Protein AF-A0A961UU86-F1 (afdb_monomer_lite)

pLDDT: mean 83.37, std 18.29, range [29.44, 98.81]

Foldseek 3Di:
DDDDDDDDDDDDDDDDDDDDDDPPPPVPPPPPPPPPVPPPQPQKDKDKFFQQQEQQQLDSVLLVLLLVLQVPDDPVCVVVSLVSSQVVQCVVVVPFGSLLVTLVRGQADLVARAGGHPNDQQLLHDQWTKMKIAIPSDPPQQVFKKWKWKDFQVDDPDTDPTDIDRNHDIDIDTFGPQRWMWIWIDTPNHTRDIDTAGAAEAEEEEAAACLQQVPPDFSGAFDFDPPDWDAFFQDPPPVVRTGHTHTPDDPVCVPDPRVVVRDGHASHPQFSHHCPGPSNSVQSCVSSVDRRHHYNYHYQYGHLAACLDAQQADDQGPDDDPHGDPAHSQQSLQCSQQRVDDWDWDWDAPDPCVNVLNVSNHGGSIGTHHDPVRGDDHPYYHYDHDCVLLVVQQLVCQVPDDPRGPCQVVCVVVVNHDDPVRNVVSNVCSVSSD

Structure (mmCIF, N/CA/C/O backbone):
data_AF-A0A961UU86-F1
#
_entry.id   AF-A0A961UU86-F1
#
loop_
_atom_site.group_PDB
_atom_site.id
_atom_site.type_symbol
_atom_site.label_atom_id
_atom_site.label_alt_id
_atom_site.label_comp_id
_atom_site.label_asym_id
_atom_site.label_entity_id
_atom_site.label_seq_id
_atom_site.pdbx_PDB_ins_code
_atom_site.Cartn_x
_atom_site.Cartn_y
_atom_site.Cartn_z
_atom_site.occupancy
_atom_site.B_iso_or_equiv
_atom_site.auth_seq_id
_atom_site.auth_comp_id
_atom_site.auth_asym_id
_atom_site.auth_atom_id
_atom_site.pdbx_PDB_model_num
ATOM 1 N N . MET A 1 1 ? -97.060 -3.366 -12.037 1.00 36.50 1 MET A N 1
ATOM 2 C CA . MET A 1 1 ? -96.329 -4.563 -12.494 1.00 36.50 1 MET A CA 1
ATOM 3 C C . MET A 1 1 ? -94.959 -4.057 -12.923 1.00 36.50 1 MET A C 1
ATOM 5 O O . MET A 1 1 ? -94.889 -3.395 -13.943 1.00 36.50 1 MET A O 1
ATOM 9 N N . ASP A 1 2 ? -94.071 -3.831 -11.954 1.00 35.91 2 ASP A N 1
ATOM 10 C CA . ASP A 1 2 ? -93.019 -4.757 -11.465 1.00 35.91 2 ASP A CA 1
ATOM 11 C C . ASP A 1 2 ? -91.712 -4.471 -12.241 1.00 35.91 2 ASP A C 1
ATOM 13 O O . ASP A 1 2 ? -91.751 -4.457 -13.461 1.00 35.91 2 ASP A O 1
ATOM 17 N N . GLY A 1 3 ? -90.546 -4.132 -11.685 1.00 35.31 3 GLY A N 1
ATOM 18 C CA . GLY A 1 3 ? -90.088 -3.861 -10.323 1.00 35.31 3 GLY A CA 1
ATOM 19 C C . GLY A 1 3 ? -88.621 -3.359 -10.361 1.00 35.31 3 GLY A C 1
ATOM 20 O O . GLY A 1 3 ? -87.957 -3.512 -11.378 1.00 35.31 3 GLY A O 1
ATOM 21 N N . SER A 1 4 ? -88.144 -2.799 -9.230 1.00 40.03 4 SER A N 1
ATOM 22 C CA . SER A 1 4 ? -86.735 -2.735 -8.741 1.00 40.03 4 SER A CA 1
ATOM 23 C C . SER A 1 4 ? -85.636 -2.011 -9.568 1.00 40.03 4 SER A C 1
ATOM 25 O O . SER A 1 4 ? -85.513 -2.226 -10.759 1.00 40.03 4 SER A O 1
ATOM 27 N N . ALA A 1 5 ? -84.667 -1.240 -9.045 1.00 43.78 5 ALA A N 1
ATOM 28 C CA . ALA A 1 5 ? -84.396 -0.551 -7.775 1.00 43.78 5 ALA A CA 1
ATOM 29 C C . ALA A 1 5 ? -83.078 0.271 -7.921 1.00 43.78 5 ALA A C 1
ATOM 31 O O . ALA A 1 5 ? -82.101 -0.276 -8.411 1.00 43.78 5 ALA A O 1
ATOM 32 N N . ARG A 1 6 ? -83.067 1.519 -7.39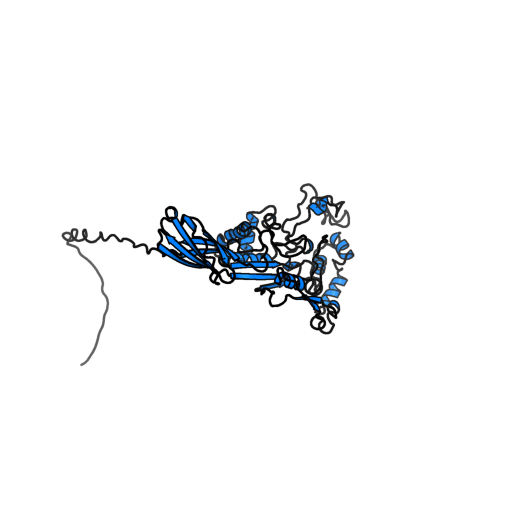0 1.00 44.09 6 ARG A N 1
ATOM 33 C CA . ARG A 1 6 ? -82.028 2.218 -6.555 1.00 44.09 6 ARG A CA 1
ATOM 34 C C . ARG A 1 6 ? -80.575 2.338 -7.082 1.00 44.09 6 ARG A C 1
ATOM 36 O O . ARG A 1 6 ? -80.038 1.393 -7.615 1.00 44.09 6 ARG A O 1
ATOM 43 N N . ARG A 1 7 ? -79.764 3.388 -6.854 1.00 42.00 7 ARG A N 1
ATOM 44 C CA . ARG A 1 7 ? -79.601 4.545 -5.917 1.00 42.00 7 ARG A CA 1
ATOM 45 C C . ARG A 1 7 ? -78.322 5.281 -6.436 1.00 42.00 7 ARG A C 1
ATOM 47 O O . ARG A 1 7 ? -77.550 4.642 -7.131 1.00 42.00 7 ARG A O 1
ATOM 54 N N . ARG A 1 8 ? -77.904 6.513 -6.119 1.00 37.75 8 ARG A N 1
ATOM 55 C CA . ARG A 1 8 ? -78.340 7.682 -5.327 1.00 37.75 8 ARG A CA 1
ATOM 56 C C . ARG A 1 8 ? -77.373 8.822 -5.707 1.00 37.75 8 ARG A C 1
ATOM 58 O O . ARG A 1 8 ? -76.194 8.553 -5.912 1.00 37.75 8 ARG A O 1
ATOM 65 N N . GLY A 1 9 ? -77.868 10.055 -5.754 1.00 29.44 9 GLY A N 1
ATOM 66 C CA . GLY A 1 9 ? -77.079 11.261 -5.996 1.00 29.44 9 GLY A CA 1
ATOM 67 C C . GLY A 1 9 ? -76.868 12.125 -4.749 1.00 29.44 9 GLY A C 1
ATOM 68 O O . GLY A 1 9 ? -77.430 11.859 -3.686 1.00 29.44 9 GLY A O 1
ATOM 69 N N . ALA A 1 10 ? -76.030 13.133 -4.987 1.00 39.94 10 ALA A N 1
ATOM 70 C CA . ALA A 1 10 ? -75.609 14.301 -4.216 1.00 39.94 10 ALA A CA 1
ATOM 71 C C . ALA A 1 10 ? -76.677 15.032 -3.378 1.00 39.94 10 ALA A C 1
ATOM 73 O O . ALA A 1 10 ? -77.873 14.879 -3.610 1.00 39.94 10 ALA A O 1
ATOM 74 N N . ILE A 1 11 ? -76.220 15.917 -2.483 1.00 36.56 11 ILE A N 1
ATOM 75 C CA . ILE A 1 11 ? -76.373 17.390 -2.571 1.00 36.56 11 ILE A CA 1
ATOM 76 C C . ILE A 1 11 ? -75.764 18.023 -1.309 1.00 36.56 11 ILE A C 1
ATOM 78 O O . ILE A 1 11 ? -75.900 17.487 -0.210 1.00 36.56 11 ILE A O 1
ATOM 82 N N . GLY A 1 12 ? -75.071 19.145 -1.506 1.00 31.84 12 GLY A N 1
ATOM 83 C CA . GLY A 1 12 ? -74.489 19.974 -0.461 1.00 31.84 12 GLY A CA 1
ATOM 84 C C . GLY A 1 12 ? -75.333 21.197 -0.085 1.00 31.84 12 GLY A C 1
ATOM 85 O O . GLY A 1 12 ? -76.175 21.660 -0.850 1.00 31.84 12 GLY A O 1
ATOM 86 N N . ASP A 1 13 ? -74.984 21.691 1.100 1.00 38.22 13 ASP A N 1
ATOM 87 C CA . ASP A 1 13 ? -74.715 23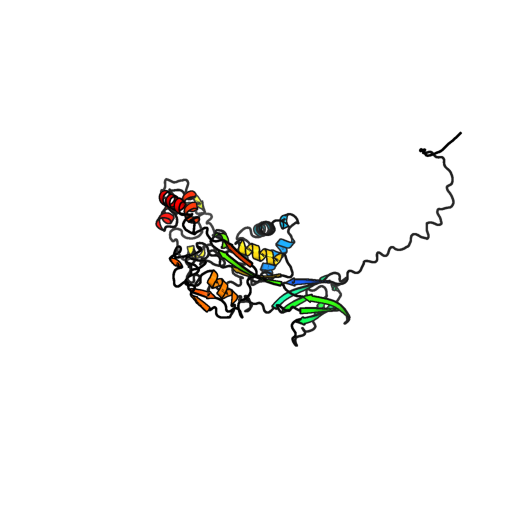.083 1.461 1.00 38.22 13 ASP A CA 1
ATOM 88 C C . ASP A 1 13 ? -75.805 24.113 1.841 1.00 38.22 13 ASP A C 1
ATOM 90 O O . ASP A 1 13 ? -76.701 24.476 1.085 1.00 38.22 13 ASP A O 1
ATOM 94 N N . LEU A 1 14 ? -75.513 24.682 3.026 1.00 37.09 14 LEU A N 1
ATOM 95 C CA . LEU A 1 14 ? -75.528 26.091 3.463 1.00 37.09 14 LEU A CA 1
ATOM 96 C C . LEU A 1 14 ? -76.508 26.550 4.577 1.00 37.09 14 LEU A C 1
ATOM 98 O O . LEU A 1 14 ? -77.609 27.022 4.331 1.00 37.09 14 LEU A O 1
ATOM 102 N N . VAL A 1 15 ? -75.985 26.472 5.816 1.00 38.22 15 VAL A N 1
ATOM 103 C CA . VAL A 1 15 ? -75.771 27.547 6.827 1.00 38.22 15 VAL A CA 1
ATOM 104 C C . VAL A 1 15 ? -76.947 28.435 7.291 1.00 38.22 15 VAL A C 1
ATOM 106 O O . VAL A 1 15 ? -77.432 29.265 6.534 1.00 38.22 15 VAL A O 1
ATOM 109 N N . CYS A 1 16 ? -77.219 28.443 8.612 1.00 30.83 16 CYS A N 1
ATOM 110 C CA . CYS A 1 16 ? -77.227 29.680 9.424 1.00 30.83 16 CYS A CA 1
ATOM 111 C C . CYS A 1 16 ? -77.113 29.420 10.945 1.00 30.83 16 CYS A C 1
ATOM 113 O O . CYS A 1 16 ? -77.474 28.361 11.446 1.00 30.83 16 CYS A O 1
ATOM 115 N N . ALA A 1 17 ? -76.555 30.399 11.656 1.00 35.62 17 ALA A N 1
ATOM 116 C CA . ALA A 1 17 ? -75.986 30.333 13.000 1.00 35.62 17 ALA A CA 1
ATOM 117 C C . ALA A 1 17 ? -76.995 30.301 14.163 1.00 35.62 17 ALA A C 1
ATOM 119 O O . ALA A 1 17 ? -78.022 30.969 14.124 1.00 35.62 17 ALA A O 1
ATOM 120 N N . SER A 1 18 ? -76.617 29.653 15.271 1.00 36.38 18 SER A N 1
ATOM 121 C CA . SER A 1 18 ? -76.577 30.244 16.627 1.00 36.38 18 SER A CA 1
ATOM 122 C C . SER A 1 18 ? -76.297 29.166 17.684 1.00 36.38 18 SER A C 1
ATOM 124 O O . SER A 1 18 ? -76.829 28.072 17.594 1.00 36.38 18 SER A O 1
ATOM 126 N N . LEU A 1 19 ? -75.425 29.497 18.645 1.00 36.94 19 LEU A N 1
ATOM 127 C CA . LEU A 1 19 ? -75.294 29.001 20.033 1.00 36.94 19 LEU A CA 1
ATOM 128 C C . LEU A 1 19 ? -73.813 29.005 20.458 1.00 36.94 19 LEU A C 1
ATOM 130 O O . LEU A 1 19 ? -73.098 28.006 20.414 1.00 36.94 19 LEU A O 1
ATOM 134 N N . ARG A 1 20 ? -73.352 30.183 20.894 1.00 42.59 20 ARG A N 1
ATOM 135 C CA . ARG A 1 20 ? -72.176 30.347 21.756 1.00 42.59 20 ARG A CA 1
ATOM 136 C C . ARG A 1 20 ? -72.662 30.336 23.203 1.00 42.59 20 ARG A C 1
ATOM 138 O O . ARG A 1 20 ? -73.434 31.211 23.574 1.00 42.59 20 ARG A O 1
ATOM 145 N N . GLY A 1 21 ? -72.168 29.399 24.006 1.00 39.41 21 GLY A N 1
ATOM 146 C CA . GLY A 1 21 ? -72.303 29.445 25.464 1.00 39.41 21 GLY A CA 1
ATOM 147 C C . GLY A 1 21 ? -72.607 28.086 26.076 1.00 39.41 21 GLY A C 1
ATOM 148 O O . GLY A 1 21 ? -73.768 27.807 26.320 1.00 39.41 21 GLY A O 1
ATOM 149 N N . ALA A 1 22 ? -71.573 27.255 26.285 1.00 38.34 22 ALA A N 1
ATOM 150 C CA . ALA A 1 22 ? -71.522 26.232 27.354 1.00 38.34 22 ALA A CA 1
ATOM 151 C C . ALA A 1 22 ? -70.307 25.280 27.281 1.00 38.34 22 ALA A C 1
ATOM 153 O O . ALA A 1 22 ? -70.062 24.569 28.245 1.00 38.34 22 ALA A O 1
ATOM 154 N N . VAL A 1 23 ? -69.521 25.231 26.195 1.00 42.28 23 VAL A N 1
ATOM 155 C CA . VAL A 1 23 ? -68.528 24.135 26.018 1.00 42.28 23 VAL A CA 1
ATOM 156 C C . VAL A 1 23 ? -67.070 24.543 26.302 1.00 42.28 23 VAL A C 1
ATOM 158 O O . VAL A 1 23 ? -66.171 23.709 26.305 1.00 42.28 23 VAL A O 1
ATOM 161 N N . ALA A 1 24 ? -66.802 25.809 26.633 1.00 41.31 24 ALA A N 1
ATOM 162 C CA . ALA A 1 24 ? -65.429 26.290 26.827 1.00 41.31 24 ALA A CA 1
ATOM 163 C C . ALA A 1 24 ? -64.777 25.903 28.176 1.00 41.31 24 ALA A C 1
ATOM 165 O O . ALA A 1 24 ? -63.593 26.164 28.351 1.00 41.31 24 ALA A O 1
ATOM 166 N N . MET A 1 25 ? -65.499 25.272 29.117 1.00 38.53 25 MET A N 1
ATOM 167 C CA . MET A 1 25 ? -64.953 24.928 30.447 1.00 38.53 25 MET A CA 1
ATOM 168 C C . MET A 1 25 ? -64.692 23.435 30.708 1.00 38.53 25 MET A C 1
ATOM 170 O O . MET A 1 25 ? -64.198 23.100 31.777 1.00 38.53 25 MET A O 1
ATOM 174 N N . ILE A 1 26 ? -64.940 22.537 29.746 1.00 40.31 26 ILE A N 1
ATOM 175 C CA . ILE A 1 26 ? -64.637 21.094 29.905 1.00 40.31 26 ILE A CA 1
ATOM 176 C C . ILE A 1 26 ? -63.439 20.644 29.040 1.00 40.31 26 ILE A C 1
ATOM 178 O O . ILE A 1 26 ? -62.876 19.578 29.261 1.00 40.31 26 ILE A O 1
ATOM 182 N N . ILE A 1 27 ? -62.945 21.491 28.129 1.00 42.19 27 ILE A N 1
ATOM 183 C CA . ILE A 1 27 ? -61.772 21.186 27.279 1.00 42.19 27 ILE A CA 1
ATOM 184 C C . ILE A 1 27 ? -60.453 21.712 27.894 1.00 42.19 27 ILE A C 1
ATOM 186 O O . ILE A 1 27 ? -59.384 21.556 27.320 1.00 42.19 27 ILE A O 1
ATOM 190 N N . ALA A 1 28 ? -60.484 22.286 29.101 1.00 40.34 28 ALA A N 1
ATOM 191 C CA . ALA A 1 28 ? -59.274 22.764 29.782 1.00 40.34 28 ALA A CA 1
ATOM 192 C C . ALA A 1 28 ? -58.642 21.743 30.754 1.00 40.34 28 ALA A C 1
ATOM 194 O O . ALA A 1 28 ? -57.564 22.006 31.273 1.00 40.34 28 ALA A O 1
ATOM 195 N N . PHE A 1 29 ? -59.268 20.580 30.991 1.00 39.91 29 PHE A N 1
ATOM 196 C CA . PHE A 1 29 ? -58.803 19.611 32.002 1.00 39.91 29 PHE A CA 1
ATOM 197 C C . PHE A 1 29 ? -58.303 18.258 31.462 1.00 39.91 29 PHE A C 1
ATOM 199 O O . PHE A 1 29 ? -57.973 17.383 32.255 1.00 39.91 29 PHE A O 1
ATOM 206 N N . VAL A 1 30 ? -58.195 18.070 30.138 1.00 44.16 30 VAL A N 1
ATOM 207 C CA . VAL A 1 30 ? -57.723 16.791 29.547 1.00 44.16 30 VAL A CA 1
ATOM 208 C C . VAL A 1 30 ? -56.494 16.944 28.631 1.00 44.16 30 VAL A C 1
ATOM 210 O O . VAL A 1 30 ? -55.917 15.953 28.203 1.00 44.16 30 VAL A O 1
ATOM 213 N N . ALA A 1 31 ? -55.994 18.159 28.388 1.00 43.78 31 ALA A N 1
ATOM 214 C CA . ALA A 1 31 ? -54.846 18.387 27.495 1.00 43.78 31 ALA A CA 1
ATOM 215 C C . ALA A 1 31 ? -53.530 18.730 28.226 1.00 43.78 31 ALA A C 1
ATOM 217 O O . ALA A 1 31 ? -52.695 19.457 27.700 1.00 43.78 31 ALA A O 1
ATOM 218 N N . LEU A 1 32 ? -53.337 18.198 29.436 1.00 43.94 32 LEU A N 1
ATOM 219 C CA . LEU A 1 32 ? -52.033 18.122 30.113 1.00 43.94 32 LEU A CA 1
ATOM 220 C C . LEU A 1 32 ? -51.660 16.653 30.365 1.00 43.94 32 LEU A C 1
ATOM 222 O O . LEU A 1 32 ? -51.117 16.288 31.401 1.00 43.94 32 LEU A O 1
ATOM 226 N N . ALA A 1 33 ? -51.942 15.784 29.395 1.00 46.56 33 ALA A N 1
ATOM 227 C CA . ALA A 1 33 ? -51.117 14.599 29.237 1.00 46.56 33 ALA A CA 1
ATOM 228 C C . ALA A 1 33 ? -49.774 15.106 28.710 1.00 46.56 33 ALA A C 1
ATOM 230 O O . ALA A 1 33 ? -49.637 15.418 27.527 1.00 46.56 33 ALA A O 1
ATOM 231 N N . ALA A 1 34 ? -48.815 15.280 29.619 1.00 48.31 34 ALA A N 1
ATOM 232 C CA . ALA A 1 34 ? -47.421 15.398 29.255 1.00 48.31 34 ALA A CA 1
ATOM 233 C C . ALA A 1 34 ? -47.110 14.224 28.321 1.00 48.31 34 ALA A C 1
ATOM 235 O O . ALA A 1 34 ? -47.048 13.074 28.757 1.00 48.31 34 ALA A O 1
ATOM 236 N N . PHE A 1 35 ? -46.960 14.509 27.029 1.00 46.81 35 PHE A N 1
ATOM 237 C CA . PHE A 1 35 ? -46.210 13.647 26.137 1.00 46.81 35 PHE A CA 1
ATOM 238 C C . PHE A 1 35 ? -44.770 13.713 26.643 1.00 46.81 35 PHE A C 1
ATOM 240 O O . PHE A 1 35 ? -43.953 14.488 26.160 1.00 46.81 35 PHE A O 1
ATOM 247 N N . ALA A 1 36 ? -44.482 12.952 27.699 1.00 45.09 36 ALA A N 1
ATOM 248 C CA . ALA A 1 36 ? -43.141 12.478 27.927 1.00 45.09 36 ALA A CA 1
ATOM 249 C C . ALA A 1 36 ? -42.852 11.606 26.708 1.00 45.09 36 ALA A C 1
ATOM 251 O O . ALA A 1 36 ? -43.286 10.455 26.640 1.00 45.09 36 ALA A O 1
ATOM 252 N N . GLU A 1 37 ? -42.217 12.201 25.698 1.00 44.03 37 GLU A N 1
ATOM 253 C CA . GLU A 1 37 ? -41.475 11.443 24.707 1.00 44.03 37 GLU A CA 1
ATOM 254 C C . GLU A 1 37 ? -40.538 10.554 25.514 1.00 44.03 37 GLU A C 1
ATOM 256 O O . GLU A 1 37 ? -39.527 10.993 26.061 1.00 44.03 37 GLU A O 1
ATOM 261 N N . THR A 1 38 ? -40.938 9.300 25.677 1.00 42.72 38 THR A N 1
ATOM 262 C CA . THR A 1 38 ? -40.045 8.252 26.126 1.00 42.72 38 THR A CA 1
ATOM 263 C C . THR A 1 38 ? -39.044 8.151 24.992 1.00 42.72 38 THR A C 1
ATOM 265 O O . THR A 1 38 ? -39.308 7.503 23.980 1.00 42.72 38 THR A O 1
ATOM 268 N N . ARG A 1 39 ? -37.927 8.884 25.106 1.00 47.59 39 ARG A N 1
ATOM 269 C CA . ARG A 1 39 ? -36.735 8.583 24.322 1.00 47.59 39 ARG A CA 1
ATOM 270 C C . ARG A 1 39 ? -36.527 7.094 24.518 1.00 47.59 39 ARG A C 1
ATOM 272 O O . ARG A 1 39 ? -36.329 6.645 25.645 1.00 47.59 39 ARG A O 1
ATOM 279 N N . ALA A 1 40 ? -36.671 6.326 23.445 1.00 48.84 40 ALA A N 1
ATOM 280 C CA . ALA A 1 40 ? -36.161 4.976 23.442 1.00 48.84 40 ALA A CA 1
ATOM 281 C C . ALA A 1 40 ? -34.665 5.126 23.730 1.00 48.84 40 ALA A C 1
ATOM 283 O O . ALA A 1 40 ? -33.936 5.635 22.880 1.00 48.84 40 ALA A O 1
ATOM 284 N N . GLU A 1 41 ? -34.247 4.801 24.955 1.00 56.84 41 GLU A N 1
ATOM 285 C CA . GLU A 1 41 ? -32.838 4.673 25.306 1.00 56.84 41 GLU A CA 1
ATOM 286 C C . GLU A 1 41 ? -32.259 3.677 24.305 1.00 56.84 41 GLU A C 1
ATOM 288 O O . GLU A 1 41 ? -32.573 2.483 24.323 1.00 56.84 41 GLU A O 1
ATOM 293 N N . THR A 1 42 ? -31.498 4.188 23.341 1.00 66.56 42 THR A N 1
ATOM 294 C CA . THR A 1 42 ? -30.726 3.345 22.442 1.00 66.56 42 THR A CA 1
ATOM 295 C C . THR A 1 42 ? -29.782 2.550 23.319 1.00 66.56 42 THR A C 1
ATOM 297 O O . THR A 1 42 ? -28.942 3.140 23.992 1.00 66.56 42 THR A O 1
ATOM 300 N N . ALA A 1 43 ? -29.951 1.227 23.349 1.00 83.06 43 ALA A N 1
ATOM 301 C CA . ALA A 1 43 ? -29.051 0.363 24.096 1.00 83.06 43 ALA A CA 1
ATOM 302 C C . ALA A 1 43 ? -27.601 0.684 23.691 1.00 83.06 43 ALA A C 1
ATOM 304 O O . ALA A 1 43 ? -27.352 0.870 22.494 1.00 83.06 43 ALA A O 1
ATOM 305 N N . PRO A 1 44 ? -26.663 0.767 24.649 1.00 90.75 44 PRO A N 1
ATOM 306 C CA . PRO A 1 44 ? -25.284 1.101 24.338 1.00 90.75 44 PRO A CA 1
ATOM 307 C C . PRO A 1 44 ? -24.716 0.076 23.354 1.00 90.75 44 PRO A C 1
ATOM 309 O O . PRO A 1 44 ? -24.903 -1.131 23.518 1.00 90.75 44 PRO A O 1
ATOM 312 N N . LEU A 1 45 ? -24.030 0.560 22.322 1.00 94.31 45 LEU A N 1
ATOM 313 C CA . LEU A 1 45 ? -23.431 -0.257 21.270 1.00 94.31 45 LEU A CA 1
ATOM 314 C C . LEU A 1 45 ? -21.918 -0.069 21.262 1.00 94.31 45 LEU A C 1
ATOM 316 O O . LEU A 1 45 ? -21.413 1.038 21.449 1.00 94.31 45 LEU A O 1
ATOM 320 N N . LEU A 1 46 ? -21.189 -1.157 21.007 1.00 95.94 46 LEU A N 1
ATOM 321 C CA . LEU A 1 46 ? -19.747 -1.088 20.810 1.00 95.94 46 LEU A CA 1
ATOM 322 C C . LEU A 1 46 ? -19.445 -0.674 19.371 1.00 95.94 46 LEU A C 1
ATOM 324 O O . LEU A 1 46 ? -19.595 -1.478 18.449 1.00 95.94 46 LEU A O 1
ATOM 328 N N . LYS A 1 47 ? -18.959 0.548 19.183 1.00 97.38 47 LYS A N 1
ATOM 329 C CA . LYS A 1 47 ? -18.382 0.988 17.917 1.00 97.38 47 LYS A CA 1
ATOM 330 C C . LYS A 1 47 ? -16.884 0.749 17.963 1.00 97.38 47 LYS A C 1
ATOM 332 O O . LYS A 1 47 ? -16.223 1.140 18.919 1.00 97.38 47 LYS A O 1
ATOM 337 N N . TRP A 1 48 ? -16.320 0.114 16.947 1.00 98.19 48 TRP A N 1
ATOM 338 C CA . TRP A 1 48 ? -14.887 -0.142 16.928 1.00 98.19 48 TRP A CA 1
ATOM 339 C C . TRP A 1 48 ? -14.312 -0.057 15.523 1.00 98.19 48 TRP A C 1
ATOM 341 O O . TRP A 1 48 ? -15.025 -0.158 14.527 1.00 98.19 48 TRP A O 1
ATOM 351 N N . ARG A 1 49 ? -13.003 0.169 15.447 1.00 98.31 49 ARG A N 1
ATOM 352 C CA . ARG A 1 49 ? -12.249 0.148 14.195 1.00 98.31 49 ARG A CA 1
ATOM 353 C C . ARG A 1 49 ? -10.810 -0.285 14.420 1.00 98.31 49 ARG A C 1
ATOM 355 O O . ARG A 1 49 ? -10.243 -0.021 15.480 1.00 98.31 49 ARG A O 1
ATOM 362 N N . VAL A 1 50 ? -10.202 -0.906 13.418 1.00 98.62 50 VAL A N 1
ATOM 363 C CA . VAL A 1 50 ? -8.757 -1.177 13.410 1.00 98.62 50 VAL A CA 1
ATOM 364 C C . VAL A 1 50 ? -8.009 0.157 13.428 1.00 98.62 50 VAL A C 1
ATOM 366 O O . VAL A 1 50 ? -8.318 1.036 12.625 1.00 98.62 50 VAL A O 1
ATOM 369 N N . GLU A 1 51 ? -7.046 0.318 14.340 1.00 97.88 51 GLU A N 1
ATOM 370 C CA . GLU A 1 51 ? -6.274 1.559 14.489 1.00 97.88 51 GLU A CA 1
ATOM 371 C C . GLU A 1 51 ? -5.448 1.843 13.229 1.00 97.88 51 GLU A C 1
ATOM 373 O O . GLU A 1 51 ? -5.566 2.917 12.647 1.00 97.88 51 GLU A O 1
ATOM 378 N N . ASN A 1 52 ? -4.684 0.850 12.765 1.00 97.56 52 ASN A N 1
ATOM 379 C CA . ASN A 1 52 ? -3.923 0.920 11.521 1.00 97.56 52 ASN A CA 1
ATOM 380 C C . ASN A 1 52 ? -4.472 -0.082 10.486 1.00 97.56 52 ASN A C 1
ATOM 382 O O . ASN A 1 52 ? -4.016 -1.228 10.442 1.00 97.56 52 ASN A O 1
ATOM 386 N N . PRO A 1 53 ? -5.475 0.304 9.679 1.00 98.19 53 PRO A N 1
ATOM 387 C CA . PRO A 1 53 ? -6.109 -0.597 8.724 1.00 98.19 53 PRO A CA 1
ATOM 388 C C . PRO A 1 53 ? -5.197 -0.907 7.532 1.00 98.19 53 PRO A C 1
ATOM 390 O O . PRO A 1 53 ? -5.340 -1.961 6.927 1.00 98.19 53 PRO A O 1
ATOM 393 N N . PHE A 1 54 ? -4.249 -0.034 7.176 1.00 98.50 54 PHE A N 1
ATOM 394 C CA . PHE A 1 54 ? -3.317 -0.270 6.077 1.00 98.50 54 PHE A CA 1
ATOM 395 C C . PHE A 1 54 ? -1.902 -0.442 6.620 1.00 98.50 54 PHE A C 1
ATOM 397 O O . PHE A 1 54 ? -1.134 0.508 6.749 1.00 98.50 54 PHE A O 1
ATOM 404 N N . ARG A 1 55 ? -1.549 -1.691 6.935 1.00 96.88 55 ARG A N 1
ATOM 405 C CA . ARG A 1 55 ? -0.346 -2.023 7.711 1.00 96.88 55 ARG A CA 1
ATOM 406 C C . ARG A 1 55 ? 0.954 -1.641 7.018 1.00 96.88 55 ARG A C 1
ATOM 408 O O . ARG A 1 55 ? 1.975 -1.568 7.682 1.00 96.88 55 ARG A O 1
ATOM 415 N N . LEU A 1 56 ? 0.958 -1.416 5.699 1.00 97.38 56 LEU A N 1
ATOM 416 C CA . LEU A 1 56 ? 2.171 -0.948 5.028 1.00 97.38 56 LEU A CA 1
ATOM 417 C C . LEU A 1 56 ? 2.635 0.407 5.575 1.00 97.38 56 LEU A C 1
ATOM 419 O O . LEU A 1 56 ? 3.840 0.618 5.616 1.00 97.38 56 LEU A O 1
ATOM 423 N N . PHE A 1 57 ? 1.736 1.289 6.018 1.00 97.44 57 PHE A N 1
ATOM 424 C CA . PHE A 1 57 ? 2.149 2.466 6.777 1.00 97.44 57 PHE A CA 1
ATOM 425 C C . PHE A 1 57 ? 2.573 2.052 8.187 1.00 97.44 57 PHE A C 1
ATOM 427 O O . PHE A 1 57 ? 1.816 1.408 8.914 1.00 97.44 57 PHE A O 1
ATOM 434 N N . ALA A 1 58 ? 3.787 2.436 8.569 1.00 94.62 58 ALA A N 1
ATOM 435 C CA . ALA A 1 58 ? 4.339 2.183 9.893 1.00 94.62 58 ALA A CA 1
ATOM 436 C C . ALA A 1 58 ? 3.622 3.006 10.977 1.00 94.62 58 ALA A C 1
ATOM 438 O O . ALA A 1 58 ? 3.411 2.524 12.090 1.00 94.62 58 ALA A O 1
ATOM 439 N N . ASP A 1 59 ? 3.211 4.231 10.635 1.00 95.19 59 ASP A N 1
ATOM 440 C CA . ASP A 1 59 ? 2.480 5.139 11.516 1.00 95.19 59 ASP A CA 1
ATOM 441 C C . ASP A 1 59 ? 0.962 5.038 11.255 1.00 95.19 59 ASP A C 1
ATOM 443 O O . ASP A 1 59 ? 0.510 5.346 10.147 1.00 95.19 59 ASP A O 1
ATOM 447 N N . PRO A 1 60 ? 0.138 4.648 12.249 1.00 96.12 60 PRO A N 1
ATOM 448 C CA . PRO A 1 60 ? -1.317 4.634 12.108 1.00 96.12 60 PRO A CA 1
ATOM 449 C C . PRO A 1 60 ? -1.919 5.991 11.706 1.00 96.12 60 PRO A C 1
ATOM 451 O O . PRO A 1 60 ? -2.988 6.023 11.094 1.00 96.12 60 PRO A O 1
ATOM 454 N N . ALA A 1 61 ? -1.248 7.106 12.019 1.00 97.00 61 ALA A N 1
ATOM 455 C CA . ALA A 1 61 ? -1.698 8.437 11.624 1.00 97.00 61 ALA A CA 1
ATOM 456 C C . ALA A 1 61 ? -1.742 8.607 10.098 1.00 97.00 61 ALA A C 1
ATOM 458 O O . ALA A 1 61 ? -2.647 9.269 9.588 1.00 97.00 61 ALA A O 1
ATOM 459 N N . ASP A 1 62 ? -0.826 7.969 9.363 1.00 97.31 62 ASP A N 1
ATOM 460 C CA . ASP A 1 62 ? -0.795 8.031 7.901 1.00 97.31 62 ASP A CA 1
ATOM 461 C C . ASP A 1 62 ? -2.032 7.325 7.310 1.00 97.31 62 ASP A C 1
ATOM 463 O O . ASP A 1 62 ? -2.723 7.886 6.458 1.00 97.31 62 ASP A O 1
ATOM 467 N N . SER A 1 63 ? -2.419 6.161 7.846 1.00 97.56 63 SER A N 1
ATOM 468 C CA . SER A 1 63 ? -3.689 5.501 7.495 1.00 97.56 63 SER A CA 1
ATOM 469 C C . SER A 1 63 ? -4.918 6.352 7.848 1.00 97.56 63 SER A C 1
ATOM 471 O O . SER A 1 63 ? -5.888 6.395 7.085 1.00 97.56 63 SER A O 1
ATOM 473 N N . GLU A 1 64 ? -4.895 7.049 8.988 1.00 97.94 64 GLU A N 1
ATOM 474 C CA . GLU A 1 64 ? -6.008 7.894 9.430 1.00 97.94 64 GLU A CA 1
ATOM 475 C C . GLU A 1 64 ? -6.207 9.120 8.527 1.00 97.94 64 GLU A C 1
ATOM 477 O O . GLU A 1 64 ? -7.350 9.492 8.263 1.00 97.94 64 GLU A O 1
ATOM 482 N N . VAL A 1 65 ? -5.139 9.704 7.965 1.00 98.12 65 VAL A N 1
ATOM 483 C CA . VAL A 1 65 ? -5.252 10.774 6.953 1.00 98.12 65 VAL A CA 1
ATOM 484 C C . VAL A 1 65 ? -6.117 10.311 5.778 1.00 98.12 65 VAL A C 1
ATOM 486 O O . VAL A 1 65 ? -7.016 11.036 5.336 1.00 98.12 65 VAL A O 1
ATOM 489 N N . HIS A 1 66 ? -5.901 9.091 5.286 1.00 98.44 66 HIS A N 1
ATOM 490 C CA . HIS A 1 66 ? -6.684 8.534 4.183 1.00 98.44 66 HIS A CA 1
ATOM 491 C C . HIS A 1 66 ? -8.112 8.164 4.602 1.00 98.44 66 HIS A C 1
ATOM 493 O O . HIS A 1 66 ? -9.049 8.454 3.853 1.00 98.44 66 HIS A O 1
ATOM 499 N N . ARG A 1 67 ? -8.306 7.610 5.806 1.00 98.38 67 ARG A N 1
ATOM 500 C CA . ARG A 1 67 ? -9.644 7.314 6.340 1.00 98.38 67 ARG A CA 1
ATOM 501 C C . ARG A 1 67 ? -10.483 8.576 6.507 1.00 98.38 67 ARG A C 1
ATOM 503 O O . ARG A 1 67 ? -11.573 8.647 5.949 1.00 98.38 67 ARG A O 1
ATOM 510 N N . ALA A 1 68 ? -9.963 9.592 7.193 1.00 98.25 68 ALA A N 1
ATOM 511 C CA . ALA A 1 68 ? -10.660 10.860 7.400 1.00 98.25 68 ALA A CA 1
ATOM 512 C C . ALA A 1 68 ? -11.006 11.535 6.065 1.00 98.25 68 ALA A C 1
ATOM 514 O O . ALA A 1 68 ? -12.096 12.082 5.894 1.00 98.25 68 ALA A O 1
ATOM 515 N N . THR A 1 69 ? -10.101 11.446 5.082 1.00 98.44 69 THR A N 1
ATOM 516 C CA . THR A 1 69 ? -10.377 11.900 3.713 1.00 98.44 69 THR A CA 1
ATOM 517 C C . THR A 1 69 ? -11.578 11.178 3.119 1.00 98.44 69 THR A C 1
ATOM 519 O O . THR A 1 69 ? -12.512 11.844 2.682 1.00 98.44 69 THR A O 1
ATOM 522 N N . TYR A 1 70 ? -11.573 9.844 3.128 1.00 98.31 70 TYR A N 1
ATOM 523 C CA . TYR A 1 70 ? -12.669 9.028 2.611 1.00 98.31 70 TYR A CA 1
ATOM 524 C C . TYR A 1 70 ? -13.999 9.312 3.329 1.00 98.31 70 TYR A C 1
ATOM 526 O O . TYR A 1 70 ? -15.031 9.495 2.681 1.00 98.31 70 TYR A O 1
ATOM 534 N N . GLU A 1 71 ? -13.976 9.418 4.659 1.00 97.75 71 GLU A N 1
ATOM 535 C CA . GLU A 1 71 ? -15.160 9.705 5.471 1.00 97.75 71 GLU A CA 1
ATOM 536 C C . GLU A 1 71 ? -15.746 11.090 5.160 1.00 97.75 71 GLU A C 1
ATOM 538 O O . GLU A 1 71 ? -16.970 11.223 5.102 1.00 97.75 71 GLU A O 1
ATOM 543 N N . SER A 1 72 ? -14.903 12.087 4.859 1.00 98.06 72 SER A N 1
ATOM 544 C CA . SER A 1 72 ? -15.349 13.431 4.461 1.00 98.06 72 SER A CA 1
ATOM 545 C C . SER A 1 72 ? -15.952 13.532 3.053 1.00 98.06 72 SER A C 1
ATOM 547 O O . SER A 1 72 ? -16.558 14.555 2.735 1.00 98.06 72 SER A O 1
ATOM 549 N N . LEU A 1 73 ? -15.804 12.506 2.204 1.00 98.19 73 LEU A N 1
ATOM 550 C CA . LEU A 1 73 ? -16.335 12.535 0.840 1.00 98.19 73 LEU A CA 1
ATOM 551 C C . LEU A 1 73 ? -17.867 12.502 0.837 1.00 98.19 73 LEU A C 1
ATOM 553 O O . LEU A 1 73 ? -18.490 11.702 1.545 1.00 98.19 73 LEU A O 1
ATOM 557 N N . SER A 1 74 ? -18.467 13.303 -0.044 1.00 98.31 74 SER A N 1
ATOM 558 C CA . SER A 1 74 ? -19.902 13.264 -0.326 1.00 98.31 74 SER A CA 1
ATOM 559 C C . SER A 1 74 ? -20.333 11.928 -0.943 1.00 98.31 74 SER A C 1
ATOM 561 O O . SER A 1 74 ? -19.530 11.169 -1.490 1.00 98.31 74 SER A O 1
ATOM 563 N N . ALA A 1 75 ? -21.638 11.644 -0.918 1.00 97.56 75 ALA A N 1
ATOM 564 C CA . ALA A 1 75 ? -22.190 10.428 -1.521 1.00 97.56 75 ALA A CA 1
ATOM 565 C C . ALA A 1 75 ? -21.878 10.298 -3.027 1.00 97.56 75 ALA A C 1
ATOM 567 O O . ALA A 1 75 ? -21.713 9.189 -3.532 1.00 97.56 75 ALA A O 1
ATOM 568 N N . GLU A 1 76 ? -21.774 11.418 -3.747 1.00 97.88 76 GLU A N 1
ATOM 569 C CA . GLU A 1 76 ? -21.376 11.439 -5.156 1.00 97.88 76 GLU A CA 1
ATOM 570 C C . GLU A 1 76 ? -19.887 11.131 -5.333 1.00 97.88 76 GLU A C 1
ATOM 572 O O . GLU A 1 76 ? -19.533 10.267 -6.136 1.00 97.88 76 GLU A O 1
ATOM 577 N N . GLU A 1 77 ? -19.020 11.773 -4.553 1.00 98.06 77 GLU A N 1
ATOM 578 C CA . GLU A 1 77 ? -17.574 11.533 -4.587 1.00 98.06 77 GLU A CA 1
ATOM 579 C C . GLU A 1 77 ? -17.216 10.087 -4.227 1.00 98.06 77 GLU A C 1
ATOM 581 O O . GLU A 1 77 ? -16.288 9.519 -4.813 1.00 98.06 77 GLU A O 1
ATOM 586 N N . ARG A 1 78 ? -17.987 9.461 -3.328 1.00 97.06 78 ARG A N 1
ATOM 587 C CA . ARG A 1 78 ? -17.847 8.046 -2.951 1.00 97.06 78 ARG A CA 1
ATOM 588 C C . ARG A 1 78 ? -18.164 7.061 -4.081 1.00 97.06 78 ARG A C 1
ATOM 590 O O . ARG A 1 78 ? -17.835 5.889 -3.937 1.00 97.06 78 ARG A O 1
ATOM 597 N N . ARG A 1 79 ? -18.730 7.497 -5.217 1.00 96.62 79 ARG A N 1
ATOM 598 C CA . ARG A 1 79 ? -18.855 6.651 -6.425 1.00 96.62 79 ARG A CA 1
ATOM 599 C C . ARG A 1 79 ? -17.517 6.429 -7.137 1.00 96.62 79 ARG A C 1
ATOM 601 O O . ARG A 1 79 ? -17.380 5.464 -7.879 1.00 96.62 79 ARG A O 1
ATOM 608 N N . ALA A 1 80 ? -16.540 7.309 -6.915 1.00 97.31 80 ALA A N 1
ATOM 609 C CA . ALA A 1 80 ? -15.176 7.194 -7.429 1.00 97.31 80 ALA A CA 1
ATOM 610 C C . ALA A 1 80 ? -14.169 7.533 -6.311 1.00 97.31 80 ALA A C 1
ATOM 612 O O . ALA A 1 80 ? -13.417 8.505 -6.426 1.00 97.31 80 ALA A O 1
ATOM 613 N N . PRO A 1 81 ? -14.163 6.763 -5.206 1.00 97.69 81 PRO A N 1
ATOM 614 C CA . PRO A 1 81 ? -13.590 7.204 -3.937 1.00 97.69 81 PRO A CA 1
ATOM 615 C C . PRO A 1 81 ? -12.082 7.448 -4.027 1.00 97.69 81 PRO A C 1
ATOM 617 O O . PRO A 1 81 ? -11.606 8.449 -3.505 1.00 97.69 81 PRO A O 1
ATOM 620 N N . ILE A 1 82 ? -11.353 6.618 -4.782 1.00 97.69 82 ILE A N 1
ATOM 621 C CA . ILE A 1 82 ? -9.902 6.759 -4.981 1.00 97.69 82 ILE A CA 1
ATOM 622 C C . ILE A 1 82 ? -9.562 8.099 -5.647 1.00 97.69 82 ILE A C 1
ATOM 624 O O . ILE A 1 82 ? -8.735 8.854 -5.142 1.00 97.69 82 ILE A O 1
ATOM 628 N N . LEU A 1 83 ? -10.210 8.418 -6.774 1.00 97.56 83 LEU A N 1
ATOM 629 C CA . LEU A 1 83 ? -9.947 9.659 -7.510 1.00 97.56 83 LEU A CA 1
ATOM 630 C C . LEU A 1 83 ? -10.393 10.894 -6.715 1.00 97.56 83 LEU A C 1
ATOM 632 O O . LEU A 1 83 ? -9.716 11.922 -6.735 1.00 97.56 83 LEU A O 1
ATOM 636 N N . SER A 1 84 ? -11.523 10.803 -6.014 1.00 98.25 84 SER A N 1
ATOM 637 C CA . SER A 1 84 ? -12.024 11.886 -5.166 1.00 98.25 84 SER A CA 1
ATOM 638 C C . SER A 1 84 ? -11.092 12.155 -3.981 1.00 98.25 84 SER A C 1
ATOM 640 O O . SER A 1 84 ? -10.751 13.309 -3.718 1.00 98.25 84 SER A O 1
ATOM 642 N N . ALA A 1 85 ? -10.618 11.099 -3.311 1.00 98.06 85 ALA A N 1
ATOM 643 C CA . ALA A 1 85 ? -9.657 11.203 -2.219 1.00 98.06 85 ALA A CA 1
ATOM 644 C C . ALA A 1 85 ? -8.316 11.777 -2.694 1.00 98.06 85 ALA A C 1
ATOM 646 O O . ALA A 1 85 ? -7.782 12.669 -2.038 1.00 98.06 85 ALA A O 1
ATOM 647 N N . GLU A 1 86 ? -7.815 11.350 -3.860 1.00 97.12 86 GLU A N 1
ATOM 648 C CA . GLU A 1 86 ? -6.606 11.915 -4.474 1.00 97.12 86 GLU A CA 1
ATOM 649 C C . GLU A 1 86 ? -6.741 13.428 -4.674 1.00 97.12 86 GLU A C 1
ATOM 651 O O . GLU A 1 86 ? -5.904 14.194 -4.210 1.00 97.12 86 GLU A O 1
ATOM 656 N N . ARG A 1 87 ? -7.840 13.891 -5.282 1.00 97.19 87 ARG A N 1
ATOM 657 C CA . ARG A 1 87 ? -8.091 15.329 -5.492 1.00 97.19 87 ARG A CA 1
ATOM 658 C C . ARG A 1 87 ? -8.206 16.106 -4.180 1.00 97.19 87 ARG A C 1
ATOM 660 O O . ARG A 1 87 ? -7.834 17.278 -4.115 1.00 97.19 87 ARG A O 1
ATOM 667 N N . ALA A 1 88 ? -8.766 15.498 -3.136 1.00 97.62 88 ALA A N 1
ATOM 668 C CA . ALA A 1 88 ? -8.850 16.114 -1.814 1.00 97.62 88 ALA A CA 1
ATOM 669 C C . ALA A 1 88 ? -7.468 16.222 -1.146 1.00 97.62 88 ALA A C 1
ATOM 671 O O . ALA A 1 88 ? -7.137 17.274 -0.603 1.00 97.62 88 ALA A O 1
ATOM 672 N N . LEU A 1 89 ? -6.649 15.171 -1.229 1.00 97.19 89 LEU A N 1
ATOM 673 C CA . LEU A 1 89 ? -5.286 15.157 -0.702 1.00 97.19 89 LEU A CA 1
ATOM 674 C C . LEU A 1 89 ? -4.368 16.100 -1.479 1.00 97.19 89 LEU A C 1
ATOM 676 O O . LEU A 1 89 ? -3.671 16.898 -0.862 1.00 97.19 89 LEU A O 1
ATOM 680 N N . GLN A 1 90 ? -4.424 16.098 -2.810 1.00 94.56 90 GLN A N 1
ATOM 681 C CA . GLN A 1 90 ? -3.628 16.989 -3.653 1.00 94.56 90 GLN A CA 1
ATOM 682 C C . GLN A 1 90 ? -3.828 18.464 -3.273 1.00 94.56 90 GLN A C 1
ATOM 684 O O . GLN A 1 90 ? -2.851 19.194 -3.139 1.00 94.56 90 GLN A O 1
ATOM 689 N N . ARG A 1 91 ? -5.072 18.889 -3.002 1.00 95.69 91 ARG A N 1
ATOM 690 C CA . ARG A 1 91 ? -5.383 20.256 -2.535 1.00 95.69 91 ARG A CA 1
ATOM 691 C C . ARG A 1 91 ? -4.783 20.599 -1.168 1.00 95.69 91 ARG A C 1
ATOM 693 O O . ARG A 1 91 ? -4.569 21.766 -0.875 1.00 95.69 91 ARG A O 1
ATOM 700 N N . ARG A 1 92 ? -4.532 19.608 -0.308 1.00 95.38 92 ARG A N 1
ATOM 701 C CA . ARG A 1 92 ? -3.892 19.814 1.006 1.00 95.38 92 ARG A CA 1
ATOM 702 C C . ARG A 1 92 ? -2.366 19.718 0.950 1.00 95.38 92 ARG A C 1
ATOM 704 O O . ARG A 1 92 ? -1.706 20.156 1.886 1.00 95.38 92 ARG A O 1
ATOM 711 N N . HIS A 1 93 ? -1.815 19.168 -0.133 1.00 94.56 93 HIS A N 1
ATOM 712 C CA . HIS A 1 93 ? -0.390 18.881 -0.305 1.00 94.56 93 HIS A CA 1
ATOM 713 C C . HIS A 1 93 ? 0.133 19.396 -1.660 1.00 94.56 93 HIS A C 1
ATOM 715 O O . HIS A 1 93 ? 0.765 18.660 -2.412 1.00 94.56 93 HIS A O 1
ATOM 721 N N . GLU A 1 94 ? -0.132 20.665 -1.981 1.00 89.12 94 GLU A N 1
ATOM 722 C CA . GLU A 1 94 ? 0.072 21.231 -3.329 1.00 89.12 94 GLU A CA 1
ATOM 723 C C . GLU A 1 94 ? 1.532 21.258 -3.812 1.00 89.12 94 GLU A C 1
ATOM 725 O O . GLU A 1 94 ? 1.774 21.296 -5.016 1.00 89.12 94 GLU A O 1
ATOM 730 N N . VAL A 1 95 ? 2.505 21.266 -2.894 1.00 87.44 95 VAL A N 1
ATOM 731 C CA . VAL A 1 95 ? 3.924 21.453 -3.238 1.00 87.44 95 VAL A CA 1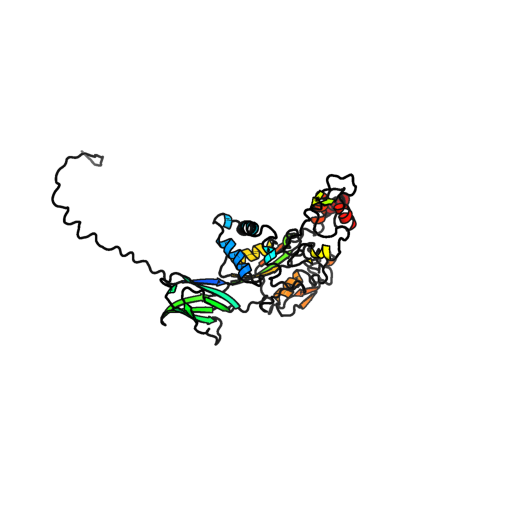
ATOM 732 C C . VAL A 1 95 ? 4.592 20.135 -3.626 1.00 87.44 95 VAL A C 1
ATOM 734 O O . VAL A 1 95 ? 5.031 19.979 -4.761 1.00 87.44 95 VAL A O 1
ATOM 737 N N . ASP A 1 96 ? 4.674 19.195 -2.682 1.00 89.94 96 ASP A N 1
ATOM 738 C CA . ASP A 1 96 ? 5.431 17.947 -2.851 1.00 89.94 96 ASP A CA 1
ATOM 739 C C . ASP A 1 96 ? 4.515 16.708 -2.987 1.00 89.94 96 ASP A C 1
ATOM 741 O O . ASP A 1 96 ? 5.002 15.608 -3.242 1.00 89.94 96 ASP A O 1
ATOM 745 N N . GLY A 1 97 ? 3.191 16.867 -2.846 1.00 94.88 97 GLY A N 1
ATOM 746 C CA . GLY A 1 97 ? 2.227 15.763 -2.807 1.00 94.88 97 GLY A CA 1
ATOM 747 C C . GLY A 1 97 ? 2.117 15.088 -1.431 1.00 94.88 97 GLY A C 1
ATOM 748 O O . GLY A 1 97 ? 2.944 15.299 -0.543 1.00 94.88 97 GLY A O 1
ATOM 749 N N . TRP A 1 98 ? 1.064 14.290 -1.221 1.00 96.25 98 TRP A N 1
ATOM 750 C CA . TRP A 1 98 ? 0.807 13.650 0.079 1.00 96.25 98 TRP A CA 1
ATOM 751 C C . TRP A 1 98 ? 1.785 12.504 0.372 1.00 96.25 98 TRP A C 1
ATOM 753 O O . TRP A 1 98 ? 2.182 12.313 1.518 1.00 96.25 98 TRP A O 1
ATOM 763 N N . ALA A 1 99 ? 2.244 11.776 -0.651 1.00 97.00 99 ALA A N 1
ATOM 764 C CA . ALA A 1 99 ? 3.172 10.657 -0.468 1.00 97.00 99 ALA A CA 1
ATOM 765 C C . ALA A 1 99 ? 4.525 11.099 0.118 1.00 97.00 99 ALA A C 1
ATOM 767 O O . ALA A 1 99 ? 5.158 10.339 0.858 1.00 97.00 99 ALA A O 1
ATOM 768 N N . ALA A 1 100 ? 4.939 12.347 -0.129 1.00 96.25 100 ALA A N 1
ATOM 769 C CA . ALA A 1 100 ? 6.190 12.904 0.374 1.00 96.25 100 ALA A CA 1
ATOM 770 C C . ALA A 1 100 ? 6.290 12.869 1.910 1.00 96.25 100 ALA A C 1
ATOM 772 O O . ALA A 1 100 ? 7.394 12.777 2.451 1.00 96.25 100 ALA A O 1
ATOM 773 N N . THR A 1 101 ? 5.159 12.891 2.628 1.00 94.94 101 THR A N 1
ATOM 774 C CA . THR A 1 101 ? 5.138 12.833 4.100 1.00 94.94 101 THR A CA 1
ATOM 775 C C . THR A 1 101 ? 5.174 11.409 4.665 1.00 94.94 101 THR A C 1
ATOM 777 O O . THR A 1 101 ? 5.342 11.255 5.880 1.00 94.94 101 THR A O 1
ATOM 780 N N . MET A 1 102 ? 5.039 10.383 3.812 1.00 94.94 102 MET A N 1
ATOM 781 C CA . MET A 1 102 ? 4.767 8.992 4.215 1.00 94.94 102 MET A CA 1
ATOM 782 C C . MET A 1 102 ? 5.721 7.948 3.601 1.00 94.94 102 MET A C 1
ATOM 784 O O . MET A 1 102 ? 5.963 6.916 4.214 1.00 94.94 102 MET A O 1
ATOM 788 N N . PHE A 1 103 ? 6.328 8.192 2.433 1.00 93.25 103 PHE A N 1
ATOM 789 C CA . PHE A 1 103 ? 7.055 7.168 1.645 1.00 93.25 103 PHE A CA 1
ATOM 790 C C . PHE A 1 103 ? 8.290 6.520 2.298 1.00 93.25 103 PHE A C 1
ATOM 792 O O . PHE A 1 103 ? 8.809 5.528 1.798 1.00 93.25 103 PHE A O 1
ATOM 799 N N . ARG A 1 104 ? 8.802 7.074 3.401 1.00 91.75 104 ARG A N 1
ATOM 800 C CA . ARG A 1 104 ? 9.886 6.465 4.202 1.00 91.75 104 ARG A CA 1
ATOM 801 C C . ARG A 1 104 ? 9.419 5.923 5.548 1.00 91.75 104 ARG A C 1
ATOM 803 O O . ARG A 1 104 ? 10.247 5.466 6.328 1.00 91.75 104 ARG A O 1
ATOM 810 N N . LYS A 1 105 ? 8.116 5.974 5.806 1.00 93.94 105 LYS A N 1
ATOM 811 C CA . LYS A 1 105 ? 7.440 5.425 6.983 1.00 93.94 105 LYS A CA 1
ATOM 812 C C . LYS A 1 105 ? 6.604 4.215 6.571 1.00 93.94 105 LYS A C 1
ATOM 814 O O . LYS A 1 105 ? 5.439 4.086 6.939 1.00 93.94 105 LYS A O 1
ATOM 819 N N . THR A 1 106 ? 7.184 3.358 5.737 1.00 95.81 106 THR A N 1
ATOM 820 C CA . THR A 1 106 ? 6.535 2.152 5.231 1.00 95.81 106 THR A CA 1
ATOM 821 C C . THR A 1 106 ? 7.247 0.912 5.762 1.00 95.81 106 THR A C 1
ATOM 823 O O . THR A 1 106 ? 8.444 0.945 6.048 1.00 95.81 106 THR A O 1
ATOM 826 N N . CYS A 1 107 ? 6.544 -0.215 5.840 1.00 95.88 107 CYS A N 1
ATOM 827 C CA . CYS A 1 107 ? 7.141 -1.524 6.125 1.00 95.88 107 CYS A CA 1
ATOM 828 C C . CYS A 1 107 ? 7.876 -2.122 4.899 1.00 95.88 107 CYS A C 1
ATOM 830 O O . CYS A 1 107 ? 7.865 -3.338 4.676 1.00 95.88 107 CYS A O 1
ATOM 832 N N . TRP A 1 108 ? 8.483 -1.266 4.070 1.00 94.44 108 TRP A N 1
ATOM 833 C CA . TRP A 1 108 ? 9.354 -1.639 2.962 1.00 94.44 108 TRP A CA 1
ATOM 834 C C . TRP A 1 108 ? 10.811 -1.292 3.292 1.00 94.44 108 TRP A C 1
ATOM 836 O O . TRP A 1 108 ? 11.196 -0.131 3.446 1.00 94.44 108 TRP A O 1
ATOM 846 N N . ASP A 1 109 ? 11.659 -2.317 3.360 1.00 91.25 109 ASP A N 1
ATOM 847 C CA . ASP A 1 109 ? 13.093 -2.159 3.574 1.00 91.25 109 ASP A CA 1
ATOM 848 C C . ASP A 1 109 ? 13.799 -1.934 2.233 1.00 91.25 109 ASP A C 1
ATOM 850 O O . ASP A 1 109 ? 14.299 -2.864 1.593 1.00 91.25 109 ASP A O 1
ATOM 854 N N . TRP A 1 110 ? 13.871 -0.670 1.821 1.00 85.25 110 TRP A N 1
ATOM 855 C CA . TRP A 1 110 ? 14.529 -0.246 0.582 1.00 85.25 110 TRP A CA 1
ATOM 856 C C . TRP A 1 110 ? 16.032 -0.563 0.525 1.00 85.25 110 TRP A C 1
ATOM 858 O O . TRP A 1 110 ? 16.621 -0.536 -0.553 1.00 85.25 110 TRP A O 1
ATOM 868 N N . LYS A 1 111 ? 16.685 -0.861 1.659 1.00 84.75 111 LYS A N 1
ATOM 869 C CA . LYS A 1 111 ? 18.108 -1.238 1.667 1.00 84.75 111 LYS A CA 1
ATOM 870 C C . LYS A 1 111 ? 18.297 -2.697 1.273 1.00 84.75 111 LYS A C 1
ATOM 872 O O . LYS A 1 111 ? 19.291 -3.012 0.620 1.00 84.75 111 LYS A O 1
ATOM 877 N N . ASN A 1 112 ? 17.366 -3.560 1.682 1.00 86.50 112 ASN A N 1
ATOM 878 C CA . ASN A 1 112 ? 17.445 -5.010 1.497 1.00 86.50 112 ASN A CA 1
ATOM 879 C C . ASN A 1 112 ? 16.421 -5.562 0.487 1.00 86.50 112 ASN A C 1
ATOM 881 O O . ASN A 1 112 ? 16.435 -6.761 0.218 1.00 86.50 112 ASN A O 1
ATOM 885 N N . ASN A 1 113 ? 15.564 -4.711 -0.082 1.00 86.94 113 ASN A N 1
ATOM 886 C CA . ASN A 1 113 ? 14.497 -5.065 -1.023 1.00 86.94 113 ASN A CA 1
ATOM 887 C C . ASN A 1 113 ? 13.555 -6.156 -0.501 1.00 86.94 113 ASN A C 1
ATOM 889 O O . ASN A 1 113 ? 13.292 -7.150 -1.183 1.00 86.94 113 ASN A O 1
ATOM 893 N N . ARG A 1 114 ? 13.069 -5.988 0.729 1.00 89.25 114 ARG A N 1
ATOM 894 C CA . ARG A 1 114 ? 12.153 -6.938 1.368 1.00 89.25 114 ARG A CA 1
ATOM 895 C C . ARG A 1 114 ? 11.108 -6.227 2.215 1.00 89.25 114 ARG A C 1
ATOM 897 O O . ARG A 1 114 ? 11.342 -5.132 2.716 1.00 89.25 114 ARG A O 1
ATOM 904 N N . TYR A 1 115 ? 9.979 -6.892 2.413 1.00 93.50 115 TYR A N 1
ATOM 905 C CA . TYR A 1 115 ? 8.959 -6.440 3.348 1.00 93.50 115 TYR A CA 1
ATOM 906 C C . TYR A 1 115 ? 9.339 -6.795 4.786 1.00 93.50 115 TYR A C 1
ATOM 908 O O . TYR A 1 115 ? 9.808 -7.899 5.063 1.00 93.50 115 TYR A O 1
ATOM 916 N N . GLY A 1 116 ? 9.141 -5.838 5.686 1.00 89.25 116 GLY A N 1
ATOM 917 C CA . GLY A 1 116 ? 9.430 -5.934 7.111 1.00 89.25 116 GLY A CA 1
ATOM 918 C C . GLY A 1 116 ? 9.221 -4.571 7.763 1.00 89.25 116 GLY A C 1
ATOM 919 O O . GLY A 1 116 ? 9.519 -3.551 7.148 1.00 89.25 116 GLY A O 1
ATOM 920 N N . CYS A 1 117 ? 8.694 -4.546 8.984 1.00 90.12 117 CYS A N 1
ATOM 921 C CA . CYS A 1 117 ? 8.434 -3.298 9.696 1.00 90.12 117 CYS A CA 1
ATOM 922 C C . CYS A 1 117 ? 9.432 -3.105 10.841 1.00 90.12 117 CYS A C 1
ATOM 924 O O . CYS A 1 117 ? 9.878 -4.079 11.448 1.00 90.12 117 CYS A O 1
ATOM 926 N N . ALA A 1 118 ? 9.812 -1.859 11.126 1.00 86.25 118 ALA A N 1
ATOM 927 C CA . ALA A 1 118 ? 10.703 -1.564 12.249 1.00 86.25 118 ALA A CA 1
ATOM 928 C C . ALA A 1 118 ? 9.944 -1.610 13.586 1.00 86.25 118 ALA A C 1
ATOM 930 O O . ALA A 1 118 ? 10.513 -1.927 14.627 1.00 86.25 118 ALA A O 1
ATOM 931 N N . GLU A 1 119 ? 8.649 -1.315 13.532 1.00 86.31 119 GLU A N 1
ATOM 932 C CA . GLU A 1 119 ? 7.741 -1.162 14.660 1.00 86.31 119 GLU A CA 1
ATOM 933 C C . GLU A 1 119 ? 7.225 -2.512 15.174 1.00 86.31 119 GLU A C 1
ATOM 935 O O . GLU A 1 119 ? 6.836 -2.619 16.336 1.00 86.31 119 GLU A O 1
ATOM 940 N N . TYR A 1 120 ? 7.218 -3.542 14.323 1.00 86.56 120 TYR A N 1
ATOM 941 C CA . TYR A 1 120 ? 6.731 -4.881 14.651 1.00 86.56 120 TYR A CA 1
ATOM 942 C C . TYR A 1 120 ? 7.287 -5.947 13.694 1.00 86.56 120 TYR A C 1
ATOM 944 O O . TYR A 1 120 ? 7.557 -5.697 12.519 1.00 86.56 120 TYR A O 1
ATOM 952 N N . THR A 1 121 ? 7.454 -7.169 14.204 1.00 88.12 121 THR A N 1
ATOM 953 C CA . THR A 1 121 ? 8.135 -8.283 13.514 1.00 88.12 121 THR A CA 1
ATOM 954 C C . THR A 1 121 ? 7.209 -9.177 12.692 1.00 88.12 121 THR A C 1
ATOM 956 O O . THR A 1 121 ? 7.674 -10.050 11.959 1.00 88.12 121 THR A O 1
ATOM 959 N N . ASP A 1 122 ? 5.901 -8.980 12.817 1.00 92.25 122 ASP A N 1
ATOM 960 C CA . ASP A 1 122 ? 4.840 -9.860 12.333 1.00 92.25 122 ASP A CA 1
ATOM 961 C C . ASP A 1 122 ? 4.102 -9.258 11.116 1.00 92.25 122 ASP A C 1
ATOM 963 O O . ASP A 1 122 ? 2.928 -9.532 10.860 1.00 92.25 122 ASP A O 1
ATOM 967 N N . TYR A 1 123 ? 4.791 -8.426 10.319 1.00 95.19 123 TYR A N 1
ATOM 968 C CA . TYR A 1 123 ? 4.202 -7.756 9.150 1.00 95.19 123 TYR A CA 1
ATOM 969 C C . TYR A 1 123 ? 3.499 -8.729 8.205 1.00 95.19 123 TYR A C 1
ATOM 971 O O . TYR A 1 123 ? 2.341 -8.529 7.849 1.00 95.19 123 TYR A O 1
ATOM 979 N N . MET A 1 124 ? 4.158 -9.829 7.847 1.00 95.19 124 MET A N 1
ATOM 980 C CA . MET A 1 124 ? 3.550 -10.798 6.943 1.00 95.19 124 MET A CA 1
ATOM 981 C C . MET A 1 124 ? 2.498 -11.673 7.613 1.00 95.19 124 MET A C 1
ATOM 983 O O . MET A 1 124 ? 1.581 -12.081 6.920 1.00 95.19 124 MET A O 1
ATOM 987 N N . ASN A 1 125 ? 2.568 -11.931 8.917 1.00 94.44 125 ASN A N 1
ATOM 988 C CA . ASN A 1 125 ? 1.651 -12.823 9.630 1.00 94.44 125 ASN A CA 1
ATOM 989 C C . ASN A 1 125 ? 1.260 -12.176 10.964 1.00 94.44 125 ASN A C 1
ATOM 991 O O . ASN A 1 125 ? 1.935 -12.456 11.949 1.00 94.44 125 ASN A O 1
ATOM 995 N N . PRO A 1 126 ? 0.247 -11.289 10.997 1.00 94.44 126 PRO A N 1
ATOM 996 C CA . PRO A 1 126 ? -0.109 -10.569 12.215 1.00 94.44 126 PRO A CA 1
ATOM 997 C C . PRO A 1 126 ? -0.545 -11.530 13.320 1.00 94.44 126 PRO A C 1
ATOM 999 O O . PRO A 1 126 ? -1.404 -12.381 13.099 1.00 94.44 126 PRO A O 1
ATOM 1002 N N . GLU A 1 127 ? 0.000 -11.354 14.518 1.00 94.38 127 GLU A N 1
ATOM 1003 C CA . GLU A 1 127 ? -0.439 -12.072 15.720 1.00 94.38 127 GLU A CA 1
ATOM 1004 C C . GLU A 1 127 ? -1.643 -11.374 16.368 1.00 94.38 127 GLU A C 1
ATOM 1006 O O . GLU A 1 127 ? -2.483 -11.995 17.023 1.00 94.38 127 GLU A O 1
ATOM 1011 N N . SER A 1 128 ? -1.748 -10.055 16.185 1.00 95.56 128 SER A N 1
ATOM 1012 C CA . SER A 1 128 ? -2.862 -9.252 16.681 1.00 95.56 128 SER A CA 1
ATOM 1013 C C . SER A 1 128 ? -3.030 -7.948 15.902 1.00 95.56 128 SER A C 1
ATOM 1015 O O . SER A 1 128 ? -2.135 -7.504 15.183 1.00 95.56 128 SER A O 1
ATOM 1017 N N . HIS A 1 129 ? -4.179 -7.300 16.088 1.00 97.38 129 HIS A N 1
ATOM 1018 C CA . HIS A 1 129 ? -4.439 -5.953 15.589 1.00 97.38 129 HIS A CA 1
ATOM 1019 C C . HIS A 1 129 ? -4.857 -5.035 16.727 1.00 97.38 129 HIS A C 1
ATOM 1021 O O . HIS A 1 129 ? -5.741 -5.372 17.518 1.00 97.38 129 HIS A O 1
ATOM 1027 N N . ARG A 1 130 ? -4.270 -3.839 16.778 1.00 97.31 130 ARG A N 1
ATOM 1028 C CA . ARG A 1 130 ? -4.728 -2.801 17.696 1.00 97.31 130 ARG A CA 1
ATOM 1029 C C . ARG A 1 130 ? -6.043 -2.214 17.189 1.00 97.31 130 ARG A C 1
ATOM 1031 O O . ARG A 1 130 ? -6.155 -1.800 16.035 1.00 97.31 130 ARG A O 1
ATOM 1038 N N . VAL A 1 131 ? -7.046 -2.211 18.053 1.00 98.19 131 VAL A N 1
ATOM 1039 C CA . VAL A 1 131 ? -8.402 -1.734 17.786 1.00 98.19 131 VAL A CA 1
ATOM 1040 C C . VAL A 1 131 ? -8.700 -0.560 18.705 1.00 98.19 131 VAL A C 1
ATOM 1042 O O . VAL A 1 131 ? -8.330 -0.570 19.878 1.00 98.19 131 VAL A O 1
ATOM 1045 N N . ARG A 1 132 ? -9.383 0.444 18.159 1.00 98.19 132 ARG A N 1
ATOM 1046 C CA . ARG A 1 132 ? -9.982 1.554 18.894 1.00 98.19 132 ARG A CA 1
ATOM 1047 C C . ARG A 1 132 ? -11.471 1.272 19.060 1.00 98.19 132 ARG A C 1
ATOM 1049 O O . ARG A 1 132 ? -12.164 1.100 18.060 1.00 98.19 132 ARG A O 1
ATOM 1056 N N . ALA A 1 133 ? -11.941 1.226 20.298 1.00 97.88 133 ALA A N 1
ATOM 1057 C CA . ALA A 1 133 ? -13.317 0.946 20.675 1.00 97.88 133 ALA A CA 1
ATOM 1058 C C . ALA A 1 133 ? -13.929 2.133 21.432 1.00 97.88 133 ALA A C 1
ATOM 1060 O O . ALA A 1 133 ? -13.273 2.767 22.255 1.00 97.88 133 ALA A O 1
ATOM 1061 N N . GLU A 1 134 ? -15.188 2.430 21.147 1.00 97.00 134 GLU A N 1
ATOM 1062 C CA . GLU A 1 134 ? -15.969 3.531 21.705 1.00 97.00 134 GLU A CA 1
ATOM 1063 C C . GLU A 1 134 ? -17.392 3.027 21.989 1.00 97.00 134 GLU A C 1
ATOM 1065 O O . GLU A 1 134 ? -17.873 2.087 21.348 1.00 97.00 134 GLU A O 1
ATOM 1070 N N . ILE A 1 135 ? -18.065 3.629 22.968 1.00 95.44 135 ILE A N 1
ATOM 1071 C CA . ILE A 1 135 ? -19.445 3.284 23.322 1.00 95.44 135 ILE A CA 1
ATOM 1072 C C . ILE A 1 135 ? -20.356 4.341 22.708 1.00 95.44 135 ILE A C 1
ATOM 1074 O O . ILE A 1 135 ? -20.243 5.523 23.023 1.00 95.44 135 ILE A O 1
ATOM 1078 N N . GLU A 1 136 ? -21.259 3.917 21.834 1.00 93.31 136 GLU A N 1
ATOM 1079 C CA . GLU A 1 136 ? -22.289 4.774 21.251 1.00 93.31 136 GLU A CA 1
ATOM 1080 C C . GLU A 1 136 ? -23.619 4.563 21.986 1.00 93.31 136 GLU A C 1
ATOM 1082 O O . GLU A 1 136 ? -23.905 3.459 22.447 1.00 93.31 136 GLU A O 1
ATOM 1087 N N . GLY A 1 137 ? -24.435 5.615 22.105 1.00 90.44 137 GLY A N 1
ATOM 1088 C CA . GLY A 1 137 ? -25.742 5.540 22.773 1.00 90.44 137 GLY A CA 1
ATOM 1089 C C . GLY A 1 137 ? -25.691 5.577 24.305 1.00 90.44 137 GLY A C 1
ATOM 1090 O O . GLY A 1 137 ? -26.660 5.185 24.942 1.00 90.44 137 GLY A O 1
ATOM 1091 N N . LEU A 1 138 ? -24.581 6.032 24.901 1.00 89.25 138 LEU A N 1
ATOM 1092 C CA . LEU A 1 138 ? -24.465 6.236 26.347 1.00 89.25 138 LEU A CA 1
ATOM 1093 C C . LEU A 1 138 ? -24.641 7.721 26.700 1.00 89.25 138 LEU A C 1
ATOM 1095 O O . LEU A 1 138 ? -23.773 8.545 26.397 1.00 89.25 138 LEU A O 1
ATOM 1099 N N . ASP A 1 139 ? -25.747 8.053 27.363 1.00 85.44 139 ASP A N 1
ATOM 1100 C CA . ASP A 1 139 ? -25.991 9.400 27.880 1.00 85.44 139 ASP A CA 1
ATOM 1101 C C . ASP A 1 139 ? -25.002 9.746 29.007 1.00 85.44 139 ASP A C 1
ATOM 1103 O O . ASP A 1 139 ? -24.555 8.884 29.762 1.00 85.44 139 ASP A O 1
ATOM 1107 N N . GLU A 1 140 ? -24.627 11.026 29.102 1.00 85.44 140 GLU A N 1
ATOM 1108 C CA . GLU A 1 140 ? -23.725 11.556 30.141 1.00 85.44 140 GLU A CA 1
ATOM 1109 C C . GLU A 1 140 ? -22.363 10.835 30.251 1.00 85.44 140 GLU A C 1
ATOM 1111 O O . GLU A 1 140 ? -21.711 10.878 31.298 1.00 85.44 140 GLU A O 1
ATOM 1116 N N . ALA A 1 141 ? -21.883 10.227 29.157 1.00 81.38 141 ALA A N 1
ATOM 1117 C CA . ALA A 1 141 ? -20.647 9.436 29.109 1.00 81.38 141 ALA A CA 1
ATOM 1118 C C . ALA A 1 141 ? -19.398 10.144 29.676 1.00 81.38 141 ALA A C 1
ATOM 1120 O O . ALA A 1 141 ? -18.497 9.481 30.185 1.00 81.38 141 ALA A O 1
ATOM 1121 N N . THR A 1 142 ? -19.338 11.478 29.629 1.00 85.56 142 THR A N 1
ATOM 1122 C CA . THR A 1 142 ? -18.243 12.287 30.200 1.00 85.56 142 THR A CA 1
ATOM 1123 C C . THR A 1 142 ? -18.200 12.282 31.728 1.00 85.56 142 THR A C 1
ATOM 1125 O O . THR A 1 142 ? -17.155 12.558 32.312 1.00 85.56 142 THR A O 1
ATOM 1128 N N . SER A 1 143 ? -19.320 11.984 32.386 1.00 90.06 143 SER A N 1
ATOM 1129 C CA . SER A 1 143 ? -19.434 11.897 33.847 1.00 90.06 143 SER A CA 1
ATOM 1130 C C . SER A 1 143 ? -19.351 10.459 34.374 1.00 90.06 143 SER A C 1
ATOM 1132 O O . SER A 1 143 ? -19.203 10.243 35.578 1.00 90.06 143 SER A O 1
ATOM 1134 N N . LEU A 1 144 ? -19.417 9.472 33.476 1.00 93.94 144 LEU A N 1
ATOM 1135 C CA . LEU A 1 144 ? -19.428 8.051 33.799 1.00 93.94 144 LEU A CA 1
ATOM 1136 C C . LEU A 1 144 ? -18.027 7.441 33.683 1.00 93.94 144 LEU A C 1
ATOM 1138 O O . LEU A 1 144 ? -17.221 7.814 32.831 1.00 93.94 144 LEU A O 1
ATOM 1142 N N . SER A 1 145 ? -17.747 6.456 34.535 1.00 96.19 145 SER A N 1
ATOM 1143 C CA . SER A 1 145 ? -16.543 5.623 34.457 1.00 96.19 145 SER A CA 1
ATOM 1144 C C . SER A 1 145 ? -16.911 4.213 34.009 1.00 96.19 145 SER A C 1
ATOM 1146 O O . SER A 1 145 ? -17.744 3.558 34.638 1.00 96.19 145 SER A O 1
ATOM 1148 N N . CYS A 1 146 ? -16.267 3.752 32.941 1.00 96.44 146 CYS A N 1
ATOM 1149 C CA . CYS A 1 146 ? -16.482 2.449 32.330 1.00 96.44 146 CYS A CA 1
ATOM 1150 C C . CYS A 1 146 ? -15.317 1.518 32.660 1.00 96.44 146 CYS A C 1
ATOM 1152 O O . CYS A 1 146 ? -14.154 1.867 32.446 1.00 96.44 146 CYS A O 1
ATOM 1154 N N . THR A 1 147 ? -15.630 0.319 33.149 1.00 96.81 147 THR A N 1
ATOM 1155 C CA . THR A 1 147 ? -14.667 -0.763 33.359 1.00 96.81 147 THR A CA 1
ATOM 1156 C C . THR A 1 147 ? -14.701 -1.716 32.170 1.00 96.81 147 THR A C 1
ATOM 1158 O O . THR A 1 147 ? -15.691 -2.407 31.941 1.00 96.81 147 THR A O 1
ATOM 1161 N N . TRP A 1 148 ? -13.603 -1.757 31.424 1.00 96.19 148 TRP A N 1
ATOM 1162 C CA . TRP A 1 148 ? -13.394 -2.596 30.252 1.00 96.19 148 TRP A CA 1
ATOM 1163 C C . TRP A 1 148 ? -12.725 -3.909 30.649 1.00 96.19 148 TRP A C 1
ATOM 1165 O O . TRP A 1 148 ? -11.687 -3.923 31.313 1.00 96.19 148 TRP A O 1
ATOM 1175 N N . LEU A 1 149 ? -13.318 -5.017 30.220 1.00 94.12 149 LEU A N 1
ATOM 1176 C CA . LEU A 1 149 ? -12.853 -6.381 30.441 1.00 94.12 149 LEU A CA 1
ATOM 1177 C C . LEU A 1 149 ? -12.700 -7.056 29.080 1.00 94.12 149 LEU A C 1
ATOM 1179 O O . LEU A 1 149 ? -13.636 -7.047 28.282 1.00 94.12 149 LEU A O 1
ATOM 1183 N N . THR A 1 150 ? -11.539 -7.651 28.809 1.00 93.75 150 THR A N 1
ATOM 1184 C CA . THR A 1 150 ? -11.270 -8.314 27.525 1.00 93.75 150 THR A CA 1
ATOM 1185 C C . THR A 1 150 ? -10.822 -9.757 27.721 1.00 93.75 150 THR A C 1
ATOM 1187 O O . THR A 1 150 ? -10.139 -10.084 28.694 1.00 93.75 150 THR A O 1
ATOM 1190 N N . ALA A 1 151 ? -11.209 -10.641 26.803 1.00 91.50 151 ALA A N 1
ATOM 1191 C CA . ALA A 1 151 ? -10.802 -12.044 26.815 1.00 91.50 151 ALA A CA 1
ATOM 1192 C C . ALA A 1 151 ? -10.591 -12.564 25.379 1.00 91.50 151 ALA A C 1
ATOM 1194 O O . ALA A 1 151 ? -11.492 -12.411 24.557 1.00 91.50 151 ALA A O 1
ATOM 1195 N N . PRO A 1 152 ? -9.445 -13.185 25.048 1.00 90.75 152 PRO A N 1
ATOM 1196 C CA . PRO A 1 152 ? -9.238 -13.864 23.767 1.00 90.75 152 PRO A CA 1
ATOM 1197 C C . PRO A 1 152 ? -10.272 -14.971 23.526 1.00 90.75 152 PRO A C 1
ATOM 1199 O O . PRO A 1 152 ? -10.591 -15.728 24.442 1.00 90.75 152 PRO A O 1
ATOM 1202 N N . LEU A 1 153 ? -10.758 -15.109 22.289 1.00 88.00 153 LEU A N 1
ATOM 1203 C CA . LEU A 1 153 ? -11.731 -16.153 21.931 1.00 88.00 153 LEU A CA 1
ATOM 1204 C C . LEU A 1 153 ? -11.089 -17.540 21.715 1.00 88.00 153 LEU A C 1
ATOM 1206 O O . LEU A 1 153 ? -11.758 -18.549 21.915 1.00 88.00 153 LEU A O 1
ATOM 1210 N N . GLY A 1 154 ? -9.800 -17.605 21.361 1.00 73.31 154 GLY A N 1
ATOM 1211 C CA . GLY A 1 154 ? -9.070 -18.848 21.044 1.00 73.31 154 GLY A CA 1
ATOM 1212 C C . GLY A 1 154 ? -8.644 -19.710 22.243 1.00 73.31 154 GLY A C 1
ATOM 1213 O O . GLY A 1 154 ? -8.013 -20.747 22.060 1.00 73.31 154 GLY A O 1
ATOM 1214 N N . GLY A 1 155 ? -8.989 -19.309 23.470 1.00 60.91 155 GLY A N 1
ATOM 1215 C CA . GLY A 1 155 ? -8.515 -19.960 24.691 1.00 60.91 155 GLY A CA 1
ATOM 1216 C C . GLY A 1 155 ? -7.095 -19.527 25.071 1.00 60.91 155 GLY A C 1
ATOM 1217 O O . GLY A 1 155 ? -6.170 -19.519 24.267 1.00 60.91 155 GLY A O 1
ATOM 1218 N N . GLY A 1 156 ? -6.934 -19.127 26.328 1.00 54.94 156 GLY A N 1
ATOM 1219 C CA . GLY A 1 156 ? -5.680 -18.668 26.917 1.00 54.94 156 GLY A CA 1
ATOM 1220 C C . GLY A 1 156 ? -5.952 -18.072 28.297 1.00 54.94 156 GLY A C 1
ATOM 1221 O O . GLY A 1 156 ? -7.009 -17.482 28.517 1.00 54.94 156 GLY A O 1
ATOM 1222 N N . ASP A 1 157 ? -5.014 -18.217 29.234 1.00 49.41 157 ASP A N 1
ATOM 1223 C CA . ASP A 1 157 ? -5.179 -17.741 30.621 1.00 49.41 157 ASP A CA 1
ATOM 1224 C C . ASP A 1 157 ? -5.203 -16.203 30.743 1.00 49.41 157 ASP A C 1
ATOM 1226 O O . ASP A 1 157 ? -5.521 -15.646 31.797 1.00 49.41 157 ASP A O 1
ATOM 1230 N N . PHE A 1 158 ? -4.890 -15.489 29.658 1.00 51.84 158 PHE A N 1
ATOM 1231 C CA . PHE A 1 158 ? -4.864 -14.033 29.617 1.00 51.84 158 PHE A CA 1
ATOM 1232 C C . PHE A 1 158 ? -6.266 -13.448 29.434 1.00 51.84 158 PHE A C 1
ATOM 1234 O O . PHE A 1 158 ? -6.657 -13.042 28.343 1.00 51.84 158 PHE A O 1
ATOM 1241 N N . ARG A 1 159 ? -7.006 -13.308 30.535 1.00 64.25 159 ARG A N 1
ATOM 1242 C CA . ARG A 1 159 ? -7.989 -12.221 30.628 1.00 64.25 159 ARG A CA 1
ATOM 1243 C C . ARG A 1 159 ? -7.216 -10.906 30.682 1.00 64.25 159 ARG A C 1
ATOM 1245 O O . ARG A 1 159 ? -6.302 -10.762 31.498 1.00 64.25 159 ARG A O 1
ATOM 1252 N N . GLY A 1 160 ? -7.555 -9.960 29.812 1.00 66.12 160 GLY A N 1
ATOM 1253 C CA . GLY A 1 160 ? -7.026 -8.607 29.910 1.00 66.12 160 GLY A CA 1
ATOM 1254 C C . GLY A 1 160 ? -7.296 -8.047 31.305 1.00 66.12 160 GLY A C 1
ATOM 1255 O O . GLY A 1 160 ? -8.317 -8.356 31.927 1.00 66.12 160 GLY A O 1
ATOM 1256 N N . LYS A 1 161 ? -6.363 -7.247 31.828 1.00 80.00 161 LYS A N 1
ATOM 1257 C CA . LYS A 1 161 ? -6.588 -6.555 33.100 1.00 80.00 161 LYS A CA 1
ATOM 1258 C C . LYS A 1 161 ? -7.812 -5.655 32.949 1.00 80.00 161 LYS A C 1
ATOM 1260 O O . LYS A 1 161 ? -7.942 -4.983 31.931 1.00 80.00 161 LYS A O 1
ATOM 1265 N N . ALA A 1 162 ? -8.673 -5.635 33.963 1.00 90.69 162 ALA A N 1
ATOM 1266 C CA . ALA A 1 162 ? -9.772 -4.684 34.016 1.00 90.69 162 ALA A CA 1
ATOM 1267 C C . ALA A 1 162 ? -9.209 -3.258 33.962 1.00 90.69 162 ALA A C 1
ATOM 1269 O O . ALA A 1 162 ? -8.344 -2.910 34.770 1.00 90.69 162 ALA A O 1
ATOM 1270 N N . VAL A 1 163 ? -9.679 -2.453 33.012 1.00 94.88 163 VAL A N 1
ATOM 1271 C CA . VAL A 1 163 ? -9.269 -1.051 32.865 1.00 94.88 163 VAL A CA 1
ATOM 1272 C C . VAL A 1 163 ? -10.477 -0.166 33.109 1.00 94.88 163 VAL A C 1
ATOM 1274 O O . VAL A 1 163 ? -11.462 -0.262 32.387 1.00 94.88 163 VAL A O 1
ATOM 1277 N N . THR A 1 164 ? -10.398 0.705 34.112 1.00 96.38 164 THR A N 1
ATOM 1278 C CA . THR A 1 164 ? -11.438 1.702 34.386 1.00 96.38 164 THR A CA 1
ATOM 1279 C C . THR A 1 164 ? -10.978 3.065 33.891 1.00 96.38 164 THR A C 1
ATOM 1281 O O . THR A 1 164 ? -9.934 3.551 34.322 1.00 96.38 164 THR A O 1
ATOM 1284 N N . GLN A 1 165 ? -11.757 3.674 33.001 1.00 96.06 165 GLN A N 1
ATOM 1285 C CA . GLN A 1 165 ? -11.500 4.999 32.427 1.00 96.06 165 GLN A CA 1
ATOM 1286 C C . GLN A 1 165 ? -12.828 5.734 32.166 1.00 96.06 165 GLN A C 1
ATOM 1288 O O . GLN A 1 165 ? -13.883 5.090 32.222 1.00 96.06 165 GLN A O 1
ATOM 1293 N N . PRO A 1 166 ? -12.827 7.054 31.898 1.00 96.38 166 PRO A N 1
ATOM 1294 C CA . PRO A 1 166 ? -14.034 7.761 31.475 1.00 96.38 166 PRO A CA 1
ATOM 1295 C C . PRO A 1 166 ? -14.699 7.068 30.280 1.00 96.38 166 PRO A C 1
ATOM 1297 O O . PRO A 1 166 ? -14.017 6.644 29.348 1.00 96.38 166 PRO A O 1
ATOM 1300 N N . CYS A 1 167 ? -16.028 6.946 30.284 1.00 95.44 167 CYS A N 1
ATOM 1301 C CA . CYS A 1 167 ? -16.747 6.289 29.185 1.00 95.44 167 CYS A CA 1
ATOM 1302 C C . CYS A 1 167 ? -16.659 7.073 27.863 1.00 95.44 167 CYS A C 1
ATOM 1304 O O . CYS A 1 167 ? -16.868 6.497 26.799 1.00 95.44 167 CYS A O 1
ATOM 1306 N N . SER A 1 168 ? -16.345 8.372 27.928 1.00 94.88 168 SER A N 1
ATOM 1307 C CA . SER A 1 168 ? -16.080 9.222 26.763 1.00 94.88 168 SER A CA 1
ATOM 1308 C C . SER A 1 168 ? -14.738 8.947 26.084 1.00 94.88 168 SER A C 1
ATOM 1310 O O . SER A 1 168 ? -14.546 9.367 24.943 1.00 94.88 168 SER A O 1
ATOM 1312 N N . ASP A 1 169 ? -13.802 8.288 26.771 1.00 96.00 169 ASP A N 1
ATOM 1313 C CA . ASP A 1 169 ? -12.456 8.079 26.252 1.00 96.00 169 ASP A CA 1
ATOM 1314 C C . ASP A 1 169 ? -12.399 6.802 25.406 1.00 96.00 169 ASP A C 1
ATOM 1316 O O . ASP A 1 169 ? -12.888 5.749 25.836 1.00 96.00 169 ASP A O 1
ATOM 1320 N N . PRO A 1 170 ? -11.756 6.844 24.225 1.00 96.62 170 PRO A N 1
ATOM 1321 C CA . PRO A 1 170 ? -11.574 5.656 23.406 1.00 96.62 170 PRO A CA 1
ATOM 1322 C C . PRO A 1 170 ? -10.768 4.596 24.162 1.00 96.62 170 PRO A C 1
ATOM 1324 O O . PRO A 1 170 ? -9.734 4.880 24.772 1.00 96.62 170 PRO A O 1
ATOM 1327 N N . PHE A 1 171 ? -11.215 3.350 24.082 1.00 97.19 171 PHE A N 1
ATOM 1328 C CA . PHE A 1 1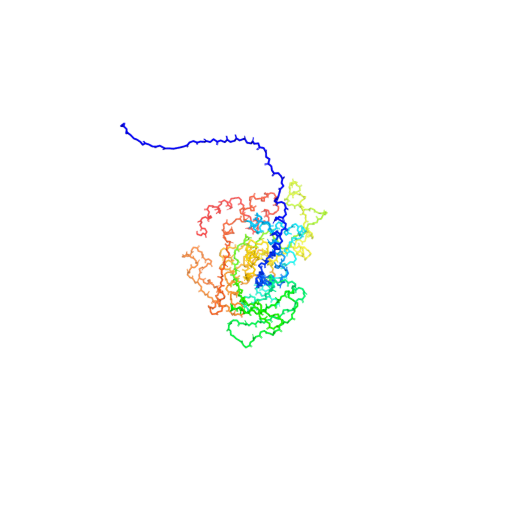71 ? -10.510 2.204 24.635 1.00 97.19 171 PHE A CA 1
ATOM 1329 C C . PHE A 1 171 ? -9.693 1.512 23.546 1.00 97.19 171 PHE A C 1
ATOM 1331 O O . PHE A 1 171 ? -10.210 1.176 22.482 1.00 97.19 171 PHE A O 1
ATOM 1338 N N . PHE A 1 172 ? -8.407 1.288 23.807 1.00 97.00 172 PHE A N 1
ATOM 1339 C CA . PHE A 1 172 ? -7.523 0.588 22.880 1.00 97.00 172 PHE A CA 1
ATOM 1340 C C . PHE A 1 172 ? -7.216 -0.811 23.394 1.00 97.00 172 PHE A C 1
ATOM 1342 O O . PHE A 1 172 ? -6.797 -0.980 24.538 1.00 97.00 172 PHE A O 1
ATOM 1349 N N . LEU A 1 173 ? -7.359 -1.806 22.524 1.00 95.38 173 LEU A N 1
ATOM 1350 C CA . LEU A 1 173 ? -7.027 -3.194 22.823 1.00 95.38 173 LEU A CA 1
ATOM 1351 C C . LEU A 1 173 ? -6.305 -3.855 21.652 1.00 95.38 173 LEU A C 1
ATOM 1353 O O . LEU A 1 173 ? -6.590 -3.556 20.495 1.00 95.38 173 LEU A O 1
ATOM 1357 N N . ASN A 1 174 ? -5.402 -4.782 21.959 1.00 94.94 174 ASN A N 1
ATOM 1358 C CA . ASN A 1 174 ? -4.828 -5.679 20.962 1.00 94.94 174 ASN A CA 1
ATOM 1359 C C . ASN A 1 174 ? -5.729 -6.908 20.851 1.00 94.94 174 ASN A C 1
ATOM 1361 O O . ASN A 1 174 ? -5.898 -7.651 21.818 1.00 94.94 174 ASN A O 1
ATOM 1365 N N . VAL A 1 175 ? -6.334 -7.090 19.683 1.00 95.44 175 VAL A N 1
ATOM 1366 C CA . VAL A 1 175 ? -7.232 -8.202 19.372 1.00 95.44 175 VAL A CA 1
ATOM 1367 C C . VAL A 1 175 ? -6.414 -9.316 18.722 1.00 95.44 175 VAL A C 1
ATOM 1369 O O . VAL A 1 175 ? -5.870 -9.077 17.641 1.00 95.44 175 VAL A O 1
ATOM 1372 N N . PRO A 1 176 ? -6.312 -10.511 19.336 1.00 94.88 176 PRO A N 1
ATOM 1373 C CA . PRO A 1 176 ? -5.612 -11.646 18.742 1.00 94.88 176 PRO A CA 1
ATOM 1374 C C . PRO A 1 176 ? -6.194 -12.019 17.378 1.00 94.88 176 PRO A C 1
ATOM 1376 O O . PRO A 1 176 ? -7.414 -12.043 17.204 1.00 94.88 176 PRO A O 1
ATOM 1379 N N . TYR A 1 177 ? -5.328 -12.331 16.420 1.00 94.44 177 TYR A N 1
ATOM 1380 C CA . TYR A 1 177 ? -5.707 -12.790 15.088 1.00 94.44 177 TYR A CA 1
ATOM 1381 C C . TYR A 1 177 ? -5.297 -14.264 14.908 1.00 94.44 177 TYR A C 1
ATOM 1383 O O . TYR A 1 177 ? -4.200 -14.634 15.322 1.00 94.44 177 TYR A O 1
ATOM 1391 N N . PRO A 1 178 ? -6.143 -15.125 14.308 1.00 94.06 178 PRO A N 1
ATOM 1392 C CA . PRO A 1 178 ? -7.440 -14.824 13.695 1.00 94.06 178 PRO A CA 1
ATOM 1393 C C . PRO A 1 178 ? -8.640 -14.912 14.648 1.00 94.06 178 PRO A C 1
ATOM 1395 O O . PRO A 1 178 ? -9.761 -14.629 14.226 1.00 94.06 178 PRO A O 1
ATOM 1398 N N . ASP A 1 179 ? -8.445 -15.330 15.899 1.00 94.56 179 ASP A N 1
ATOM 1399 C CA . ASP A 1 179 ? -9.553 -15.775 16.754 1.00 94.56 179 ASP A CA 1
ATOM 1400 C C . ASP A 1 179 ? -10.447 -14.641 17.266 1.00 94.56 179 ASP A C 1
ATOM 1402 O O . ASP A 1 179 ? -11.658 -14.825 17.390 1.00 94.56 179 ASP A O 1
ATOM 1406 N N . GLY A 1 180 ? -9.886 -13.455 17.504 1.00 95.44 180 GLY A N 1
ATOM 1407 C CA . GLY A 1 180 ? -10.601 -12.306 18.047 1.00 95.44 180 GLY A CA 1
ATOM 1408 C C . GLY A 1 180 ? -10.613 -12.242 19.576 1.00 95.44 180 GLY A C 1
ATOM 1409 O O . GLY A 1 180 ? -9.966 -13.023 20.281 1.00 95.44 180 GLY A O 1
ATOM 1410 N N . ALA A 1 181 ? -11.369 -11.279 20.100 1.00 94.94 181 ALA A N 1
ATOM 1411 C CA . ALA A 1 181 ? -11.533 -11.046 21.530 1.00 94.94 181 ALA A CA 1
ATOM 1412 C C . ALA A 1 181 ? -12.989 -10.714 21.880 1.00 94.94 181 ALA A C 1
ATOM 1414 O O . ALA A 1 181 ? -13.678 -10.011 21.144 1.00 94.94 181 ALA A O 1
ATOM 1415 N N . GLU A 1 182 ? -13.447 -11.182 23.034 1.00 94.56 182 GLU A N 1
ATOM 1416 C CA . GLU A 1 182 ? -14.644 -10.675 23.690 1.00 94.56 182 GLU A CA 1
ATOM 1417 C C . GLU A 1 182 ? -14.303 -9.402 24.473 1.00 94.56 182 GLU A C 1
ATOM 1419 O O . GLU A 1 182 ? -13.282 -9.336 25.163 1.00 94.56 182 GLU A O 1
ATOM 1424 N N . VAL A 1 183 ? -15.175 -8.401 24.376 1.00 95.38 183 VAL A N 1
ATOM 1425 C CA . VAL A 1 183 ? -15.134 -7.159 25.145 1.00 95.38 183 VAL A CA 1
ATOM 1426 C C . VAL A 1 183 ? -16.415 -7.049 25.950 1.00 95.38 183 VAL A C 1
ATOM 1428 O O . VAL A 1 183 ? -17.519 -7.126 25.410 1.00 95.38 183 VAL A O 1
ATOM 1431 N N . LYS A 1 184 ? -16.258 -6.834 27.249 1.00 94.94 184 LYS A N 1
ATOM 1432 C CA . LYS A 1 184 ? -17.331 -6.567 28.195 1.00 94.94 184 LYS A CA 1
ATOM 1433 C C . LYS A 1 184 ? -17.085 -5.212 28.855 1.00 94.94 184 LYS A C 1
ATOM 1435 O O . LYS A 1 184 ? -15.959 -4.919 29.251 1.00 94.94 184 LYS A O 1
ATOM 1440 N N . VAL A 1 185 ? -18.138 -4.415 29.001 1.00 95.81 185 VAL A N 1
ATOM 1441 C CA . VAL A 1 185 ? -18.089 -3.110 29.669 1.00 95.81 185 VAL A CA 1
ATOM 1442 C C . VAL A 1 185 ? -19.057 -3.083 30.843 1.00 95.81 185 VAL A C 1
ATOM 1444 O O . VAL A 1 185 ? -20.217 -3.485 30.715 1.00 95.81 185 VAL A O 1
ATOM 1447 N N . GLU A 1 186 ? -18.580 -2.594 31.983 1.00 95.50 186 GLU A N 1
ATOM 1448 C CA . GLU A 1 186 ? -19.365 -2.417 33.203 1.00 95.50 186 GLU A CA 1
ATOM 1449 C C . GLU A 1 186 ? -19.379 -0.955 33.668 1.00 95.50 186 GLU A C 1
ATOM 1451 O O . GLU A 1 186 ? -18.380 -0.248 33.547 1.00 95.50 186 GLU A O 1
ATOM 1456 N N . ILE A 1 187 ? -20.494 -0.524 34.264 1.00 94.75 187 ILE A N 1
ATOM 1457 C CA . ILE A 1 187 ? -20.606 0.733 35.019 1.00 94.75 187 ILE A CA 1
ATOM 1458 C C . ILE A 1 187 ? -21.077 0.378 36.428 1.00 94.75 187 ILE A C 1
ATOM 1460 O O . ILE A 1 187 ? -22.084 -0.309 36.598 1.00 94.75 187 ILE A O 1
ATOM 1464 N N . GLY A 1 188 ? -20.324 0.792 37.451 1.00 90.94 188 GLY A N 1
ATOM 1465 C CA . GLY A 1 188 ? -20.646 0.465 38.847 1.00 90.94 188 GLY A CA 1
ATOM 1466 C C . GLY A 1 188 ? -20.729 -1.045 39.134 1.00 90.94 188 GLY A C 1
ATOM 1467 O O . GLY A 1 188 ? -21.507 -1.460 39.987 1.00 90.94 188 GLY A O 1
ATOM 1468 N N . GLY A 1 189 ? -19.978 -1.872 38.392 1.00 88.75 189 GLY A N 1
ATOM 1469 C CA . GLY A 1 189 ? -19.984 -3.339 38.509 1.00 88.75 189 GLY A CA 1
ATOM 1470 C C . GLY A 1 189 ? -21.156 -4.045 37.816 1.00 88.75 189 GLY A C 1
ATOM 1471 O O . GLY A 1 189 ? -21.293 -5.262 37.928 1.00 88.75 189 GLY A O 1
ATOM 1472 N N . ARG A 1 190 ? -22.012 -3.311 37.095 1.00 92.38 190 ARG A N 1
ATOM 1473 C CA . ARG A 1 190 ? -23.079 -3.884 36.269 1.00 92.38 190 ARG A CA 1
ATOM 1474 C C . ARG A 1 190 ? -22.660 -3.890 34.805 1.00 92.38 190 ARG A C 1
ATOM 1476 O O . ARG A 1 190 ? -22.307 -2.847 34.266 1.00 92.38 190 ARG A O 1
ATOM 1483 N N . GLU A 1 191 ? -22.752 -5.051 34.161 1.00 93.94 191 GLU A N 1
ATOM 1484 C CA . GLU A 1 191 ? -22.562 -5.189 32.712 1.00 93.94 191 GLU A CA 1
ATOM 1485 C C . GLU A 1 191 ? -23.596 -4.353 31.954 1.00 93.94 191 GLU A C 1
ATOM 1487 O O . GLU A 1 191 ? -24.801 -4.510 32.165 1.00 93.94 191 GLU A O 1
ATOM 1492 N N . ILE A 1 192 ? -23.106 -3.473 31.082 1.00 94.00 192 ILE A N 1
ATOM 1493 C CA . ILE A 1 192 ? -23.933 -2.641 30.200 1.00 94.00 192 ILE A CA 1
ATOM 1494 C C . ILE A 1 192 ? -23.809 -3.053 28.731 1.00 94.00 192 ILE A C 1
ATOM 1496 O O . ILE A 1 192 ? -24.719 -2.801 27.951 1.00 94.00 192 ILE A O 1
ATOM 1500 N N . LEU A 1 193 ? -22.694 -3.685 28.352 1.00 94.00 193 LEU A N 1
ATOM 1501 C CA . LEU A 1 193 ? -22.360 -4.006 26.969 1.00 94.00 193 LEU A CA 1
ATOM 1502 C C . LEU A 1 193 ? -21.437 -5.225 26.921 1.00 94.00 193 LEU A C 1
ATOM 1504 O O . LEU A 1 193 ? -20.494 -5.342 27.706 1.00 94.00 193 LEU A O 1
ATOM 1508 N N . ARG A 1 194 ? -21.693 -6.107 25.957 1.00 94.38 194 ARG A N 1
ATOM 1509 C CA . ARG A 1 194 ? -20.851 -7.251 25.608 1.00 94.38 194 ARG A CA 1
ATOM 1510 C C . ARG A 1 194 ? -20.834 -7.399 24.095 1.00 94.38 194 ARG A C 1
ATOM 1512 O O . ARG A 1 194 ? -21.890 -7.399 23.469 1.00 94.38 194 ARG A O 1
ATOM 1519 N N . ALA A 1 195 ? -19.651 -7.544 23.515 1.00 95.44 195 ALA A N 1
ATOM 1520 C CA . ALA A 1 195 ? -19.483 -7.735 22.083 1.00 95.44 195 ALA A CA 1
ATOM 1521 C C . ALA A 1 195 ? -18.244 -8.578 21.777 1.00 95.44 195 ALA A C 1
ATOM 1523 O O . ALA A 1 195 ? -17.304 -8.646 22.566 1.00 95.44 195 ALA A O 1
ATOM 1524 N N . GLN A 1 196 ? -18.235 -9.200 20.604 1.00 95.50 196 GLN A N 1
ATOM 1525 C CA . GLN A 1 196 ? -17.056 -9.863 20.059 1.00 95.50 196 GLN A CA 1
ATOM 1526 C C . GLN A 1 196 ? -16.428 -8.970 18.993 1.00 95.50 196 GLN A C 1
ATOM 1528 O O . GLN A 1 196 ? -17.124 -8.451 18.121 1.00 95.50 196 GLN A O 1
ATOM 1533 N N . ILE A 1 197 ? -15.110 -8.815 19.055 1.00 97.25 197 ILE A N 1
ATOM 1534 C CA . ILE A 1 197 ? -14.316 -8.126 18.046 1.00 97.25 197 ILE A CA 1
ATOM 1535 C C . ILE A 1 197 ? -13.488 -9.167 17.306 1.00 97.25 197 ILE A C 1
ATOM 1537 O O . ILE A 1 197 ? -12.694 -9.892 17.908 1.00 97.25 197 ILE A O 1
ATOM 1541 N N . LYS A 1 198 ? -13.651 -9.207 15.985 1.00 97.62 198 LYS A N 1
ATOM 1542 C CA . LYS A 1 198 ? -12.868 -10.051 15.088 1.00 97.62 198 LYS A CA 1
ATOM 1543 C C . LYS A 1 198 ? -12.449 -9.229 13.879 1.00 97.62 198 LYS A C 1
ATOM 1545 O O . LYS A 1 198 ? -13.301 -8.766 13.126 1.00 97.62 198 LYS A O 1
ATOM 1550 N N . VAL A 1 199 ? -11.144 -9.037 13.718 1.00 98.31 199 VAL A N 1
ATOM 1551 C CA . VAL A 1 199 ? -10.580 -8.273 12.600 1.00 98.31 199 VAL A CA 1
ATOM 1552 C C . VAL A 1 199 ? -10.482 -9.166 11.367 1.00 98.31 199 VAL A C 1
ATOM 1554 O O . VAL A 1 199 ? -10.003 -10.296 11.454 1.00 98.31 199 VAL A O 1
ATOM 1557 N N . SER A 1 200 ? -10.931 -8.657 10.219 1.00 98.12 200 SER A N 1
ATOM 1558 C CA . SER A 1 200 ? -10.661 -9.276 8.919 1.00 98.12 200 SER A CA 1
ATOM 1559 C C . SER A 1 200 ? -9.318 -8.771 8.406 1.00 98.12 200 SER A C 1
ATOM 1561 O O . SER A 1 200 ? -9.203 -7.583 8.130 1.00 98.12 200 SER A O 1
ATOM 1563 N N . ASP A 1 201 ? -8.323 -9.635 8.223 1.00 98.00 201 ASP A N 1
ATOM 1564 C CA . ASP A 1 201 ? -7.014 -9.241 7.685 1.00 98.00 201 ASP A CA 1
ATOM 1565 C C . ASP A 1 201 ? -6.770 -9.902 6.322 1.00 98.00 201 ASP A C 1
ATOM 1567 O O . ASP A 1 201 ? -6.862 -11.123 6.198 1.00 98.00 201 ASP A O 1
ATOM 1571 N N . LEU A 1 202 ? -6.495 -9.099 5.287 1.00 98.50 202 LEU A N 1
ATOM 1572 C CA . LEU A 1 202 ? -6.267 -9.585 3.919 1.00 98.50 202 LEU A CA 1
ATOM 1573 C C . LEU A 1 202 ? -4.819 -9.366 3.483 1.00 98.50 202 LEU A C 1
ATOM 1575 O O . LEU A 1 202 ? -4.251 -8.295 3.714 1.00 98.50 202 LEU A O 1
ATOM 1579 N N . LEU A 1 203 ? -4.245 -10.352 2.790 1.00 98.50 203 LEU A N 1
ATOM 1580 C CA . LEU A 1 203 ? -2.982 -10.182 2.068 1.00 98.50 203 LEU A CA 1
ATOM 1581 C C . LEU A 1 203 ? -3.258 -9.839 0.607 1.00 98.50 203 LEU A C 1
ATOM 1583 O O . LEU A 1 203 ? -3.805 -10.657 -0.136 1.00 98.50 203 LEU A O 1
ATOM 1587 N N . ILE A 1 204 ? -2.822 -8.655 0.185 1.00 98.81 204 ILE A N 1
ATOM 1588 C CA . ILE A 1 204 ? -2.916 -8.197 -1.201 1.00 98.81 204 ILE A CA 1
ATOM 1589 C C . ILE A 1 204 ? -1.513 -8.116 -1.801 1.00 98.81 204 ILE A C 1
ATOM 1591 O O . ILE A 1 204 ? -0.628 -7.477 -1.233 1.00 98.81 204 ILE A O 1
ATOM 1595 N N . VAL A 1 205 ? -1.320 -8.733 -2.967 1.00 98.75 205 VAL A N 1
ATOM 1596 C CA . VAL A 1 205 ? -0.053 -8.699 -3.709 1.00 98.75 205 VAL A CA 1
ATOM 1597 C C . VAL A 1 205 ? -0.232 -7.946 -5.025 1.00 98.75 205 VAL A C 1
ATOM 1599 O O . VAL A 1 205 ? -1.148 -8.238 -5.788 1.00 98.75 205 VAL A O 1
ATOM 1602 N N . GLY A 1 206 ? 0.644 -6.986 -5.304 1.00 98.50 206 GLY A N 1
ATOM 1603 C CA . GLY A 1 206 ? 0.677 -6.231 -6.555 1.00 98.50 206 GLY A CA 1
ATOM 1604 C C . GLY A 1 206 ? 1.901 -6.578 -7.396 1.00 98.50 206 GLY A C 1
ATOM 1605 O O . GLY A 1 206 ? 3.023 -6.420 -6.931 1.00 98.50 206 GLY A O 1
ATOM 1606 N N . LEU A 1 207 ? 1.704 -7.048 -8.625 1.00 98.75 207 LEU A N 1
ATOM 1607 C CA . LEU A 1 207 ? 2.752 -7.406 -9.584 1.00 98.75 207 LEU A CA 1
ATOM 1608 C C . LEU A 1 207 ? 2.565 -6.610 -10.881 1.00 98.75 207 LEU A C 1
ATOM 1610 O O . LEU A 1 207 ? 1.450 -6.189 -11.210 1.00 98.75 207 LEU A O 1
ATOM 1614 N N . GLY A 1 208 ? 3.628 -6.443 -11.660 1.00 97.88 208 GLY A N 1
ATOM 1615 C CA . GLY A 1 208 ? 3.522 -5.844 -12.983 1.00 97.88 208 GLY A CA 1
ATOM 1616 C C . GLY A 1 208 ? 4.718 -5.037 -13.462 1.00 97.88 208 GLY A C 1
ATOM 1617 O O . GLY A 1 208 ? 5.810 -5.107 -12.900 1.00 97.88 208 GLY A O 1
ATOM 1618 N N . ASP A 1 209 ? 4.473 -4.277 -14.522 1.00 95.62 209 ASP A N 1
ATOM 1619 C CA . ASP A 1 209 ? 5.411 -3.360 -15.162 1.00 95.62 209 ASP A CA 1
ATOM 1620 C C . ASP A 1 209 ? 5.256 -1.915 -14.644 1.00 95.62 209 ASP A C 1
ATOM 1622 O O . ASP A 1 209 ? 4.778 -1.668 -13.534 1.00 95.62 209 ASP A O 1
ATOM 1626 N N . SER A 1 210 ? 5.668 -0.945 -15.461 1.00 94.50 210 SER A N 1
ATOM 1627 C CA . SER A 1 210 ? 5.617 0.494 -15.201 1.00 94.50 210 SER A CA 1
ATOM 1628 C C . SER A 1 210 ? 4.210 1.017 -14.887 1.00 94.50 210 SER A C 1
ATOM 1630 O O . SER A 1 210 ? 4.066 1.916 -14.055 1.00 94.50 210 SER A O 1
ATOM 1632 N N . PHE A 1 211 ? 3.160 0.452 -15.500 1.00 93.06 211 PHE A N 1
ATOM 1633 C CA . PHE A 1 211 ? 1.777 0.860 -15.217 1.00 93.06 211 PHE A CA 1
ATOM 1634 C C . PHE A 1 211 ? 1.361 0.458 -13.802 1.00 93.06 211 PHE A C 1
ATOM 1636 O O . PHE A 1 211 ? 0.687 1.222 -13.110 1.00 93.06 211 PHE A O 1
ATOM 1643 N N . ALA A 1 212 ? 1.806 -0.720 -13.359 1.00 97.25 212 ALA A N 1
ATOM 1644 C CA . ALA A 1 212 ? 1.570 -1.215 -12.011 1.00 97.25 212 ALA A CA 1
ATOM 1645 C C . ALA A 1 212 ? 2.452 -0.524 -10.965 1.00 97.25 212 ALA A C 1
ATOM 1647 O O . ALA A 1 212 ? 1.982 -0.284 -9.855 1.00 97.25 212 ALA A O 1
ATOM 1648 N N . SER A 1 213 ? 3.709 -0.197 -11.293 1.00 97.00 213 SER A N 1
ATOM 1649 C CA . SER A 1 213 ? 4.652 0.412 -10.343 1.00 97.00 213 SER A CA 1
ATOM 1650 C C . SER A 1 213 ? 4.310 1.869 -10.021 1.00 97.00 213 SER A C 1
ATOM 1652 O O . SER A 1 213 ? 4.627 2.345 -8.933 1.00 97.00 213 SER A O 1
ATOM 1654 N N . GLY A 1 214 ? 3.610 2.561 -10.925 1.00 95.88 214 GLY A N 1
ATOM 1655 C CA . GLY A 1 214 ? 3.317 3.988 -10.796 1.00 95.88 214 GLY A CA 1
ATOM 1656 C C . GLY A 1 214 ? 4.383 4.882 -11.430 1.00 95.88 214 GLY A C 1
ATOM 1657 O O . GLY A 1 214 ? 4.533 6.027 -11.005 1.00 95.88 214 GLY A O 1
ATOM 1658 N N . GLU A 1 215 ? 5.098 4.379 -12.442 1.00 93.50 215 GLU A N 1
ATOM 1659 C CA . GLU A 1 215 ? 6.062 5.151 -13.234 1.00 93.50 215 GLU A CA 1
ATOM 1660 C C . GLU A 1 215 ? 5.501 6.531 -13.625 1.00 93.50 215 GLU A C 1
ATOM 1662 O O . GLU A 1 215 ? 4.322 6.685 -13.953 1.00 93.50 215 GLU A O 1
ATOM 1667 N N . GLY A 1 216 ? 6.356 7.553 -13.570 1.00 91.81 216 GLY A N 1
ATOM 1668 C CA . GLY A 1 216 ? 5.980 8.952 -13.792 1.00 91.81 216 GLY A CA 1
ATOM 1669 C C . GLY A 1 216 ? 5.320 9.671 -12.606 1.00 91.81 216 GLY A C 1
ATOM 1670 O O . GLY A 1 216 ? 5.212 10.893 -12.655 1.00 91.81 216 GLY A O 1
ATOM 1671 N N . ASN A 1 217 ? 4.936 8.972 -11.530 1.00 95.31 217 ASN A N 1
ATOM 1672 C CA . ASN A 1 217 ? 4.364 9.578 -10.320 1.00 95.31 217 ASN A CA 1
ATOM 1673 C C . ASN A 1 217 ? 5.259 9.291 -9.105 1.00 95.31 217 ASN A C 1
ATOM 1675 O O . ASN A 1 217 ? 4.938 8.403 -8.325 1.00 95.31 217 ASN A O 1
ATOM 1679 N N . PRO A 1 218 ? 6.399 9.978 -8.939 1.00 96.19 218 PRO A N 1
ATOM 1680 C CA . PRO A 1 218 ? 7.273 9.739 -7.796 1.00 96.19 218 PRO A CA 1
ATOM 1681 C C . PRO A 1 218 ? 6.641 10.206 -6.483 1.00 96.19 218 PRO A C 1
ATOM 1683 O O . PRO A 1 218 ? 5.876 11.168 -6.455 1.00 96.19 218 PRO A O 1
ATOM 1686 N N . ASP A 1 219 ? 7.028 9.573 -5.377 1.00 96.88 219 ASP A N 1
ATOM 1687 C CA . ASP A 1 219 ? 6.558 9.946 -4.040 1.00 96.88 219 ASP A CA 1
ATOM 1688 C C . ASP A 1 219 ? 7.082 11.316 -3.601 1.00 96.88 219 ASP A C 1
ATOM 1690 O O . ASP A 1 219 ? 6.400 12.038 -2.876 1.00 96.88 219 ASP A O 1
ATOM 1694 N N . VAL A 1 220 ? 8.277 11.688 -4.076 1.00 95.44 220 VAL A N 1
ATOM 1695 C CA . VAL A 1 220 ? 8.784 13.065 -4.024 1.00 95.44 220 VAL A CA 1
ATOM 1696 C C . VAL A 1 220 ? 9.209 13.488 -5.432 1.00 95.44 220 VAL A C 1
ATOM 1698 O O . VAL A 1 220 ? 10.115 12.860 -6.000 1.00 95.44 220 VAL A O 1
ATOM 1701 N N . PRO A 1 221 ? 8.606 14.543 -6.007 1.00 92.56 221 PRO A N 1
ATOM 1702 C CA . PRO A 1 221 ? 8.947 15.007 -7.343 1.00 92.56 221 PRO A CA 1
ATOM 1703 C C . PRO A 1 221 ? 10.339 15.642 -7.400 1.00 92.56 221 PRO A C 1
ATOM 1705 O O . PRO A 1 221 ? 10.905 16.097 -6.404 1.00 92.56 221 PRO A O 1
ATOM 1708 N N . VAL A 1 222 ? 10.897 15.709 -8.611 1.00 89.56 222 VAL A N 1
ATOM 1709 C CA . VAL A 1 222 ? 12.099 16.513 -8.865 1.00 89.56 222 VAL A CA 1
ATOM 1710 C C . VAL A 1 222 ? 11.793 17.996 -8.686 1.00 89.56 222 VAL A C 1
ATOM 1712 O O . VAL A 1 222 ? 10.691 18.462 -8.973 1.00 89.56 222 VAL A O 1
ATOM 1715 N N . ARG A 1 223 ? 12.802 18.768 -8.281 1.00 88.00 223 ARG A N 1
ATOM 1716 C CA . ARG A 1 223 ? 12.697 20.228 -8.215 1.00 88.00 223 ARG A CA 1
ATOM 1717 C C . ARG A 1 223 ? 13.271 20.870 -9.466 1.00 88.00 223 ARG A C 1
ATOM 1719 O O . ARG A 1 223 ? 14.355 20.499 -9.924 1.00 88.00 223 ARG A O 1
ATOM 1726 N N . PHE A 1 224 ? 12.566 21.872 -9.978 1.00 87.19 224 PHE A N 1
ATOM 1727 C CA . PHE A 1 224 ? 13.022 22.697 -11.090 1.00 87.19 224 PHE A CA 1
ATOM 1728 C C . PHE A 1 224 ? 13.646 24.002 -10.589 1.00 87.19 224 PHE A C 1
ATOM 1730 O O . PHE A 1 224 ? 13.234 24.580 -9.584 1.00 87.19 224 PHE A O 1
ATOM 1737 N N . SER A 1 225 ? 14.688 24.440 -11.286 1.00 84.00 225 SER A N 1
ATOM 1738 C CA . SER A 1 225 ? 15.356 25.715 -11.068 1.00 84.00 225 SER A CA 1
ATOM 1739 C C . SER A 1 225 ? 14.463 26.851 -11.562 1.00 84.00 225 SER A C 1
ATOM 1741 O O . SER A 1 225 ? 13.869 26.744 -12.630 1.00 84.00 225 SER A O 1
ATOM 1743 N N . ARG A 1 226 ? 14.382 27.944 -10.795 1.00 85.69 226 ARG A N 1
ATOM 1744 C CA . ARG A 1 226 ? 13.620 29.143 -11.187 1.00 85.69 226 ARG A CA 1
ATOM 1745 C C . ARG A 1 226 ? 14.331 29.989 -12.243 1.00 85.69 226 ARG A C 1
ATOM 1747 O O . ARG A 1 226 ? 13.668 30.666 -13.016 1.00 85.69 226 ARG A O 1
ATOM 1754 N N . ASP A 1 227 ? 15.657 29.901 -12.288 1.00 86.31 227 ASP A N 1
ATOM 1755 C CA . ASP A 1 227 ? 16.505 30.805 -13.073 1.00 86.31 227 ASP A CA 1
ATOM 1756 C C . ASP A 1 227 ? 17.209 30.097 -14.237 1.00 86.31 227 ASP A C 1
ATOM 1758 O O . ASP A 1 227 ? 18.066 30.679 -14.900 1.00 86.31 227 ASP A O 1
ATOM 1762 N N . ARG A 1 228 ? 16.903 28.814 -14.470 1.00 84.69 228 ARG A N 1
ATOM 1763 C CA . ARG A 1 228 ? 17.550 28.019 -15.517 1.00 84.69 228 ARG A CA 1
ATOM 1764 C C . ARG A 1 228 ? 16.550 27.269 -16.369 1.00 84.69 228 ARG A C 1
ATOM 1766 O O . ARG A 1 228 ? 15.569 26.715 -15.875 1.00 84.69 228 ARG A O 1
ATOM 1773 N N . THR A 1 229 ? 16.912 27.157 -17.636 1.00 83.50 229 THR A N 1
ATOM 1774 C CA . THR A 1 229 ? 16.222 26.355 -18.632 1.00 83.50 229 THR A CA 1
ATOM 1775 C C . THR A 1 229 ? 17.148 25.279 -19.197 1.00 83.50 229 THR A C 1
ATOM 1777 O O . THR A 1 229 ? 18.373 25.357 -19.075 1.00 83.50 229 THR A O 1
ATOM 1780 N N . ALA A 1 230 ? 16.550 24.228 -19.746 1.00 78.88 230 ALA A N 1
ATOM 1781 C CA . ALA A 1 230 ? 17.206 23.139 -20.446 1.00 78.88 230 ALA A CA 1
ATOM 1782 C C . ALA A 1 230 ? 16.848 23.207 -21.933 1.00 78.88 230 ALA A C 1
ATOM 1784 O O . ALA A 1 230 ? 15.728 23.572 -22.302 1.00 78.88 230 ALA A O 1
ATOM 1785 N N . ASP A 1 231 ? 17.817 22.842 -22.766 1.00 79.44 231 ASP A N 1
ATOM 1786 C CA . ASP A 1 231 ? 17.638 22.666 -24.201 1.00 79.44 231 ASP A CA 1
ATOM 1787 C C . ASP A 1 231 ? 17.777 21.180 -24.538 1.00 79.44 231 ASP A C 1
ATOM 1789 O O . ASP A 1 231 ? 18.731 20.517 -24.115 1.00 79.44 231 ASP A O 1
ATOM 1793 N N . TYR A 1 232 ? 16.789 20.650 -25.252 1.00 74.38 232 TYR A N 1
ATOM 1794 C CA . TYR A 1 232 ? 16.727 19.254 -25.668 1.00 74.38 232 TYR A CA 1
ATOM 1795 C C . TYR A 1 232 ? 17.008 19.066 -27.163 1.00 74.38 232 TYR A C 1
ATOM 1797 O O . TYR A 1 232 ? 16.999 17.925 -27.630 1.00 74.38 232 TYR A O 1
ATOM 1805 N N . GLY A 1 233 ? 17.253 20.139 -27.914 1.00 72.31 233 GLY A N 1
ATOM 1806 C CA . GLY A 1 233 ? 17.498 20.125 -29.351 1.00 72.31 233 GLY A CA 1
ATOM 1807 C C . GLY A 1 233 ? 18.949 19.831 -29.736 1.00 72.31 233 GLY A C 1
ATOM 1808 O O . GLY A 1 233 ? 19.878 20.271 -29.073 1.00 72.31 233 GLY A O 1
ATOM 1809 N N . LYS A 1 234 ? 19.161 19.076 -30.822 1.00 65.81 234 LYS A N 1
ATOM 1810 C CA . LYS A 1 234 ? 20.492 18.674 -31.325 1.00 65.81 234 LYS A CA 1
ATOM 1811 C C . LYS A 1 234 ? 21.328 19.815 -31.911 1.00 65.81 234 LYS A C 1
ATOM 1813 O O . LYS A 1 234 ? 22.531 19.628 -32.088 1.00 65.81 234 LYS A O 1
ATOM 1818 N N . SER A 1 235 ? 20.723 20.946 -32.263 1.00 60.38 235 SER A N 1
ATOM 1819 C CA . SER A 1 235 ? 21.426 22.102 -32.826 1.00 60.38 235 SER A CA 1
ATOM 1820 C C . SER A 1 235 ? 20.875 23.407 -32.268 1.00 60.38 235 SER A C 1
ATOM 1822 O O . SER A 1 235 ? 19.685 23.512 -31.991 1.00 60.38 235 SER A O 1
ATOM 1824 N N . ASP A 1 236 ? 21.717 24.442 -32.227 1.00 56.34 236 ASP A N 1
ATOM 1825 C CA . ASP A 1 236 ? 21.352 25.808 -31.804 1.00 56.34 236 ASP A CA 1
ATOM 1826 C C . ASP A 1 236 ? 20.229 26.445 -32.661 1.00 56.34 236 ASP A C 1
ATOM 1828 O O . ASP A 1 236 ? 19.759 27.545 -32.383 1.00 56.34 236 ASP A O 1
ATOM 1832 N N . THR A 1 237 ? 19.800 25.766 -33.730 1.00 53.84 237 THR A N 1
ATOM 1833 C CA . THR A 1 237 ? 18.734 26.176 -34.651 1.00 53.84 237 THR A CA 1
ATOM 1834 C C . THR A 1 237 ? 17.377 25.522 -34.373 1.00 53.84 237 THR A C 1
ATOM 1836 O O . THR A 1 237 ? 16.388 25.943 -34.968 1.00 53.84 237 THR A O 1
ATOM 1839 N N . SER A 1 238 ? 17.287 24.519 -33.490 1.00 59.19 238 SER A N 1
ATOM 1840 C CA . SER A 1 238 ? 16.009 23.903 -33.099 1.00 59.19 238 SER A CA 1
ATOM 1841 C C . SER A 1 238 ? 15.371 24.669 -31.936 1.00 59.19 238 SER A C 1
ATOM 1843 O O . SER A 1 238 ? 15.254 24.146 -30.827 1.00 59.19 238 SER A O 1
ATOM 1845 N N . SER A 1 239 ? 14.973 25.922 -32.191 1.00 60.47 239 SER A N 1
ATOM 1846 C CA . SER A 1 239 ? 14.396 26.841 -31.191 1.00 60.47 239 SER A CA 1
ATOM 1847 C C . SER A 1 239 ? 13.231 26.243 -30.401 1.00 60.47 239 SER A C 1
ATOM 1849 O O . SER A 1 239 ? 13.039 26.581 -29.234 1.00 60.47 239 SER A O 1
ATOM 1851 N N . ASP A 1 240 ? 12.495 25.315 -31.011 1.00 70.81 240 ASP A N 1
ATOM 1852 C CA . ASP A 1 240 ? 11.264 24.726 -30.475 1.00 70.81 240 ASP A CA 1
ATOM 1853 C C . ASP A 1 240 ? 11.520 23.720 -29.331 1.00 70.81 240 ASP A C 1
ATOM 1855 O O . ASP A 1 240 ? 10.594 23.315 -28.624 1.00 70.81 240 ASP A O 1
ATOM 1859 N N . LEU A 1 241 ? 12.782 23.316 -29.128 1.00 73.12 241 LEU A N 1
ATOM 1860 C CA . LEU A 1 241 ? 13.210 22.391 -28.071 1.00 73.12 241 LEU A CA 1
ATOM 1861 C C . LEU A 1 241 ? 14.041 23.068 -26.962 1.00 73.12 241 LEU A C 1
ATOM 1863 O O . LEU A 1 241 ? 14.577 22.382 -26.088 1.00 73.12 241 LEU A O 1
ATOM 1867 N N . SER A 1 242 ? 14.081 24.403 -26.961 1.00 78.69 242 SER A N 1
ATOM 1868 C CA . SER A 1 242 ? 14.792 25.229 -25.982 1.00 78.69 242 SER A CA 1
ATOM 1869 C C . SER A 1 242 ? 13.844 25.839 -24.936 1.00 78.69 242 SER A C 1
ATOM 1871 O O . SER A 1 242 ? 12.642 25.971 -25.162 1.00 78.69 242 SER A O 1
ATOM 1873 N N . GLY A 1 243 ? 14.369 26.218 -23.766 1.00 78.75 243 GLY A N 1
ATOM 1874 C CA . GLY A 1 243 ? 13.593 26.957 -22.758 1.00 78.75 243 GLY A CA 1
ATOM 1875 C C . GLY A 1 243 ? 12.774 26.106 -21.776 1.00 78.75 243 GLY A C 1
ATOM 1876 O O . GLY A 1 243 ? 11.992 26.660 -21.005 1.00 78.75 243 GLY A O 1
ATOM 1877 N N . TYR A 1 244 ? 12.957 24.784 -21.750 1.00 83.38 244 TYR A N 1
ATOM 1878 C CA . TYR A 1 244 ? 12.220 23.894 -20.844 1.00 83.38 244 TYR A CA 1
ATOM 1879 C C . TYR A 1 244 ? 12.708 24.028 -19.394 1.00 83.38 244 TYR A C 1
ATOM 1881 O O . TYR A 1 244 ? 13.871 24.369 -19.178 1.00 83.38 244 TYR A O 1
ATOM 1889 N N . PRO A 1 245 ? 11.883 23.732 -18.373 1.00 85.00 245 PRO A N 1
ATOM 1890 C CA . PRO A 1 245 ? 12.322 23.771 -16.980 1.00 85.00 245 PRO A CA 1
ATOM 1891 C C . PRO A 1 245 ? 13.547 22.879 -16.725 1.00 85.00 245 PRO A C 1
ATOM 1893 O O . PRO A 1 245 ? 13.506 21.666 -16.936 1.00 85.00 245 PRO A O 1
ATOM 1896 N N . ALA A 1 246 ? 14.644 23.460 -16.229 1.00 83.19 246 ALA A N 1
ATOM 1897 C CA . ALA A 1 246 ? 15.827 22.690 -15.852 1.00 83.19 246 ALA A CA 1
ATOM 1898 C C . ALA A 1 246 ? 15.702 22.173 -14.418 1.00 83.19 246 ALA A C 1
ATOM 1900 O O . ALA A 1 246 ? 15.381 22.932 -13.503 1.00 83.19 246 ALA A O 1
ATOM 1901 N N . ARG A 1 247 ? 16.023 20.898 -14.182 1.00 84.19 247 ARG A N 1
ATOM 1902 C CA . ARG A 1 247 ? 16.119 20.356 -12.814 1.00 84.19 247 ARG A CA 1
ATOM 1903 C C . ARG A 1 247 ? 17.187 21.101 -12.012 1.00 84.19 247 ARG A C 1
ATOM 1905 O O . ARG A 1 247 ? 18.168 21.582 -12.577 1.00 84.19 247 ARG A O 1
ATOM 1912 N N . ILE A 1 248 ? 17.024 21.195 -10.695 1.00 81.81 248 ILE A N 1
ATOM 1913 C CA . ILE A 1 248 ? 18.091 21.657 -9.793 1.00 81.81 248 ILE A CA 1
ATOM 1914 C C . ILE A 1 248 ? 19.272 20.669 -9.867 1.00 81.81 248 ILE A C 1
ATOM 1916 O O . ILE A 1 248 ? 19.065 19.463 -9.946 1.00 81.81 248 ILE A O 1
ATOM 1920 N N . GLY A 1 249 ? 20.507 21.186 -9.872 1.00 73.06 249 GLY A N 1
ATOM 1921 C CA . GLY A 1 249 ? 21.742 20.400 -10.043 1.00 73.06 249 GLY A CA 1
ATOM 1922 C C . GLY A 1 249 ? 22.544 20.808 -11.285 1.00 73.06 249 GLY A C 1
ATOM 1923 O O . GLY A 1 249 ? 22.036 21.501 -12.170 1.00 73.06 249 GLY A O 1
ATOM 1924 N N . ASN A 1 250 ? 23.824 20.453 -11.369 1.00 66.31 250 ASN A N 1
ATOM 1925 C CA . ASN A 1 250 ? 24.653 20.866 -12.501 1.00 66.31 250 ASN A CA 1
ATOM 1926 C C . ASN A 1 250 ? 24.438 19.945 -13.714 1.00 66.31 250 ASN A C 1
ATOM 1928 O O . ASN A 1 250 ? 24.860 18.796 -13.715 1.00 66.31 250 ASN A O 1
ATOM 1932 N N . TRP A 1 251 ? 23.821 20.461 -14.782 1.00 60.38 251 TRP A N 1
ATOM 1933 C CA . TRP A 1 251 ? 23.547 19.687 -16.002 1.00 60.38 251 TRP A CA 1
ATOM 1934 C C . TRP A 1 251 ? 24.818 19.291 -16.771 1.00 60.38 251 TRP A C 1
ATOM 1936 O O . TRP A 1 251 ? 24.809 18.340 -17.542 1.00 60.38 251 TRP A O 1
ATOM 1946 N N . ARG A 1 252 ? 25.946 19.983 -16.544 1.00 58.34 252 ARG A N 1
ATOM 1947 C CA . ARG A 1 252 ? 27.258 19.581 -17.091 1.00 58.34 252 ARG A CA 1
ATOM 1948 C C . ARG A 1 252 ? 27.863 18.378 -16.360 1.00 58.34 252 ARG A C 1
ATOM 1950 O O . ARG A 1 252 ? 28.914 17.891 -16.758 1.00 58.34 252 ARG A O 1
ATOM 1957 N N . GLN A 1 253 ? 27.218 17.932 -15.286 1.00 60.50 253 GLN A N 1
ATOM 1958 C CA . GLN A 1 253 ? 27.665 16.866 -14.402 1.00 60.50 253 GLN A CA 1
ATOM 1959 C C . GLN A 1 253 ? 26.505 15.894 -14.138 1.00 60.50 253 GLN A C 1
ATOM 1961 O O . GLN A 1 253 ? 26.255 15.501 -13.003 1.00 60.50 253 GLN A O 1
ATOM 1966 N N . ILE A 1 254 ? 25.760 15.522 -15.187 1.00 56.47 254 ILE A N 1
ATOM 1967 C CA . ILE A 1 254 ? 24.747 14.461 -15.096 1.00 56.47 254 ILE A CA 1
ATOM 1968 C C . ILE A 1 254 ? 25.422 13.216 -14.502 1.00 56.47 254 ILE A C 1
ATOM 1970 O O . ILE A 1 254 ? 26.377 12.692 -15.071 1.00 56.47 254 ILE A O 1
ATOM 1974 N N . GLY A 1 255 ? 24.942 12.785 -13.334 1.00 59.09 255 GLY A N 1
ATOM 1975 C CA . GLY A 1 255 ? 25.514 11.670 -12.575 1.00 59.09 255 GLY A CA 1
ATOM 1976 C C . GLY A 1 255 ? 26.458 12.066 -11.434 1.00 59.09 255 GLY A C 1
ATOM 1977 O O . GLY A 1 255 ? 26.941 11.179 -10.731 1.00 59.09 255 GLY A O 1
ATOM 1978 N N . ASP A 1 256 ? 26.712 13.357 -11.195 1.00 68.75 256 ASP A N 1
ATOM 1979 C CA . ASP A 1 256 ? 27.364 13.778 -9.957 1.00 68.75 256 ASP A CA 1
ATOM 1980 C C . ASP A 1 256 ? 26.443 13.618 -8.740 1.00 68.75 256 ASP A C 1
ATOM 1982 O O . ASP A 1 256 ? 25.217 13.484 -8.830 1.00 68.75 256 ASP A O 1
ATOM 1986 N N . ARG A 1 257 ? 27.061 13.612 -7.558 1.00 69.25 257 ARG A N 1
ATOM 1987 C CA . ARG A 1 257 ? 26.353 13.387 -6.299 1.00 69.25 257 ARG A CA 1
ATOM 1988 C C . ARG A 1 257 ? 25.259 14.433 -6.057 1.00 69.25 257 ARG A C 1
ATOM 1990 O O . ARG A 1 257 ? 24.178 14.069 -5.609 1.00 69.25 257 ARG A O 1
ATOM 1997 N N . ALA A 1 258 ? 25.517 15.698 -6.388 1.00 70.69 258 ALA A N 1
ATOM 1998 C CA . ALA A 1 258 ? 24.567 16.788 -6.181 1.00 70.69 258 ALA A CA 1
ATOM 1999 C C . ALA A 1 258 ? 23.326 16.662 -7.084 1.00 70.69 258 ALA A C 1
ATOM 2001 O O . ALA A 1 258 ? 22.217 16.964 -6.651 1.00 70.69 258 ALA A O 1
ATOM 2002 N N . PHE A 1 259 ? 23.484 16.182 -8.320 1.00 72.75 259 PHE A N 1
ATOM 2003 C CA . PHE A 1 259 ? 22.385 15.904 -9.241 1.00 72.75 259 PHE A CA 1
ATOM 2004 C C . PHE A 1 259 ? 21.564 14.686 -8.791 1.00 72.75 259 PHE A C 1
ATOM 2006 O O . PHE A 1 259 ? 20.334 14.750 -8.770 1.00 72.75 259 PHE A O 1
ATOM 2013 N N . ILE A 1 260 ? 22.222 13.605 -8.351 1.00 75.69 260 ILE A N 1
ATOM 2014 C CA . ILE A 1 260 ? 21.565 12.389 -7.825 1.00 75.69 260 ILE A CA 1
ATOM 2015 C C . ILE A 1 260 ? 20.799 12.681 -6.520 1.00 75.69 260 ILE A C 1
ATOM 2017 O O . ILE A 1 260 ? 19.707 12.151 -6.280 1.00 75.69 260 ILE A O 1
ATOM 2021 N N . GLU A 1 261 ? 21.320 13.573 -5.675 1.00 77.31 261 GLU A N 1
ATOM 2022 C CA . GLU A 1 261 ? 20.636 14.058 -4.469 1.00 77.31 261 GLU A CA 1
ATOM 2023 C C . GLU A 1 261 ? 19.315 14.789 -4.786 1.00 77.31 261 GLU A C 1
ATOM 2025 O O . GLU A 1 261 ? 18.425 14.824 -3.936 1.00 77.31 261 GLU A O 1
ATOM 2030 N N . GLN A 1 262 ? 19.131 15.268 -6.020 1.00 82.44 262 GLN A N 1
ATOM 2031 C CA . GLN A 1 262 ? 17.902 15.905 -6.515 1.00 82.44 262 GLN A CA 1
ATOM 2032 C C . GLN A 1 262 ? 17.070 14.992 -7.441 1.00 82.44 262 GLN A C 1
ATOM 2034 O O . GLN A 1 262 ? 16.212 15.479 -8.186 1.00 82.44 262 GLN A O 1
ATOM 2039 N N . ASN A 1 263 ? 17.325 13.677 -7.459 1.00 86.25 263 ASN A N 1
ATOM 2040 C CA . ASN A 1 263 ? 16.445 12.719 -8.135 1.00 86.25 263 ASN A CA 1
ATOM 2041 C C . ASN A 1 263 ? 15.074 12.650 -7.463 1.00 86.25 263 ASN A C 1
ATOM 2043 O O . ASN A 1 263 ? 14.941 12.852 -6.254 1.00 86.25 263 ASN A O 1
ATOM 2047 N N . ALA A 1 264 ? 14.075 12.315 -8.280 1.00 92.56 264 ALA A N 1
ATOM 2048 C CA . ALA A 1 264 ? 12.784 11.865 -7.796 1.00 92.56 264 ALA A CA 1
ATOM 2049 C C . ALA A 1 264 ? 12.979 10.738 -6.774 1.00 92.56 264 ALA A C 1
ATOM 2051 O O . ALA A 1 264 ? 13.920 9.940 -6.886 1.00 92.56 264 ALA A O 1
ATOM 2052 N N . ARG A 1 265 ? 12.106 10.693 -5.768 1.00 94.06 265 ARG A N 1
ATOM 2053 C CA . ARG A 1 265 ? 12.130 9.644 -4.749 1.00 94.06 265 ARG A CA 1
ATOM 2054 C C . ARG A 1 265 ? 10.932 8.736 -4.900 1.00 94.06 265 ARG A C 1
ATOM 2056 O O . ARG A 1 265 ? 9.822 9.204 -5.129 1.00 94.06 265 ARG A O 1
ATOM 2063 N N . TRP A 1 266 ? 11.205 7.457 -4.717 1.00 94.94 266 TRP A N 1
ATOM 2064 C CA . TRP A 1 266 ? 10.244 6.372 -4.786 1.00 94.94 266 TRP A CA 1
ATOM 2065 C C . TRP A 1 266 ? 10.392 5.504 -3.529 1.00 94.94 266 TRP A C 1
ATOM 2067 O O . TRP A 1 266 ? 11.492 5.426 -2.957 1.00 94.94 266 TRP A O 1
ATOM 2077 N N . ASP A 1 267 ? 9.317 4.838 -3.119 1.00 94.69 267 ASP A N 1
ATOM 2078 C CA . ASP A 1 267 ? 9.317 3.779 -2.106 1.00 94.69 267 ASP A CA 1
ATOM 2079 C C . ASP A 1 267 ? 10.356 2.707 -2.491 1.00 94.69 267 ASP A C 1
ATOM 2081 O O . ASP A 1 267 ? 11.275 2.414 -1.717 1.00 94.69 267 ASP A O 1
ATOM 2085 N N . ASP A 1 268 ? 10.330 2.262 -3.755 1.00 95.25 268 ASP A N 1
ATOM 2086 C CA . ASP A 1 268 ? 11.409 1.495 -4.395 1.00 95.25 268 ASP A CA 1
ATOM 2087 C C . ASP A 1 268 ? 12.025 2.278 -5.563 1.00 95.25 268 ASP A C 1
ATOM 2089 O O . ASP A 1 268 ? 11.402 2.455 -6.614 1.00 95.25 268 ASP A O 1
ATOM 2093 N N . GLN A 1 269 ? 13.269 2.730 -5.374 1.00 93.56 269 GLN A N 1
ATOM 2094 C CA . GLN A 1 269 ? 13.998 3.523 -6.366 1.00 93.56 269 GLN A CA 1
ATOM 2095 C C . GLN A 1 269 ? 14.369 2.708 -7.608 1.00 93.56 269 GLN A C 1
ATOM 2097 O O . GLN A 1 269 ? 14.315 3.250 -8.698 1.00 93.56 269 GLN A O 1
ATOM 2102 N N . ALA A 1 270 ? 14.725 1.426 -7.486 1.00 93.81 270 ALA A N 1
ATOM 2103 C CA . ALA A 1 270 ? 15.120 0.635 -8.654 1.00 93.81 270 ALA A CA 1
ATOM 2104 C C . ALA A 1 270 ? 13.928 0.423 -9.588 1.00 93.81 270 ALA A C 1
ATOM 2106 O O . ALA A 1 270 ? 14.037 0.501 -10.809 1.00 93.81 270 ALA A O 1
ATOM 2107 N N . CYS A 1 271 ? 12.775 0.145 -8.989 1.00 95.62 271 CYS A N 1
ATOM 2108 C CA . CYS A 1 271 ? 11.567 -0.249 -9.689 1.00 95.62 271 CYS A CA 1
ATOM 2109 C C . CYS A 1 271 ? 10.615 0.905 -10.005 1.00 95.62 271 CYS A C 1
ATOM 2111 O O . CYS A 1 271 ? 9.564 0.650 -10.594 1.00 95.62 271 CYS A O 1
ATOM 2113 N N . HIS A 1 272 ? 10.951 2.137 -9.603 1.00 95.81 272 HIS A N 1
ATOM 2114 C CA . HIS A 1 272 ? 10.040 3.286 -9.630 1.00 95.81 272 HIS A CA 1
ATOM 2115 C C . HIS A 1 272 ? 8.662 2.904 -9.065 1.00 95.81 272 HIS A C 1
ATOM 2117 O O . HIS A 1 272 ? 7.619 3.123 -9.690 1.00 95.81 272 HIS A O 1
ATOM 2123 N N . ARG A 1 273 ? 8.667 2.230 -7.906 1.00 96.31 273 ARG A N 1
ATOM 2124 C CA . ARG A 1 273 ? 7.437 1.822 -7.222 1.00 96.31 273 ARG A CA 1
ATOM 2125 C C . ARG A 1 273 ? 6.999 2.948 -6.305 1.00 96.31 273 ARG A C 1
ATOM 2127 O O . ARG A 1 273 ? 7.756 3.330 -5.416 1.00 96.31 273 ARG A O 1
ATOM 2134 N N . SER A 1 274 ? 5.794 3.457 -6.530 1.00 97.19 274 SER A N 1
ATOM 2135 C CA . SER A 1 274 ? 5.240 4.601 -5.807 1.00 97.19 274 SER A CA 1
ATOM 2136 C C . SER A 1 274 ? 3.971 4.254 -5.026 1.00 97.19 274 SER A C 1
ATOM 2138 O O . SER A 1 274 ? 3.170 3.398 -5.427 1.00 97.19 274 SER A O 1
ATOM 2140 N N . LEU A 1 275 ? 3.741 5.007 -3.948 1.00 97.75 275 LEU A N 1
ATOM 2141 C CA . LEU A 1 275 ? 2.472 5.080 -3.225 1.00 97.75 275 LEU A CA 1
ATOM 2142 C C . LEU A 1 275 ? 1.324 5.643 -4.092 1.00 97.75 275 LEU A C 1
ATOM 2144 O O . LEU A 1 275 ? 0.152 5.423 -3.799 1.00 97.75 275 LEU A O 1
ATOM 2148 N N . TYR A 1 276 ? 1.623 6.313 -5.206 1.00 97.75 276 TYR A N 1
ATOM 2149 C CA . TYR A 1 276 ? 0.641 6.729 -6.211 1.00 97.75 276 TYR A CA 1
ATOM 2150 C C . TYR A 1 276 ? 0.283 5.623 -7.214 1.00 97.75 276 TYR A C 1
ATOM 2152 O O . TYR A 1 276 ? -0.583 5.825 -8.075 1.00 97.75 276 TYR A O 1
ATOM 2160 N N . SER A 1 277 ? 0.890 4.435 -7.135 1.00 97.94 277 SER A N 1
ATOM 2161 C CA . SER A 1 277 ? 0.480 3.317 -7.989 1.00 97.94 277 SER A CA 1
ATOM 2162 C C . SER A 1 277 ? -0.999 2.977 -7.792 1.00 97.94 277 SER A C 1
ATOM 2164 O O . SER A 1 277 ? -1.567 3.104 -6.702 1.00 97.94 277 SER A O 1
ATOM 2166 N N . HIS A 1 278 ? -1.665 2.550 -8.866 1.00 97.44 278 HIS A N 1
ATOM 2167 C CA . HIS A 1 278 ? -3.085 2.204 -8.785 1.00 97.44 278 HIS A CA 1
ATOM 2168 C C . HIS A 1 278 ? -3.320 0.988 -7.870 1.00 97.44 278 HIS A C 1
ATOM 2170 O O . HIS A 1 278 ? -4.335 0.937 -7.182 1.00 97.44 278 HIS A O 1
ATOM 2176 N N . GLN A 1 279 ? -2.374 0.042 -7.825 1.00 98.44 279 GLN A N 1
ATOM 2177 C CA . GLN A 1 279 ? -2.445 -1.146 -6.970 1.00 98.44 279 GLN A CA 1
ATOM 2178 C C . GLN A 1 279 ? -2.353 -0.771 -5.485 1.00 98.44 279 GLN A C 1
ATOM 2180 O O . GLN A 1 279 ? -3.175 -1.233 -4.693 1.00 98.44 279 GLN A O 1
ATOM 2185 N N . PHE A 1 280 ? -1.427 0.129 -5.125 1.00 98.44 280 PHE A N 1
ATOM 2186 C CA . PHE A 1 280 ? -1.318 0.659 -3.765 1.00 98.44 280 PHE A CA 1
ATOM 2187 C C . PHE A 1 280 ? -2.594 1.395 -3.359 1.00 98.44 280 PHE A C 1
ATOM 2189 O O . PHE A 1 280 ? -3.191 1.077 -2.334 1.00 98.44 280 PHE A O 1
ATOM 2196 N N . ARG A 1 281 ? -3.056 2.348 -4.180 1.00 98.31 281 ARG A N 1
ATOM 2197 C CA . ARG A 1 281 ? -4.230 3.171 -3.850 1.00 98.31 281 ARG A CA 1
ATOM 2198 C C . ARG A 1 281 ? -5.517 2.353 -3.772 1.00 98.31 281 ARG A C 1
ATOM 2200 O O . ARG A 1 281 ? -6.365 2.647 -2.936 1.00 98.31 281 ARG A O 1
ATOM 2207 N N . ALA A 1 282 ? -5.650 1.305 -4.585 1.00 98.44 282 ALA A N 1
ATOM 2208 C CA . ALA A 1 282 ? -6.759 0.365 -4.474 1.00 98.44 282 ALA A CA 1
ATOM 2209 C C . ALA A 1 282 ? -6.701 -0.434 -3.162 1.00 98.44 282 ALA A C 1
ATOM 2211 O O . ALA A 1 282 ? -7.703 -0.513 -2.457 1.00 98.44 282 ALA A O 1
ATOM 2212 N N . ALA A 1 283 ? -5.537 -0.982 -2.795 1.00 98.69 283 ALA A N 1
ATOM 2213 C CA . ALA A 1 283 ? -5.369 -1.711 -1.536 1.00 98.69 283 ALA A CA 1
ATOM 2214 C C . ALA A 1 283 ? -5.601 -0.816 -0.302 1.00 98.69 283 ALA A C 1
ATOM 2216 O O . ALA A 1 283 ? -6.264 -1.231 0.647 1.00 98.69 283 ALA A O 1
ATOM 2217 N N . LEU A 1 284 ? -5.119 0.427 -0.339 1.00 98.75 284 LEU A N 1
ATOM 2218 C CA . LEU A 1 284 ? -5.352 1.427 0.701 1.00 98.75 284 LEU A CA 1
ATOM 2219 C C . LEU A 1 284 ? -6.834 1.800 0.812 1.00 98.75 284 LEU A C 1
ATOM 2221 O O . LEU A 1 284 ? -7.368 1.874 1.916 1.00 98.75 284 LEU A O 1
ATOM 2225 N N . GLN A 1 285 ? -7.527 1.978 -0.315 1.00 98.50 285 GLN A N 1
ATOM 2226 C CA . GLN A 1 285 ? -8.963 2.252 -0.309 1.00 98.50 285 GLN A CA 1
ATOM 2227 C C . GLN A 1 285 ? -9.764 1.096 0.305 1.00 98.50 285 GLN A C 1
ATOM 2229 O O . GLN A 1 285 ? -10.640 1.349 1.131 1.00 98.50 285 GLN A O 1
ATOM 2234 N N . LEU A 1 286 ? -9.422 -0.154 -0.038 1.00 98.44 286 LEU A N 1
ATOM 2235 C CA . LEU A 1 286 ? -10.024 -1.351 0.562 1.00 98.44 286 LEU A CA 1
ATOM 2236 C C . LEU A 1 286 ? -9.804 -1.422 2.079 1.00 98.44 286 LEU A C 1
ATOM 2238 O O . LEU A 1 286 ? -10.624 -2.013 2.778 1.00 98.44 286 LEU A O 1
ATOM 2242 N N . ALA A 1 287 ? -8.706 -0.855 2.584 1.00 98.56 287 ALA A N 1
ATOM 2243 C CA . ALA A 1 287 ? -8.411 -0.801 4.011 1.00 98.56 287 ALA A CA 1
ATOM 2244 C C . ALA A 1 287 ? -9.273 0.234 4.747 1.00 98.56 287 ALA A C 1
ATOM 2246 O O . ALA A 1 287 ? -9.752 -0.028 5.844 1.00 98.56 287 ALA A O 1
ATOM 2247 N N . VAL A 1 288 ? -9.467 1.420 4.161 1.00 98.12 288 VAL A N 1
ATOM 2248 C CA . VAL A 1 288 ? -10.148 2.530 4.851 1.00 98.12 288 VAL A CA 1
ATOM 2249 C C . VAL A 1 288 ? -11.669 2.527 4.690 1.00 98.12 288 VAL A C 1
ATOM 2251 O O . VAL A 1 288 ? -12.351 3.171 5.484 1.00 98.12 288 VAL A O 1
ATOM 2254 N N . GLU A 1 289 ? -12.213 1.821 3.694 1.00 96.75 289 GLU A N 1
ATOM 2255 C CA . GLU A 1 289 ? -13.665 1.734 3.462 1.00 96.75 289 GLU A CA 1
ATOM 2256 C C . GLU A 1 289 ? -14.406 0.849 4.478 1.00 96.75 289 GLU A C 1
ATOM 2258 O O . GLU A 1 289 ? -15.609 1.016 4.675 1.00 96.75 289 GLU A O 1
ATOM 2263 N N . ASP A 1 290 ? -13.698 -0.084 5.121 1.00 97.94 290 ASP A N 1
ATOM 2264 C CA . ASP A 1 290 ? -14.244 -1.027 6.095 1.00 97.94 290 ASP A CA 1
ATOM 2265 C C . ASP A 1 290 ? -13.521 -0.846 7.441 1.00 97.94 290 ASP A C 1
ATOM 2267 O O . ASP A 1 290 ? -12.336 -1.174 7.553 1.00 97.94 290 ASP A O 1
ATOM 2271 N N . PRO A 1 291 ? -14.193 -0.336 8.493 1.00 98.00 291 PRO A N 1
ATOM 2272 C CA . PRO A 1 291 ? -13.551 -0.074 9.780 1.00 98.00 291 PRO A CA 1
ATOM 2273 C C . PRO A 1 291 ? -13.025 -1.342 10.465 1.00 98.00 291 PRO A C 1
ATOM 2275 O O . PRO A 1 291 ? -12.163 -1.242 11.340 1.00 98.00 291 PRO A O 1
ATOM 2278 N N . HIS A 1 292 ? -13.516 -2.522 10.084 1.00 98.50 292 HIS A N 1
ATOM 2279 C CA . HIS A 1 292 ? -13.203 -3.801 10.718 1.00 98.50 292 HIS A CA 1
ATOM 2280 C C . HIS A 1 292 ? -12.129 -4.601 9.965 1.00 98.50 292 HIS A C 1
ATOM 2282 O O . HIS A 1 292 ? -11.839 -5.750 10.324 1.00 98.50 292 HIS A O 1
ATOM 2288 N N . ARG A 1 293 ? -11.533 -4.000 8.926 1.00 98.44 293 ARG A N 1
ATOM 2289 C CA . ARG A 1 293 ? -10.552 -4.631 8.048 1.00 98.44 293 ARG A CA 1
ATOM 2290 C C . ARG A 1 293 ? -9.142 -4.090 8.268 1.00 98.44 293 ARG A C 1
ATOM 2292 O O . ARG A 1 293 ? -8.934 -2.893 8.442 1.00 98.44 293 ARG A O 1
ATOM 2299 N N . ALA A 1 294 ? -8.175 -4.994 8.199 1.00 98.50 294 ALA A N 1
ATOM 2300 C CA . ALA A 1 294 ? -6.765 -4.703 8.033 1.00 98.50 294 ALA A CA 1
ATOM 2301 C C . ALA A 1 294 ? -6.271 -5.261 6.685 1.00 98.50 294 ALA A C 1
ATOM 2303 O O . ALA A 1 294 ? -6.736 -6.295 6.202 1.00 98.50 294 ALA A O 1
ATOM 2304 N N . ILE A 1 295 ? -5.346 -4.554 6.046 1.00 98.75 295 ILE A N 1
ATOM 2305 C CA . ILE A 1 295 ? -4.710 -4.937 4.789 1.00 98.75 295 ILE A CA 1
ATOM 2306 C C . ILE A 1 295 ? -3.203 -4.995 5.014 1.00 98.75 295 ILE A C 1
ATOM 2308 O O . ILE A 1 295 ? -2.569 -4.007 5.396 1.00 98.75 295 ILE A O 1
ATOM 2312 N N . THR A 1 296 ? -2.627 -6.152 4.709 1.00 98.25 296 THR A N 1
ATOM 2313 C CA . THR A 1 296 ? -1.190 -6.331 4.498 1.00 98.25 296 THR A CA 1
ATOM 2314 C C . THR A 1 296 ? -0.936 -6.260 2.991 1.00 98.25 296 THR A C 1
ATOM 2316 O O . THR A 1 296 ? -1.511 -7.044 2.236 1.00 98.25 296 THR A O 1
ATOM 2319 N N . TYR A 1 297 ? -0.110 -5.316 2.529 1.00 98.44 297 TYR A N 1
ATOM 2320 C CA . TYR A 1 297 ? 0.101 -5.067 1.098 1.00 98.44 297 TYR A CA 1
ATOM 2321 C C . TYR A 1 297 ? 1.555 -5.291 0.682 1.00 98.44 297 TYR A C 1
ATOM 2323 O O . TYR A 1 297 ? 2.470 -4.664 1.205 1.00 98.44 297 TYR A O 1
ATOM 2331 N N . VAL A 1 298 ? 1.754 -6.148 -0.316 1.00 98.12 298 VAL A N 1
ATOM 2332 C CA . VAL A 1 298 ? 3.059 -6.476 -0.897 1.00 98.12 298 VAL A CA 1
ATOM 2333 C C . VAL A 1 298 ? 3.059 -6.047 -2.362 1.00 98.12 298 VAL A C 1
ATOM 2335 O O . VAL A 1 298 ? 2.558 -6.751 -3.235 1.00 98.12 298 VAL A O 1
ATOM 2338 N N . GLY A 1 299 ? 3.604 -4.869 -2.644 1.00 97.94 299 GLY A N 1
ATOM 2339 C CA . GLY A 1 299 ? 3.833 -4.366 -3.995 1.00 97.94 299 GLY A CA 1
ATOM 2340 C C . GLY A 1 299 ? 5.199 -4.804 -4.520 1.00 97.94 299 GLY A C 1
ATOM 2341 O O . GLY A 1 299 ? 6.222 -4.573 -3.895 1.00 97.94 299 GLY A O 1
ATOM 2342 N N . LEU A 1 300 ? 5.234 -5.431 -5.685 1.00 98.00 300 LEU A N 1
ATOM 2343 C CA . LEU A 1 300 ? 6.438 -5.972 -6.323 1.00 98.00 300 LEU A CA 1
ATOM 2344 C C . LEU A 1 300 ? 6.528 -5.590 -7.803 1.00 98.00 300 LEU A C 1
ATOM 2346 O O . LEU A 1 300 ? 7.498 -5.951 -8.466 1.00 98.00 300 LEU A O 1
ATOM 2350 N N . ALA A 1 301 ? 5.547 -4.840 -8.311 1.00 98.06 301 ALA A N 1
ATOM 2351 C CA . ALA A 1 301 ? 5.602 -4.250 -9.636 1.00 98.06 301 ALA A CA 1
ATOM 2352 C C . ALA A 1 301 ? 6.882 -3.431 -9.834 1.00 98.06 301 ALA A C 1
ATOM 2354 O O . ALA A 1 301 ? 7.352 -2.750 -8.915 1.00 98.06 301 ALA A O 1
ATOM 2355 N N . CYS A 1 302 ? 7.434 -3.505 -11.040 1.00 97.19 302 CYS A N 1
ATOM 2356 C CA . CYS A 1 302 ? 8.714 -2.906 -11.362 1.00 97.19 302 CYS A CA 1
ATOM 2357 C C . CYS A 1 302 ? 8.681 -2.309 -12.762 1.00 97.19 302 CYS A C 1
ATOM 2359 O O . CYS A 1 302 ? 8.427 -3.014 -13.737 1.00 97.19 302 CYS A O 1
ATOM 2361 N N . SER A 1 303 ? 8.945 -1.009 -12.863 1.00 95.38 303 SER A N 1
ATOM 2362 C CA . SER A 1 303 ? 9.049 -0.335 -14.150 1.00 95.38 303 SER A CA 1
ATOM 2363 C C . SER A 1 303 ? 10.097 -1.000 -15.033 1.00 95.38 303 SER A C 1
ATOM 2365 O O . SER A 1 303 ? 11.134 -1.415 -14.530 1.00 95.38 303 SER A O 1
ATOM 2367 N N . GLY A 1 304 ? 9.809 -1.155 -16.325 1.00 91.25 304 GLY A N 1
ATOM 2368 C CA . GLY A 1 304 ? 10.669 -1.879 -17.266 1.00 91.25 304 GLY A CA 1
ATOM 2369 C C . GLY A 1 304 ? 10.587 -3.411 -17.186 1.00 91.25 304 GLY A C 1
ATOM 2370 O O . GLY A 1 304 ? 11.183 -4.083 -18.023 1.00 91.25 304 GLY A O 1
ATOM 2371 N N . ALA A 1 305 ? 9.835 -3.986 -16.239 1.00 95.12 305 ALA A N 1
ATOM 2372 C CA . ALA A 1 305 ? 9.621 -5.430 -16.197 1.00 95.12 305 ALA A CA 1
ATOM 2373 C C . ALA A 1 305 ? 8.817 -5.930 -17.405 1.00 95.12 305 ALA A C 1
ATOM 2375 O O . ALA A 1 305 ? 7.858 -5.296 -17.848 1.00 95.12 305 ALA A O 1
ATOM 2376 N N . GLU A 1 306 ? 9.193 -7.110 -17.875 1.00 92.62 306 GLU A N 1
ATOM 2377 C CA . GLU A 1 306 ? 8.490 -7.930 -18.857 1.00 92.62 306 GLU A CA 1
ATOM 2378 C C . GLU A 1 306 ? 7.925 -9.182 -18.163 1.00 92.62 306 GLU A C 1
ATOM 2380 O O . GLU A 1 306 ? 8.262 -9.491 -17.008 1.00 92.62 306 GLU A O 1
ATOM 2385 N N . VAL A 1 307 ? 7.088 -9.950 -18.866 1.00 91.75 307 VAL A N 1
ATOM 2386 C CA . VAL A 1 307 ? 6.625 -11.260 -18.377 1.00 91.75 307 VAL A CA 1
ATOM 2387 C C . VAL A 1 307 ? 7.835 -12.162 -18.121 1.00 91.75 307 VAL A C 1
ATOM 2389 O O . VAL A 1 307 ? 7.987 -12.731 -17.040 1.00 91.75 307 VAL A O 1
ATOM 2392 N N . THR A 1 308 ? 8.751 -12.255 -19.079 1.00 90.50 308 THR A N 1
ATOM 2393 C CA . THR A 1 308 ? 9.937 -13.107 -18.943 1.00 90.50 308 THR A CA 1
ATOM 2394 C C . THR A 1 308 ? 10.923 -12.528 -17.928 1.00 90.50 308 THR A C 1
ATOM 2396 O O . THR A 1 308 ? 11.218 -13.174 -16.921 1.00 90.50 308 THR A O 1
ATOM 2399 N N . PHE A 1 309 ? 11.406 -11.301 -18.148 1.00 92.00 309 PHE A N 1
ATOM 2400 C CA . PHE A 1 309 ? 12.378 -10.633 -17.278 1.00 92.00 309 PHE A CA 1
ATOM 2401 C C . PHE A 1 309 ? 11.689 -9.647 -16.338 1.00 92.00 309 PHE A C 1
ATOM 2403 O O . PHE A 1 309 ? 11.402 -8.509 -16.691 1.00 92.00 309 PHE A O 1
ATOM 2410 N N . GLY A 1 310 ? 11.461 -10.085 -15.106 1.00 95.06 310 GLY A N 1
ATOM 2411 C CA . GLY A 1 310 ? 10.754 -9.332 -14.082 1.00 95.06 310 GLY A CA 1
ATOM 2412 C C . GLY A 1 310 ? 9.772 -10.235 -13.370 1.00 95.06 310 GLY A C 1
ATOM 2413 O O . GLY A 1 310 ? 9.981 -10.555 -12.198 1.00 95.06 310 GLY A O 1
ATOM 2414 N N . LEU A 1 311 ? 8.734 -10.686 -14.076 1.00 95.56 311 LEU A N 1
ATOM 2415 C CA . LEU A 1 311 ? 7.712 -11.534 -13.468 1.00 95.56 311 LEU A CA 1
ATOM 2416 C C . LEU A 1 311 ? 8.247 -12.944 -13.154 1.00 95.56 311 LEU A C 1
ATOM 2418 O O . LEU A 1 311 ? 8.184 -13.362 -11.994 1.00 95.56 311 LEU A O 1
ATOM 2422 N N . PHE A 1 312 ? 8.821 -13.641 -14.145 1.00 93.94 312 PHE A N 1
ATOM 2423 C CA . PHE A 1 312 ? 9.377 -14.995 -13.977 1.00 93.94 312 PHE A CA 1
ATOM 2424 C C . PHE A 1 312 ? 10.862 -15.008 -13.607 1.00 93.94 312 PHE A C 1
ATOM 2426 O O . PHE A 1 312 ? 11.248 -15.643 -12.621 1.00 93.94 312 PHE A O 1
ATOM 2433 N N . LEU A 1 313 ? 11.693 -14.290 -14.362 1.00 93.62 313 LEU A N 1
ATOM 2434 C CA . LEU A 1 313 ? 13.134 -14.173 -14.138 1.00 93.62 313 LEU A CA 1
ATOM 2435 C C . LEU A 1 313 ? 13.476 -12.879 -13.404 1.00 93.62 313 LEU A C 1
ATOM 2437 O O . LEU A 1 313 ? 12.701 -11.925 -13.377 1.00 93.62 313 LEU A O 1
ATOM 2441 N N . ARG A 1 314 ? 14.657 -12.838 -12.786 1.00 94.88 314 ARG A N 1
ATOM 2442 C CA . ARG A 1 314 ? 15.136 -11.640 -12.094 1.00 94.88 314 ARG A CA 1
ATOM 2443 C C . ARG A 1 314 ? 15.292 -10.478 -13.080 1.00 94.88 314 ARG A C 1
ATOM 2445 O O . ARG A 1 314 ? 15.946 -10.618 -14.110 1.00 94.88 314 ARG A O 1
ATOM 2452 N N . TYR A 1 315 ? 14.812 -9.311 -12.671 1.00 94.56 315 TYR A N 1
ATOM 2453 C CA . TYR A 1 315 ? 15.073 -8.023 -13.304 1.00 94.56 315 TYR A CA 1
ATOM 2454 C C . TYR A 1 315 ? 15.654 -7.058 -12.263 1.00 94.56 315 TYR A C 1
ATOM 2456 O O . TYR A 1 315 ? 15.313 -7.141 -11.085 1.00 94.56 315 TYR A O 1
ATOM 2464 N N . LYS A 1 316 ? 16.594 -6.196 -12.668 1.00 94.56 316 LYS A N 1
ATOM 2465 C CA . LYS A 1 316 ? 17.355 -5.340 -11.736 1.00 94.56 316 LYS A CA 1
ATOM 2466 C C . LYS A 1 316 ? 16.689 -3.992 -11.442 1.00 94.56 316 LYS A C 1
ATOM 2468 O O . LYS A 1 316 ? 17.189 -3.280 -10.580 1.00 94.56 316 LYS A O 1
ATOM 2473 N N . GLY A 1 317 ? 15.590 -3.670 -12.116 1.00 92.19 317 GLY A N 1
ATOM 2474 C CA . GLY A 1 317 ? 14.966 -2.353 -12.046 1.00 92.19 317 GLY A CA 1
ATOM 2475 C C . GLY A 1 317 ? 15.342 -1.454 -13.222 1.00 92.19 317 GLY A C 1
ATOM 2476 O O . GLY A 1 317 ? 16.309 -1.715 -13.941 1.00 92.19 317 GLY A O 1
ATOM 2477 N N . ASN A 1 318 ? 14.533 -0.411 -13.384 1.00 89.06 318 ASN A N 1
ATOM 2478 C CA . ASN A 1 318 ? 14.652 0.641 -14.385 1.00 89.06 318 ASN A CA 1
ATOM 2479 C C . ASN A 1 318 ? 15.764 1.644 -14.038 1.00 89.06 318 ASN A C 1
ATOM 2481 O O . ASN A 1 318 ? 16.498 2.090 -14.916 1.00 89.06 318 ASN A O 1
ATOM 2485 N N . GLU A 1 319 ? 15.927 1.973 -12.753 1.00 87.75 319 GLU A N 1
ATOM 2486 C CA . GLU A 1 319 ? 17.016 2.829 -12.273 1.00 87.75 319 GLU A CA 1
ATOM 2487 C C . GLU A 1 319 ? 18.126 1.984 -11.643 1.00 87.75 319 GLU A C 1
ATOM 2489 O O . GLU A 1 319 ? 17.883 1.061 -10.860 1.00 87.75 319 GLU A O 1
ATOM 2494 N N . TRP A 1 320 ? 19.379 2.318 -11.962 1.00 88.25 320 TRP A N 1
ATOM 2495 C CA . TRP A 1 320 ? 20.513 1.700 -11.290 1.00 88.25 320 TRP A CA 1
ATOM 2496 C C . TRP A 1 320 ? 20.553 2.123 -9.821 1.00 88.25 320 TRP A C 1
ATOM 2498 O O . TRP A 1 320 ? 20.588 3.309 -9.495 1.00 88.25 320 TRP A O 1
ATOM 2508 N N . VAL A 1 321 ? 20.635 1.135 -8.935 1.00 87.38 321 VAL A N 1
ATOM 2509 C CA . VAL A 1 321 ? 20.846 1.329 -7.500 1.00 87.38 321 VAL A CA 1
ATOM 2510 C C . VAL A 1 321 ? 21.917 0.356 -6.994 1.00 87.38 321 VAL A C 1
ATOM 2512 O O . VAL A 1 321 ? 22.116 -0.700 -7.602 1.00 87.38 321 VAL A O 1
ATOM 2515 N N . PRO A 1 322 ? 22.585 0.644 -5.860 1.00 88.56 322 PRO A N 1
ATOM 2516 C CA . PRO A 1 322 ? 23.582 -0.265 -5.291 1.00 88.56 322 PRO A CA 1
ATOM 2517 C C . PRO A 1 322 ? 23.018 -1.652 -4.945 1.00 88.56 322 PRO A C 1
ATOM 2519 O O . PRO A 1 322 ? 23.679 -2.663 -5.171 1.00 88.56 322 PRO A O 1
ATOM 2522 N N . ASN A 1 323 ? 21.781 -1.691 -4.441 1.00 90.38 323 ASN A N 1
ATOM 2523 C CA . ASN A 1 323 ? 21.086 -2.909 -4.034 1.00 90.38 323 ASN A CA 1
ATOM 2524 C C . ASN A 1 323 ? 19.802 -3.056 -4.862 1.00 90.38 323 ASN A C 1
ATOM 2526 O O . ASN A 1 323 ? 18.755 -2.594 -4.418 1.00 90.38 323 ASN A O 1
ATOM 2530 N N . PRO A 1 324 ? 19.856 -3.634 -6.072 1.00 92.75 324 PRO A N 1
ATOM 2531 C CA . PRO A 1 324 ? 18.661 -3.872 -6.878 1.00 92.75 324 PRO A CA 1
ATOM 2532 C C . PRO A 1 324 ? 17.900 -5.117 -6.392 1.00 92.75 324 PRO A C 1
ATOM 2534 O O . PRO A 1 324 ? 18.486 -5.951 -5.687 1.00 92.75 324 PRO A O 1
ATOM 2537 N N . PRO A 1 325 ? 16.647 -5.331 -6.839 1.00 94.25 325 PRO A N 1
ATOM 2538 C CA . PRO A 1 325 ? 15.915 -6.568 -6.598 1.00 94.25 325 PRO A CA 1
ATOM 2539 C C . PRO A 1 325 ? 16.746 -7.818 -6.919 1.00 94.25 325 PRO A C 1
ATOM 2541 O O . PRO A 1 325 ? 17.478 -7.900 -7.918 1.00 94.25 325 PRO A O 1
ATOM 2544 N N . VAL A 1 326 ? 16.661 -8.807 -6.029 1.00 93.19 326 VAL A N 1
ATOM 2545 C CA . VAL A 1 326 ? 17.442 -10.057 -6.095 1.00 93.19 326 VAL A CA 1
ATOM 2546 C C . VAL A 1 326 ? 16.625 -11.258 -6.566 1.00 93.19 326 VAL A C 1
ATOM 2548 O O . VAL A 1 326 ? 17.203 -12.276 -6.942 1.00 93.19 326 VAL A O 1
ATOM 2551 N N . LEU A 1 327 ? 15.300 -11.129 -6.592 1.00 95.19 327 LEU A N 1
ATOM 2552 C CA . LEU A 1 327 ? 14.348 -12.154 -7.011 1.00 95.19 327 LEU A CA 1
ATOM 2553 C C . LEU A 1 327 ? 13.475 -11.632 -8.158 1.00 95.19 327 LEU A C 1
ATOM 2555 O O . LEU A 1 327 ? 13.357 -10.423 -8.352 1.00 95.19 327 LEU A O 1
ATOM 2559 N N . SER A 1 328 ? 12.861 -12.548 -8.907 1.00 96.12 328 SER A N 1
ATOM 2560 C CA . SER A 1 328 ? 11.707 -12.214 -9.746 1.00 96.12 328 SER A CA 1
ATOM 2561 C C . SER A 1 328 ? 10.501 -11.854 -8.884 1.00 96.12 328 SER A C 1
ATOM 2563 O O . SER A 1 328 ? 10.458 -12.200 -7.702 1.00 96.12 328 SER A O 1
ATOM 2565 N N . GLN A 1 329 ? 9.503 -11.194 -9.462 1.00 97.81 329 GLN A N 1
ATOM 2566 C CA . GLN A 1 329 ? 8.323 -10.755 -8.721 1.00 97.81 329 GLN A CA 1
ATOM 2567 C C . GLN A 1 329 ? 7.546 -11.934 -8.114 1.00 97.81 329 GLN A C 1
ATOM 2569 O O . GLN A 1 329 ? 7.187 -11.883 -6.940 1.00 97.81 329 GLN A O 1
ATOM 2574 N N . ILE A 1 330 ? 7.370 -13.038 -8.854 1.00 96.62 330 ILE A N 1
ATOM 2575 C CA . ILE A 1 330 ? 6.733 -14.258 -8.319 1.00 96.62 330 ILE A CA 1
ATOM 2576 C C . ILE A 1 330 ? 7.551 -14.826 -7.152 1.00 96.62 330 ILE A C 1
ATOM 2578 O O . ILE A 1 330 ? 7.007 -15.176 -6.104 1.00 96.62 330 ILE A O 1
ATOM 2582 N N . SER A 1 331 ? 8.875 -14.875 -7.302 1.00 96.69 331 SER A N 1
ATOM 2583 C CA . SER A 1 331 ? 9.757 -15.387 -6.254 1.00 96.69 331 SER A CA 1
ATOM 2584 C C . SER A 1 331 ? 9.788 -14.489 -5.012 1.00 96.69 331 SER A C 1
ATOM 2586 O O . SER A 1 331 ? 9.869 -14.992 -3.892 1.00 96.69 331 SER A O 1
ATOM 2588 N N . ALA A 1 332 ? 9.713 -13.170 -5.189 1.00 96.69 332 ALA A N 1
ATOM 2589 C CA . ALA A 1 332 ? 9.627 -12.206 -4.099 1.00 96.69 332 ALA A CA 1
ATOM 2590 C C . ALA A 1 332 ? 8.280 -12.303 -3.366 1.00 96.69 332 ALA A C 1
ATOM 2592 O O . ALA A 1 332 ? 8.257 -12.247 -2.139 1.00 96.69 332 ALA A O 1
ATOM 2593 N N . ALA A 1 333 ? 7.177 -12.548 -4.084 1.00 97.31 333 ALA A N 1
ATOM 2594 C CA . ALA A 1 333 ? 5.872 -12.806 -3.476 1.00 97.31 333 ALA A CA 1
ATOM 2595 C C . ALA A 1 333 ? 5.898 -14.085 -2.626 1.00 97.31 333 ALA A C 1
ATOM 2597 O O . ALA A 1 333 ? 5.461 -14.068 -1.477 1.00 97.31 333 ALA A O 1
ATOM 2598 N N . ALA A 1 334 ? 6.486 -15.168 -3.145 1.00 96.19 334 ALA A N 1
ATOM 2599 C CA . ALA A 1 334 ? 6.660 -16.410 -2.394 1.00 96.19 334 ALA A CA 1
ATOM 2600 C C . ALA A 1 334 ? 7.570 -16.232 -1.165 1.00 96.19 334 ALA A C 1
ATOM 2602 O O . ALA A 1 334 ? 7.312 -16.817 -0.116 1.00 96.19 334 ALA A O 1
ATOM 2603 N N . GLN A 1 335 ? 8.621 -15.411 -1.264 1.00 95.25 335 GLN A N 1
ATOM 2604 C CA . GLN A 1 335 ? 9.452 -15.066 -0.110 1.00 95.25 335 GLN A CA 1
ATOM 2605 C C . GLN A 1 335 ? 8.660 -14.271 0.936 1.00 95.25 335 GLN A C 1
ATOM 2607 O O . GLN A 1 335 ? 8.751 -14.591 2.117 1.00 95.25 335 GLN A O 1
ATOM 2612 N N . ALA A 1 336 ? 7.866 -13.283 0.517 1.00 94.69 336 ALA A N 1
ATOM 2613 C CA . ALA A 1 336 ? 7.027 -12.506 1.422 1.00 94.69 336 ALA A CA 1
ATOM 2614 C C . ALA A 1 336 ? 5.993 -13.395 2.132 1.00 94.69 336 ALA A C 1
ATOM 2616 O O . ALA A 1 336 ? 5.864 -13.316 3.349 1.00 94.69 336 ALA A O 1
ATOM 2617 N N . GLN A 1 337 ? 5.321 -14.305 1.414 1.00 94.44 337 GLN A N 1
ATOM 2618 C CA . GLN A 1 337 ? 4.367 -15.256 2.006 1.00 94.44 337 GLN A CA 1
ATOM 2619 C C . GLN A 1 337 ? 4.949 -16.079 3.160 1.00 94.44 337 GLN A C 1
ATOM 2621 O O . GLN A 1 337 ? 4.200 -16.443 4.062 1.00 94.44 337 GLN A O 1
ATOM 2626 N N . CYS A 1 338 ? 6.255 -16.364 3.141 1.00 93.00 338 CYS A N 1
ATOM 2627 C CA . CYS A 1 338 ? 6.918 -17.110 4.208 1.00 93.00 338 CYS A CA 1
ATOM 2628 C C . CYS A 1 338 ? 7.184 -16.296 5.475 1.00 93.00 338 CYS A C 1
ATOM 2630 O O . CYS A 1 338 ? 7.560 -16.879 6.491 1.00 93.00 338 CYS A O 1
ATOM 2632 N N . GLY A 1 339 ? 7.041 -14.969 5.446 1.00 90.31 339 GLY A N 1
ATOM 2633 C CA . GLY A 1 339 ? 7.430 -14.110 6.561 1.00 90.31 339 GLY A CA 1
ATOM 2634 C C . GLY A 1 339 ? 8.878 -14.370 6.990 1.00 90.31 339 GLY A C 1
ATOM 2635 O O . GLY A 1 339 ? 9.811 -14.145 6.223 1.00 90.31 339 GLY A O 1
ATOM 2636 N N . ASN A 1 340 ? 9.058 -14.877 8.211 1.00 87.69 340 ASN A N 1
ATOM 2637 C CA . ASN A 1 340 ? 10.376 -15.181 8.779 1.00 87.69 340 ASN A CA 1
ATOM 2638 C C . ASN A 1 340 ? 10.895 -16.591 8.429 1.00 87.69 340 ASN A C 1
ATOM 2640 O O . ASN A 1 340 ? 12.017 -16.943 8.797 1.00 87.69 340 ASN A O 1
ATOM 2644 N N . HIS A 1 341 ? 10.106 -17.404 7.723 1.00 91.62 341 HIS A N 1
ATOM 2645 C CA . HIS A 1 341 ? 10.495 -18.741 7.283 1.00 91.62 341 HIS A CA 1
ATOM 2646 C C . HIS A 1 341 ? 11.259 -18.702 5.955 1.00 91.62 341 HIS A C 1
ATOM 2648 O O . HIS A 1 341 ? 11.190 -17.753 5.170 1.00 91.62 341 HIS A O 1
ATOM 2654 N N . ARG A 1 342 ? 12.014 -19.768 5.682 1.00 91.25 342 ARG A N 1
ATOM 2655 C CA . ARG A 1 342 ? 12.752 -19.910 4.427 1.00 91.25 342 ARG A CA 1
ATOM 2656 C C . ARG A 1 342 ? 11.792 -20.241 3.281 1.00 91.25 342 ARG A C 1
ATOM 2658 O O . ARG A 1 342 ? 10.955 -21.124 3.414 1.00 91.25 342 ARG A O 1
ATOM 2665 N N . SER A 1 343 ? 11.988 -19.586 2.137 1.00 94.12 343 SER A N 1
ATOM 2666 C CA . SER A 1 343 ? 11.429 -20.032 0.858 1.00 94.12 343 SER A CA 1
ATOM 2667 C C . SER A 1 343 ? 12.422 -20.925 0.111 1.00 94.12 343 SER A C 1
ATOM 2669 O O . SER A 1 343 ? 13.621 -20.624 -0.002 1.00 94.12 343 SER A O 1
ATOM 2671 N N . ASP A 1 344 ? 11.917 -22.028 -0.426 1.00 94.94 344 ASP A N 1
ATOM 2672 C CA . ASP A 1 344 ? 12.719 -23.031 -1.113 1.00 94.94 344 ASP A CA 1
ATOM 2673 C C . ASP A 1 344 ? 12.861 -22.710 -2.596 1.00 94.94 344 ASP A C 1
ATOM 2675 O O . ASP A 1 344 ? 11.990 -22.095 -3.209 1.00 94.94 344 ASP A O 1
ATOM 2679 N N . ALA A 1 345 ? 14.001 -23.095 -3.165 1.00 93.69 345 ALA A N 1
ATOM 2680 C CA . ALA A 1 345 ? 14.236 -23.006 -4.598 1.00 93.69 345 ALA A CA 1
ATOM 2681 C C . ALA A 1 345 ? 13.632 -24.239 -5.279 1.00 93.69 345 ALA A C 1
ATOM 2683 O O . ALA A 1 345 ? 13.923 -25.366 -4.880 1.00 93.69 345 ALA A O 1
ATOM 2684 N N . VAL A 1 346 ? 12.814 -24.020 -6.303 1.00 91.00 346 VAL A N 1
ATOM 2685 C CA . VAL A 1 346 ? 12.149 -25.070 -7.075 1.00 91.00 346 VAL A CA 1
ATOM 2686 C C . VAL A 1 346 ? 12.480 -24.865 -8.546 1.00 91.00 346 VAL A C 1
ATOM 2688 O O . VAL A 1 346 ? 12.247 -23.781 -9.079 1.00 91.00 346 VAL A O 1
ATOM 2691 N N . ASP A 1 347 ? 13.025 -25.897 -9.186 1.00 88.44 347 ASP A N 1
ATOM 2692 C CA . ASP A 1 347 ? 13.245 -25.923 -10.633 1.00 88.44 347 ASP A CA 1
ATOM 2693 C C . ASP A 1 347 ? 11.944 -26.312 -11.347 1.00 88.44 347 ASP A C 1
ATOM 2695 O O . ASP A 1 347 ? 11.299 -27.302 -10.990 1.00 88.44 347 ASP A O 1
ATOM 2699 N N . LEU A 1 348 ? 11.537 -25.511 -12.330 1.00 83.62 348 LEU A N 1
ATOM 2700 C CA . LEU A 1 348 ? 10.279 -25.649 -13.066 1.00 83.62 348 LEU A CA 1
ATOM 2701 C C . LEU A 1 348 ? 10.555 -25.774 -14.575 1.00 83.62 348 LEU A C 1
ATOM 2703 O O . LEU A 1 348 ? 10.264 -24.848 -15.336 1.00 83.62 348 LEU A O 1
ATOM 2707 N N . PRO A 1 349 ? 11.118 -26.911 -15.025 1.00 69.44 349 PRO A N 1
ATOM 2708 C CA . PRO A 1 349 ? 11.789 -26.999 -16.320 1.00 69.44 349 PRO A CA 1
ATOM 2709 C C . PRO A 1 349 ? 10.872 -27.036 -17.551 1.00 69.44 349 PRO A C 1
ATOM 2711 O O . PRO A 1 349 ? 11.339 -26.646 -18.617 1.00 69.44 349 PRO A O 1
ATOM 2714 N N . GLU A 1 350 ? 9.612 -27.484 -17.448 1.00 67.00 350 GLU A N 1
ATOM 2715 C CA . GLU A 1 350 ? 8.780 -27.781 -18.637 1.00 67.00 350 GLU A CA 1
ATOM 2716 C C . GLU A 1 350 ? 7.565 -26.858 -18.843 1.00 67.00 350 GLU A C 1
ATOM 2718 O O . GLU A 1 350 ? 7.173 -26.590 -19.978 1.00 67.00 350 GLU A O 1
ATOM 2723 N N . ALA A 1 351 ? 6.950 -26.334 -17.778 1.00 65.75 351 ALA A N 1
ATOM 2724 C CA . ALA A 1 351 ? 5.623 -25.715 -17.898 1.00 65.75 351 ALA A CA 1
ATOM 2725 C C . ALA A 1 351 ? 5.626 -24.314 -18.541 1.00 65.75 351 ALA A C 1
ATOM 2727 O O . ALA A 1 351 ? 4.617 -23.895 -19.104 1.00 65.75 351 ALA A O 1
ATOM 2728 N N . TYR A 1 352 ? 6.740 -23.582 -18.467 1.00 79.38 352 TYR A N 1
ATOM 2729 C CA . TYR A 1 352 ? 6.733 -22.133 -18.707 1.00 79.38 352 TYR A CA 1
ATOM 2730 C C . TYR A 1 352 ? 7.363 -21.696 -20.032 1.00 79.38 352 TYR A C 1
ATOM 2732 O O . TYR A 1 352 ? 7.126 -20.579 -20.474 1.00 79.38 352 TYR A O 1
ATOM 2740 N N . HIS A 1 353 ? 8.100 -22.569 -20.721 1.00 79.38 353 HIS A N 1
ATOM 2741 C CA . HIS A 1 353 ? 8.730 -22.230 -22.005 1.00 79.38 353 HIS A CA 1
ATOM 2742 C C . HIS A 1 353 ? 7.825 -22.453 -23.230 1.00 79.38 353 HIS A C 1
ATOM 2744 O O . HIS A 1 353 ? 8.278 -22.281 -24.364 1.00 79.38 353 HIS A O 1
ATOM 2750 N N . ILE A 1 354 ? 6.570 -22.883 -23.024 1.00 79.12 354 ILE A N 1
ATOM 2751 C CA . ILE A 1 354 ? 5.539 -23.105 -24.057 1.00 79.12 354 ILE A CA 1
ATOM 2752 C C . ILE A 1 354 ? 6.099 -23.908 -25.247 1.00 79.12 354 ILE A C 1
ATOM 2754 O O . ILE A 1 354 ? 6.241 -23.402 -26.360 1.00 79.12 354 ILE A O 1
ATOM 2758 N N . ASN A 1 355 ? 6.512 -25.158 -25.008 1.00 80.25 355 ASN A N 1
ATOM 2759 C CA . ASN A 1 355 ? 7.127 -26.037 -26.020 1.00 80.25 355 ASN A CA 1
ATOM 2760 C C . ASN A 1 355 ? 8.357 -25.439 -26.740 1.00 80.25 355 ASN A C 1
ATOM 2762 O O . ASN A 1 355 ? 8.721 -25.861 -27.832 1.00 80.25 355 ASN A O 1
ATOM 2766 N N . GLY A 1 356 ? 9.020 -24.463 -26.118 1.00 78.25 356 GLY A N 1
ATOM 2767 C CA . GLY A 1 356 ? 10.267 -23.859 -26.589 1.00 78.25 356 GLY A CA 1
ATOM 2768 C C . GLY A 1 356 ? 10.060 -22.532 -27.309 1.00 78.25 356 GLY A C 1
ATOM 2769 O O . GLY A 1 356 ? 11.030 -21.987 -27.826 1.00 78.25 356 GLY A O 1
ATOM 2770 N N . ARG A 1 357 ? 8.826 -22.008 -27.329 1.00 80.25 357 ARG A N 1
ATOM 2771 C CA . ARG A 1 357 ? 8.517 -20.671 -27.855 1.00 80.25 357 ARG A CA 1
ATOM 2772 C C . ARG A 1 357 ? 9.129 -19.547 -27.027 1.00 80.25 357 ARG A C 1
ATOM 2774 O O . ARG A 1 357 ? 9.380 -18.492 -27.593 1.00 80.25 357 ARG A O 1
ATOM 2781 N N . ILE A 1 358 ? 9.381 -19.783 -25.737 1.00 81.62 358 ILE A N 1
ATOM 2782 C CA . ILE A 1 358 ? 10.092 -18.852 -24.852 1.00 81.62 358 ILE A CA 1
ATOM 2783 C C . ILE A 1 358 ? 11.416 -19.511 -24.429 1.00 81.62 358 ILE A C 1
ATOM 2785 O O . ILE A 1 358 ? 11.455 -20.209 -23.409 1.00 81.62 358 ILE A O 1
ATOM 2789 N N . PRO A 1 359 ? 12.492 -19.383 -25.231 1.00 83.62 359 PRO A N 1
ATOM 2790 C CA . PRO A 1 359 ? 13.774 -20.033 -24.966 1.00 83.62 359 PRO A CA 1
ATOM 2791 C C . PRO A 1 359 ? 14.380 -19.665 -23.611 1.00 83.62 359 PRO A C 1
ATOM 2793 O O . PRO A 1 359 ? 15.033 -20.497 -22.993 1.00 83.62 359 PRO A O 1
ATOM 2796 N N . GLU A 1 360 ? 14.134 -18.448 -23.132 1.00 84.00 360 GLU A N 1
ATOM 2797 C CA . GLU A 1 360 ? 14.652 -17.911 -21.872 1.00 84.00 360 GLU A CA 1
ATOM 2798 C C . GLU A 1 360 ? 14.133 -18.671 -20.647 1.00 84.00 360 GLU A C 1
ATOM 2800 O O . GLU A 1 360 ? 14.780 -18.680 -19.603 1.00 84.00 360 GLU A O 1
ATOM 2805 N N . LEU A 1 361 ? 12.971 -19.317 -20.772 1.00 83.88 361 LEU A N 1
ATOM 2806 C CA . LEU A 1 361 ? 12.360 -20.117 -19.711 1.00 83.88 361 LEU A CA 1
ATOM 2807 C C . LEU A 1 361 ? 12.646 -21.618 -19.878 1.00 83.88 361 LEU A C 1
ATOM 2809 O O . LEU A 1 361 ? 12.161 -22.429 -19.088 1.00 83.88 361 LEU A O 1
ATOM 2813 N N . LYS A 1 362 ? 13.394 -22.017 -20.916 1.00 83.38 362 LYS A N 1
ATOM 2814 C CA . LYS A 1 362 ? 13.665 -23.423 -21.225 1.00 83.38 362 LYS A CA 1
ATOM 2815 C C . LYS A 1 362 ? 14.849 -23.939 -20.406 1.00 83.38 362 LYS A C 1
ATOM 2817 O O . LYS A 1 362 ? 15.993 -23.643 -20.729 1.00 83.38 362 LYS A O 1
ATOM 2822 N N . GLY A 1 363 ? 14.560 -24.808 -19.436 1.00 72.00 363 GLY A N 1
ATOM 2823 C CA . GLY A 1 363 ? 15.561 -25.458 -18.586 1.00 72.00 363 GLY A CA 1
ATOM 2824 C C . GLY A 1 363 ? 16.203 -24.492 -17.585 1.00 72.00 363 GLY A C 1
ATOM 2825 O O . GLY A 1 363 ? 16.883 -23.547 -17.969 1.00 72.00 363 GLY A O 1
ATOM 2826 N N . GLY A 1 364 ? 16.014 -24.737 -16.286 1.00 70.81 364 GLY A N 1
ATOM 2827 C CA . GLY A 1 364 ? 16.636 -23.929 -15.231 1.00 70.81 364 GLY A CA 1
ATOM 2828 C C . GLY A 1 364 ? 15.837 -22.698 -14.791 1.00 70.81 364 GLY A C 1
ATOM 2829 O O . GLY A 1 364 ? 16.423 -21.761 -14.243 1.00 70.81 364 GLY A O 1
ATOM 2830 N N . LEU A 1 365 ? 14.510 -22.690 -14.979 1.00 87.12 365 LEU A N 1
ATOM 2831 C CA . LEU A 1 365 ? 13.636 -21.726 -14.306 1.00 87.12 365 LEU A CA 1
ATOM 2832 C C . LEU A 1 365 ? 13.550 -22.087 -12.818 1.00 87.12 365 LEU A C 1
ATOM 2834 O O . LEU A 1 365 ? 12.684 -22.845 -12.386 1.00 87.12 365 LEU A O 1
ATOM 2838 N N . VAL A 1 366 ? 14.458 -21.516 -12.031 1.00 90.31 366 VAL A N 1
ATOM 2839 C CA . VAL A 1 366 ? 14.460 -21.666 -10.575 1.00 90.31 366 VAL A CA 1
ATOM 2840 C C . VAL A 1 366 ? 13.644 -20.541 -9.950 1.00 90.31 366 VAL A C 1
ATOM 2842 O O . VAL A 1 366 ? 14.068 -19.385 -9.936 1.00 90.31 366 VAL A O 1
ATOM 2845 N N . MET A 1 367 ? 12.484 -20.884 -9.395 1.00 92.50 367 MET A N 1
ATOM 2846 C CA . MET A 1 367 ? 11.630 -19.954 -8.654 1.00 92.50 367 MET A CA 1
ATOM 2847 C C . MET A 1 367 ? 11.650 -20.245 -7.156 1.00 92.50 367 MET A C 1
ATOM 2849 O O . MET A 1 367 ? 12.087 -21.307 -6.711 1.00 92.50 367 MET A O 1
ATOM 2853 N N . ARG A 1 368 ? 11.176 -19.287 -6.356 1.00 95.12 368 ARG A N 1
ATOM 2854 C CA . ARG A 1 368 ? 10.929 -19.503 -4.928 1.00 95.12 368 ARG A CA 1
ATOM 2855 C C . ARG A 1 368 ? 9.529 -20.047 -4.697 1.00 95.12 368 ARG A C 1
ATOM 2857 O O . ARG A 1 368 ? 8.580 -19.621 -5.349 1.00 95.12 368 ARG A O 1
ATOM 2864 N N . LYS A 1 369 ? 9.401 -20.937 -3.719 1.00 94.69 369 LYS A N 1
ATOM 2865 C CA . LYS A 1 369 ? 8.121 -21.427 -3.212 1.00 94.69 369 LYS A CA 1
ATOM 2866 C C . LYS A 1 369 ? 8.132 -21.415 -1.691 1.00 94.69 369 LYS A C 1
ATOM 2868 O O . LYS A 1 369 ? 9.125 -21.801 -1.077 1.00 94.69 369 LYS A O 1
ATOM 2873 N N . CYS A 1 370 ? 7.029 -20.976 -1.096 1.00 95.50 370 CYS A N 1
ATOM 2874 C CA . CYS A 1 370 ? 6.838 -21.105 0.337 1.00 95.50 370 CYS A CA 1
ATOM 2875 C C . CYS A 1 370 ? 6.233 -22.475 0.678 1.00 95.50 370 CYS A C 1
ATOM 2877 O O . CYS A 1 370 ? 5.266 -22.864 0.010 1.00 95.50 370 CYS A O 1
ATOM 2879 N N . PRO A 1 371 ? 6.762 -23.210 1.673 1.00 94.81 371 PRO A N 1
ATOM 2880 C CA . PRO A 1 371 ? 6.094 -24.400 2.192 1.00 94.81 371 PRO A CA 1
ATOM 2881 C C . PRO A 1 371 ? 4.674 -24.061 2.662 1.00 94.81 371 PRO A C 1
ATOM 2883 O O . PRO A 1 371 ? 4.447 -23.008 3.260 1.00 94.81 371 PRO A O 1
ATOM 2886 N N . MET A 1 372 ? 3.707 -24.927 2.352 1.00 91.81 372 MET A N 1
ATOM 2887 C CA . MET A 1 372 ? 2.276 -24.640 2.541 1.00 91.81 372 MET A CA 1
ATOM 2888 C C . MET A 1 372 ? 1.909 -24.383 4.005 1.00 91.81 372 MET A C 1
ATOM 2890 O O . MET A 1 372 ? 0.989 -23.621 4.277 1.00 91.81 372 MET A O 1
ATOM 2894 N N . GLU A 1 373 ? 2.635 -24.995 4.935 1.00 93.06 373 GLU A N 1
ATOM 2895 C CA . GLU A 1 373 ? 2.481 -24.832 6.378 1.00 93.06 373 GLU A CA 1
ATOM 2896 C C . GLU A 1 373 ? 2.839 -23.423 6.882 1.00 93.06 373 GLU A C 1
ATOM 2898 O O . GLU A 1 373 ? 2.348 -23.011 7.929 1.00 93.06 373 GLU A O 1
ATOM 2903 N N . TYR A 1 374 ? 3.661 -22.681 6.133 1.00 92.06 374 TYR A N 1
ATOM 2904 C CA . TYR A 1 374 ? 4.078 -21.312 6.458 1.00 92.06 374 TYR A CA 1
ATOM 2905 C C . TYR A 1 374 ? 3.518 -20.279 5.476 1.00 92.06 374 TYR A C 1
ATOM 2907 O O . TYR A 1 374 ? 3.600 -19.078 5.728 1.00 92.06 374 TYR A O 1
ATOM 2915 N N . ALA A 1 375 ? 2.983 -20.730 4.340 1.00 94.25 375 ALA A N 1
ATOM 2916 C CA . ALA A 1 375 ? 2.515 -19.868 3.273 1.00 94.25 375 ALA A CA 1
ATOM 2917 C C . ALA A 1 375 ? 1.225 -19.158 3.679 1.00 94.25 375 ALA A C 1
ATOM 2919 O O . ALA A 1 375 ? 0.135 -19.738 3.664 1.00 94.25 375 ALA A O 1
ATOM 2920 N N . ARG A 1 376 ? 1.326 -17.857 3.958 1.00 94.81 376 ARG A N 1
ATOM 2921 C CA . ARG A 1 376 ? 0.132 -17.034 4.116 1.00 94.81 376 ARG A CA 1
ATOM 2922 C C . ARG A 1 376 ? -0.676 -17.012 2.818 1.00 94.81 376 ARG A C 1
ATOM 2924 O O . ARG A 1 376 ? -0.150 -16.713 1.740 1.00 94.81 376 ARG A O 1
ATOM 2931 N N . LYS A 1 377 ? -1.979 -17.282 2.927 1.00 95.56 377 LYS A N 1
ATOM 2932 C CA . LYS A 1 377 ? -2.927 -17.143 1.816 1.00 95.56 377 LYS A CA 1
ATOM 2933 C C . LYS A 1 377 ? -2.875 -15.714 1.268 1.00 95.56 377 LYS A C 1
ATOM 2935 O O . LYS A 1 377 ? -2.984 -14.762 2.032 1.00 95.56 377 LYS A O 1
ATOM 2940 N N . ILE A 1 378 ? -2.729 -15.581 -0.049 1.00 97.62 378 ILE A N 1
ATOM 2941 C CA . ILE A 1 378 ? -2.951 -14.312 -0.749 1.00 97.62 378 ILE A CA 1
ATOM 2942 C C . ILE A 1 378 ? -4.440 -14.231 -1.077 1.00 97.62 378 ILE A C 1
ATOM 2944 O O . ILE A 1 378 ? -4.980 -15.126 -1.729 1.00 97.62 378 ILE A O 1
ATOM 2948 N N . ASP A 1 379 ? -5.101 -13.181 -0.609 1.00 98.50 379 ASP A N 1
ATOM 2949 C CA . ASP A 1 379 ? -6.540 -12.987 -0.793 1.00 98.50 379 ASP A CA 1
ATOM 2950 C C . ASP A 1 379 ? -6.860 -12.276 -2.108 1.00 98.50 379 ASP A C 1
ATOM 2952 O O . ASP A 1 379 ? -7.909 -12.523 -2.702 1.00 98.50 379 ASP A O 1
ATOM 2956 N N . LEU A 1 380 ? -5.944 -11.428 -2.584 1.00 98.44 380 LEU A N 1
ATOM 2957 C CA . LEU A 1 380 ? -6.075 -10.716 -3.850 1.00 98.44 380 LEU A CA 1
ATOM 2958 C C . LEU A 1 380 ? -4.712 -10.523 -4.519 1.00 98.44 380 LEU A C 1
ATOM 2960 O O . LEU A 1 380 ? -3.732 -10.161 -3.866 1.00 98.44 380 LEU A O 1
ATOM 2964 N N . VAL A 1 381 ? -4.671 -10.708 -5.839 1.00 98.44 381 VAL A N 1
ATOM 2965 C CA . VAL A 1 381 ? -3.510 -10.380 -6.671 1.00 98.44 381 VAL A CA 1
ATOM 2966 C C . VAL A 1 381 ? -3.918 -9.339 -7.708 1.00 98.44 381 VAL A C 1
ATOM 2968 O O . VAL A 1 381 ? -4.849 -9.565 -8.480 1.00 98.44 381 VAL A O 1
ATOM 2971 N N . TYR A 1 382 ? -3.191 -8.226 -7.763 1.00 98.44 382 TYR A N 1
ATOM 2972 C CA . TYR A 1 382 ? -3.202 -7.320 -8.905 1.00 98.44 382 TYR A CA 1
ATOM 2973 C C . TYR A 1 382 ? -2.031 -7.653 -9.824 1.00 98.44 382 TYR A C 1
ATOM 2975 O O . TYR A 1 382 ? -0.897 -7.752 -9.363 1.00 98.44 382 TYR A O 1
ATOM 2983 N N . VAL A 1 383 ? -2.287 -7.795 -11.125 1.00 97.62 383 VAL A N 1
ATOM 2984 C CA . VAL A 1 383 ? -1.233 -7.954 -12.136 1.00 97.62 383 VAL A CA 1
ATOM 2985 C C . VAL A 1 383 ? -1.533 -7.040 -13.315 1.00 97.62 383 VAL A C 1
ATOM 2987 O O . VAL A 1 383 ? -2.606 -7.132 -13.904 1.00 97.62 383 VAL A O 1
ATOM 2990 N N . SER A 1 384 ? -0.584 -6.172 -13.666 1.00 96.25 384 SER A N 1
ATOM 2991 C CA . SER A 1 384 ? -0.583 -5.437 -14.938 1.00 96.25 384 SER A CA 1
ATOM 2992 C C . SER A 1 384 ? 0.798 -5.566 -15.565 1.00 96.25 384 SER A C 1
ATOM 2994 O O . SER A 1 384 ? 1.741 -4.925 -15.119 1.00 96.25 384 SER A O 1
ATOM 2996 N N . ILE A 1 385 ? 0.923 -6.447 -16.551 1.00 94.31 385 ILE A N 1
ATOM 2997 C CA . ILE A 1 385 ? 2.180 -6.819 -17.209 1.00 94.31 385 ILE A CA 1
ATOM 2998 C C . ILE A 1 385 ? 1.907 -7.000 -18.706 1.00 94.31 385 ILE A C 1
ATOM 3000 O O . ILE A 1 385 ? 0.768 -7.279 -19.088 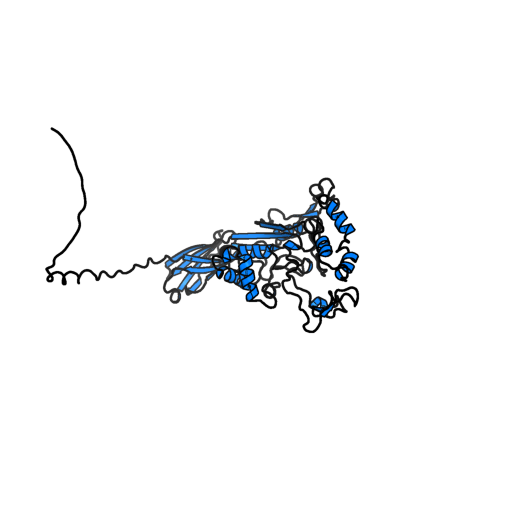1.00 94.31 385 ILE A O 1
ATOM 3004 N N . GLY A 1 386 ? 2.930 -6.879 -19.547 1.00 88.31 386 GLY A N 1
ATOM 3005 C CA . GLY A 1 386 ? 2.817 -7.098 -20.990 1.00 88.31 386 GLY A CA 1
ATOM 3006 C C . GLY A 1 386 ? 3.089 -5.851 -21.826 1.00 88.31 386 GLY A C 1
ATOM 3007 O O . GLY A 1 386 ? 3.343 -5.974 -23.023 1.00 88.31 386 GLY A O 1
ATOM 3008 N N . GLY A 1 387 ? 3.056 -4.651 -21.229 1.00 84.69 387 GLY A N 1
ATOM 3009 C CA . GLY A 1 387 ? 3.263 -3.401 -21.962 1.00 84.69 387 GLY A CA 1
ATOM 3010 C C . GLY A 1 387 ? 4.668 -3.315 -22.559 1.00 84.69 387 GLY A C 1
ATOM 3011 O O . GLY A 1 387 ? 4.844 -2.983 -23.732 1.00 84.69 387 GLY A O 1
ATOM 3012 N N . ASN A 1 388 ? 5.681 -3.682 -21.777 1.00 84.88 388 ASN A N 1
ATOM 3013 C CA . ASN A 1 388 ? 7.069 -3.693 -22.245 1.00 84.88 388 ASN A CA 1
ATOM 3014 C C . ASN A 1 388 ? 7.338 -4.818 -23.247 1.00 84.88 388 ASN A C 1
ATOM 3016 O O . ASN A 1 388 ? 8.099 -4.635 -24.196 1.00 84.88 388 ASN A O 1
ATOM 3020 N N . ASP A 1 389 ? 6.646 -5.945 -23.110 1.00 83.88 389 ASP A N 1
ATOM 3021 C CA . ASP A 1 389 ? 6.798 -7.089 -23.999 1.00 83.88 389 ASP A CA 1
ATOM 3022 C C . ASP A 1 389 ? 6.346 -6.780 -25.433 1.00 83.88 389 ASP A C 1
ATOM 3024 O O . ASP A 1 389 ? 6.928 -7.285 -26.397 1.00 83.88 389 ASP A O 1
ATOM 3028 N N . VAL A 1 390 ? 5.359 -5.890 -25.583 1.00 78.56 390 VAL A N 1
ATOM 3029 C CA . VAL A 1 390 ? 4.935 -5.322 -26.872 1.00 78.56 390 VAL A CA 1
ATOM 3030 C C . VAL A 1 390 ? 5.735 -4.072 -27.268 1.00 78.56 390 VAL A C 1
ATOM 3032 O O . VAL A 1 390 ? 5.346 -3.325 -28.162 1.00 78.56 390 VAL A O 1
ATOM 3035 N N . GLY A 1 391 ? 6.852 -3.789 -26.597 1.00 75.38 391 GLY A N 1
ATOM 3036 C CA . GLY A 1 391 ? 7.706 -2.640 -26.896 1.00 75.38 391 GLY A CA 1
ATOM 3037 C C . GLY A 1 391 ? 7.003 -1.288 -26.742 1.00 75.38 391 GLY A C 1
ATOM 3038 O O . GLY A 1 391 ? 7.403 -0.327 -27.400 1.00 75.38 391 GLY A O 1
ATOM 3039 N N . PHE A 1 392 ? 5.957 -1.196 -25.909 1.00 78.00 392 PHE A N 1
ATOM 3040 C CA . PHE A 1 392 ? 5.114 -0.002 -25.790 1.00 78.00 392 PHE A CA 1
ATOM 3041 C C . PHE A 1 392 ? 5.926 1.267 -25.519 1.00 78.00 392 PHE A C 1
ATOM 3043 O O . PHE A 1 392 ? 5.757 2.260 -26.223 1.00 78.00 392 PHE A O 1
ATOM 3050 N N . SER A 1 393 ? 6.840 1.227 -24.546 1.00 72.62 393 SER A N 1
ATOM 3051 C CA . SER A 1 393 ? 7.701 2.363 -24.193 1.00 72.62 393 SER A CA 1
ATOM 3052 C C . SER A 1 393 ? 8.495 2.870 -25.399 1.00 72.62 393 SER A C 1
ATOM 3054 O O . SER A 1 393 ? 8.506 4.069 -25.677 1.00 72.62 393 SER A O 1
ATOM 3056 N N . ARG A 1 394 ? 9.070 1.952 -26.181 1.00 73.69 394 ARG A N 1
ATOM 3057 C CA . ARG A 1 394 ? 9.857 2.259 -27.384 1.00 73.69 394 ARG A CA 1
ATOM 3058 C C . ARG A 1 394 ? 8.994 2.848 -28.497 1.00 73.69 394 ARG A C 1
ATOM 3060 O O . ARG A 1 394 ? 9.420 3.783 -29.175 1.00 73.69 394 ARG A O 1
ATOM 3067 N N . LEU A 1 395 ? 7.781 2.322 -28.677 1.00 73.31 395 LEU A N 1
ATOM 3068 C CA . LEU A 1 395 ? 6.810 2.820 -29.657 1.00 73.31 395 LEU A CA 1
ATOM 3069 C C . LEU A 1 395 ? 6.337 4.235 -29.306 1.00 73.31 395 LEU A C 1
ATOM 3071 O O . LEU A 1 395 ? 6.359 5.126 -30.154 1.00 73.31 395 LEU A O 1
ATOM 3075 N N . VAL A 1 396 ? 5.963 4.460 -28.046 1.00 75.75 396 VAL A N 1
ATOM 3076 C CA . VAL A 1 396 ? 5.530 5.771 -27.550 1.00 75.75 396 VAL A CA 1
ATOM 3077 C C . VAL A 1 396 ? 6.668 6.783 -27.623 1.00 75.75 396 VAL A C 1
ATOM 3079 O O . VAL A 1 396 ? 6.463 7.896 -28.103 1.00 75.75 396 VAL A O 1
ATOM 3082 N N . ALA A 1 397 ? 7.883 6.402 -27.223 1.00 74.44 397 ALA A N 1
ATOM 3083 C CA . ALA A 1 397 ? 9.044 7.275 -27.327 1.00 74.44 397 ALA A CA 1
ATOM 3084 C C . ALA A 1 397 ? 9.338 7.662 -28.785 1.00 74.44 397 ALA A C 1
ATOM 3086 O O . ALA A 1 397 ? 9.640 8.823 -29.057 1.00 74.44 397 ALA A O 1
ATOM 3087 N N . ASN A 1 398 ? 9.185 6.738 -29.742 1.00 73.12 398 ASN A N 1
ATOM 3088 C CA . ASN A 1 398 ? 9.324 7.061 -31.162 1.00 73.12 398 ASN A CA 1
ATOM 3089 C C . ASN A 1 398 ? 8.268 8.074 -31.647 1.00 73.12 398 ASN A C 1
ATOM 3091 O O . ASN A 1 398 ? 8.613 8.962 -32.429 1.00 73.12 398 ASN A O 1
ATOM 3095 N N . ALA A 1 399 ? 7.023 7.958 -31.173 1.00 74.94 399 ALA A N 1
ATOM 3096 C CA . ALA A 1 399 ? 5.906 8.812 -31.577 1.00 74.94 399 ALA A CA 1
ATOM 3097 C C . ALA A 1 399 ? 5.925 10.211 -30.933 1.00 74.94 399 ALA A C 1
ATOM 3099 O O . ALA A 1 399 ? 5.514 11.179 -31.568 1.00 74.94 399 ALA A O 1
ATOM 3100 N N . ILE A 1 400 ? 6.378 10.322 -29.681 1.00 77.25 400 ILE A N 1
ATOM 3101 C CA . ILE A 1 400 ? 6.343 11.578 -28.914 1.00 77.25 400 ILE A CA 1
ATOM 3102 C C . ILE A 1 400 ? 7.628 12.387 -29.091 1.00 77.25 400 ILE A C 1
ATOM 3104 O O . ILE A 1 400 ? 7.583 13.616 -29.158 1.00 77.25 400 ILE A O 1
ATOM 3108 N N . LEU A 1 401 ? 8.790 11.730 -29.142 1.00 75.88 401 LEU A N 1
ATOM 3109 C CA . LEU A 1 401 ? 10.055 12.451 -29.197 1.00 75.88 401 LEU A CA 1
ATOM 3110 C C . LEU A 1 401 ? 10.302 12.997 -30.608 1.00 75.88 401 LEU A C 1
ATOM 3112 O O . LEU A 1 401 ? 10.282 12.263 -31.603 1.00 75.88 401 LEU A O 1
ATOM 3116 N N . ALA A 1 402 ? 10.619 14.290 -30.679 1.00 76.19 402 ALA A N 1
ATOM 3117 C CA . ALA A 1 402 ? 11.039 14.934 -31.914 1.00 76.19 402 ALA A CA 1
ATOM 3118 C C . ALA A 1 402 ? 12.348 14.313 -32.434 1.00 76.19 402 ALA A C 1
ATOM 3120 O O . ALA A 1 402 ? 13.276 14.058 -31.658 1.00 76.19 402 ALA A O 1
ATOM 3121 N N . ASP A 1 403 ? 12.461 14.127 -33.752 1.00 73.81 403 ASP A N 1
ATOM 3122 C CA . ASP A 1 403 ? 13.666 13.585 -34.412 1.00 73.81 403 ASP A CA 1
ATOM 3123 C C . ASP A 1 403 ? 14.922 14.413 -34.126 1.00 73.81 403 ASP A C 1
ATOM 3125 O O . ASP A 1 403 ? 16.039 13.889 -34.049 1.00 73.81 403 ASP A O 1
ATOM 3129 N N . GLN A 1 404 ? 14.725 15.711 -33.911 1.00 72.69 404 GLN A N 1
ATOM 3130 C CA . GLN A 1 404 ? 15.779 16.661 -33.585 1.00 72.69 404 GLN A CA 1
ATOM 3131 C C . GLN A 1 404 ? 16.158 16.665 -32.096 1.00 72.69 404 GLN A C 1
ATOM 3133 O O . GLN A 1 404 ? 17.074 17.386 -31.726 1.00 72.69 404 GLN A O 1
ATOM 3138 N N . SER A 1 405 ? 15.514 15.863 -31.239 1.00 73.00 405 SER A N 1
ATOM 3139 C CA . SER A 1 405 ? 15.833 15.828 -29.807 1.00 73.00 405 SER A CA 1
ATOM 3140 C C . SER A 1 405 ? 17.054 14.957 -29.484 1.00 73.00 405 SER A C 1
ATOM 3142 O O . SER A 1 405 ? 17.232 13.866 -30.042 1.00 73.00 405 SER A O 1
ATOM 3144 N N . TYR A 1 406 ? 17.874 15.394 -28.522 1.00 70.31 406 TYR A N 1
ATOM 3145 C CA . TYR A 1 406 ? 18.944 14.580 -27.935 1.00 70.31 406 TYR A CA 1
ATOM 3146 C C . TYR A 1 406 ? 18.399 13.307 -27.285 1.00 70.31 406 TYR A C 1
ATOM 3148 O O . TYR A 1 406 ? 19.037 12.264 -27.377 1.00 70.31 406 TYR A O 1
ATOM 3156 N N . LEU A 1 407 ? 17.205 13.365 -26.687 1.00 70.75 407 LEU A N 1
ATOM 3157 C CA . LEU A 1 407 ? 16.564 12.221 -26.033 1.00 70.75 407 LEU A CA 1
ATOM 3158 C C . LEU A 1 407 ? 16.232 11.094 -27.017 1.00 70.75 407 LEU A C 1
ATOM 3160 O O . LEU A 1 407 ? 16.520 9.941 -26.717 1.00 70.75 407 LEU A O 1
ATOM 3164 N N . LYS A 1 408 ? 15.705 11.400 -28.211 1.00 69.69 408 LYS A N 1
ATOM 3165 C CA . LYS A 1 408 ? 15.446 10.373 -29.237 1.00 69.69 408 LYS A CA 1
ATOM 3166 C C . LYS A 1 408 ? 16.730 9.748 -29.765 1.00 69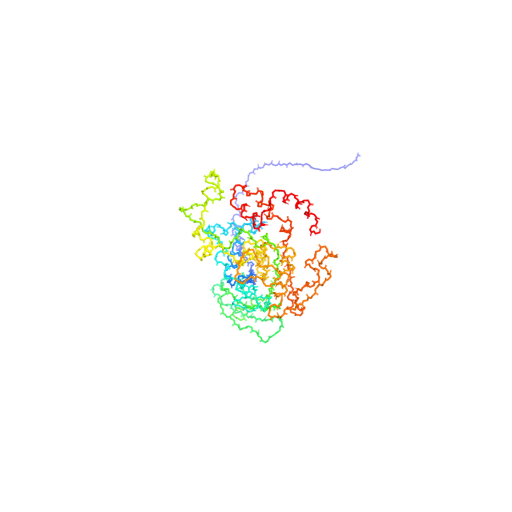.69 408 LYS A C 1
ATOM 3168 O O . LYS A 1 408 ? 16.769 8.561 -30.060 1.00 69.69 408 LYS A O 1
ATOM 3173 N N . TRP A 1 409 ? 17.788 10.544 -29.883 1.00 63.28 409 TRP A N 1
ATOM 3174 C CA . TRP A 1 409 ? 19.076 10.064 -30.379 1.00 63.28 409 TRP A CA 1
ATOM 3175 C C . TRP A 1 409 ? 19.844 9.237 -29.360 1.00 63.28 409 TRP A C 1
ATOM 3177 O O . TRP A 1 409 ? 20.273 8.139 -29.694 1.00 63.28 409 TRP A O 1
ATOM 3187 N N . LEU A 1 410 ? 19.954 9.716 -28.119 1.00 58.91 410 LEU A N 1
ATOM 3188 C CA . LEU A 1 410 ? 20.539 8.952 -27.021 1.00 58.91 410 LEU A CA 1
ATOM 3189 C C . LEU A 1 410 ? 19.712 7.698 -26.749 1.00 58.91 410 LEU A C 1
ATOM 3191 O O . LEU A 1 410 ? 20.282 6.617 -26.688 1.00 58.91 410 LEU A O 1
ATOM 3195 N N . GLY A 1 411 ? 18.384 7.832 -26.681 1.00 59.25 411 GLY A N 1
ATOM 3196 C CA . GLY A 1 411 ? 17.443 6.726 -26.516 1.00 59.25 411 GLY A CA 1
ATOM 3197 C C . GLY A 1 411 ? 17.550 5.684 -27.630 1.00 59.25 411 GLY A C 1
ATOM 3198 O O . GLY A 1 411 ? 17.557 4.491 -27.351 1.00 59.25 411 GLY A O 1
ATOM 3199 N N . GLY A 1 412 ? 17.718 6.110 -28.885 1.00 59.19 412 GLY A N 1
ATOM 3200 C CA . GLY A 1 412 ? 17.962 5.192 -29.997 1.00 59.19 412 GLY A CA 1
ATOM 3201 C C . GLY A 1 412 ? 19.340 4.539 -29.967 1.00 59.19 412 GLY A C 1
ATOM 3202 O O . GLY A 1 412 ? 19.471 3.373 -30.326 1.00 59.19 412 GLY A O 1
ATOM 3203 N N . TRP A 1 413 ? 20.359 5.243 -29.474 1.00 43.88 413 TRP A N 1
ATOM 3204 C CA . TRP A 1 413 ? 21.713 4.708 -29.330 1.00 43.88 413 TRP A CA 1
ATOM 3205 C C . TRP A 1 413 ? 21.829 3.659 -28.212 1.00 43.88 413 TRP A C 1
ATOM 3207 O O . TRP A 1 413 ? 22.580 2.698 -28.360 1.00 43.88 413 TRP A O 1
ATOM 3217 N N . ILE A 1 414 ? 21.053 3.799 -27.130 1.00 48.69 414 ILE A N 1
ATOM 3218 C CA . ILE A 1 414 ? 20.997 2.829 -26.018 1.00 48.69 414 ILE A CA 1
ATOM 3219 C C . ILE A 1 414 ? 19.920 1.742 -26.200 1.00 48.69 414 ILE A C 1
ATOM 3221 O O . ILE A 1 414 ? 19.756 0.900 -25.324 1.00 48.69 414 ILE A O 1
ATOM 3225 N N . GLY A 1 415 ? 19.204 1.731 -27.332 1.00 53.75 415 GLY A N 1
ATOM 3226 C CA . GLY A 1 415 ? 18.201 0.706 -27.661 1.00 53.75 415 GLY A CA 1
ATOM 3227 C C . GLY A 1 415 ? 16.827 0.886 -26.996 1.00 53.75 415 GLY A C 1
ATOM 3228 O O . GLY A 1 415 ? 15.980 -0.000 -27.095 1.00 53.75 415 GLY A O 1
ATOM 3229 N N . GLU A 1 416 ? 16.590 2.033 -26.361 1.00 62.22 416 GLU A N 1
ATOM 3230 C CA . GLU A 1 416 ? 15.329 2.406 -25.701 1.00 62.22 416 GLU A CA 1
ATOM 3231 C C . GLU A 1 416 ? 14.338 3.106 -26.651 1.00 62.22 416 GLU A C 1
ATOM 3233 O O . GLU A 1 416 ? 13.154 3.234 -26.345 1.00 62.22 416 GLU A O 1
ATOM 3238 N N . VAL A 1 417 ? 14.785 3.542 -27.836 1.00 61.56 417 VAL A N 1
ATOM 3239 C CA . VAL A 1 417 ? 13.920 4.137 -28.869 1.00 61.56 417 VAL A CA 1
ATOM 3240 C C . VAL A 1 417 ? 14.225 3.526 -30.230 1.00 61.56 417 VAL A C 1
ATOM 3242 O O . VAL A 1 417 ? 15.240 3.821 -30.850 1.00 61.56 417 VAL A O 1
ATOM 3245 N N . HIS A 1 418 ? 13.318 2.698 -30.739 1.00 63.31 418 HIS A N 1
ATOM 3246 C CA . HIS A 1 418 ? 13.468 2.152 -32.085 1.00 63.31 418 HIS A CA 1
ATOM 3247 C C . HIS A 1 418 ? 13.295 3.247 -33.142 1.00 63.31 418 HIS A C 1
ATOM 3249 O O . HIS A 1 418 ? 12.428 4.118 -33.025 1.00 63.31 418 HIS A O 1
ATOM 3255 N N . GLY A 1 419 ? 14.106 3.197 -34.202 1.00 63.88 419 GLY A N 1
ATOM 3256 C CA . GLY A 1 419 ? 13.867 4.001 -35.404 1.00 63.88 419 GLY A CA 1
ATOM 3257 C C . GLY A 1 419 ? 12.559 3.584 -36.086 1.00 63.88 419 GLY A C 1
ATOM 3258 O O . GLY A 1 419 ? 12.082 2.472 -35.879 1.00 63.88 419 GLY A O 1
ATOM 3259 N N . GLN A 1 420 ? 11.977 4.444 -36.928 1.00 68.31 420 GLN A N 1
ATOM 3260 C CA . GLN A 1 420 ? 10.662 4.191 -37.544 1.00 68.31 420 GLN A CA 1
ATOM 3261 C C . GLN A 1 420 ? 10.580 2.829 -38.264 1.00 68.31 420 GLN A C 1
ATOM 3263 O O . GLN A 1 420 ? 9.626 2.084 -38.064 1.00 68.31 420 GLN A O 1
ATOM 3268 N N . ALA A 1 421 ? 11.600 2.467 -39.049 1.00 71.62 421 ALA A N 1
ATOM 3269 C CA . ALA A 1 421 ? 11.646 1.185 -39.759 1.00 71.62 421 ALA A CA 1
ATOM 3270 C C . ALA A 1 421 ? 11.727 -0.023 -38.807 1.00 71.62 421 ALA A C 1
ATOM 3272 O O . ALA A 1 421 ? 11.090 -1.052 -39.035 1.00 71.62 421 ALA A O 1
ATOM 3273 N N . GLU A 1 422 ? 12.486 0.108 -37.720 1.00 70.00 422 GLU A N 1
ATOM 3274 C CA . GLU A 1 422 ? 12.653 -0.944 -36.721 1.00 70.00 422 GLU A CA 1
ATOM 3275 C C . GLU A 1 422 ? 11.365 -1.128 -35.907 1.00 70.00 422 GLU A C 1
ATOM 3277 O O . GLU A 1 422 ? 10.867 -2.250 -35.798 1.00 70.00 422 GLU A O 1
ATOM 3282 N N . ALA A 1 423 ? 10.752 -0.026 -35.463 1.00 67.75 423 ALA A N 1
ATOM 3283 C CA . ALA A 1 423 ? 9.441 -0.009 -34.819 1.00 67.75 423 ALA A CA 1
ATOM 3284 C C . ALA A 1 423 ? 8.364 -0.645 -35.714 1.00 67.75 423 ALA A C 1
ATOM 3286 O O . ALA A 1 423 ? 7.617 -1.512 -35.266 1.00 67.75 423 ALA A O 1
ATOM 3287 N N . GLN A 1 424 ? 8.327 -0.295 -37.004 1.00 72.75 424 GLN A N 1
ATOM 3288 C CA . GLN A 1 424 ? 7.368 -0.853 -37.959 1.00 72.75 424 GLN A CA 1
ATOM 3289 C C . GLN A 1 424 ? 7.583 -2.355 -38.196 1.00 72.75 424 GLN A C 1
ATOM 3291 O O . GLN A 1 424 ? 6.614 -3.109 -38.287 1.00 72.75 424 GLN A O 1
ATOM 3296 N N . SER A 1 425 ? 8.836 -2.820 -38.221 1.00 72.25 425 SER A N 1
ATOM 3297 C CA . SER A 1 425 ? 9.150 -4.251 -38.313 1.00 72.25 425 SER A CA 1
ATOM 3298 C C . SER A 1 425 ? 8.722 -5.036 -37.067 1.00 72.25 425 SER A C 1
ATOM 3300 O O . SER A 1 425 ? 8.271 -6.178 -37.181 1.00 72.25 425 SER A O 1
ATOM 3302 N N . GLN A 1 426 ? 8.826 -4.424 -35.882 1.00 66.81 426 GLN A N 1
ATOM 3303 C CA . GLN A 1 426 ? 8.403 -5.045 -34.632 1.00 66.81 426 GLN A CA 1
ATOM 3304 C C . GLN A 1 426 ? 6.886 -5.067 -34.489 1.00 66.81 426 GLN A C 1
ATOM 3306 O O . GLN A 1 426 ? 6.366 -6.082 -34.040 1.00 66.81 426 GLN A O 1
ATOM 3311 N N . ILE A 1 427 ? 6.172 -4.036 -34.961 1.00 68.06 427 ILE A N 1
ATOM 3312 C CA . ILE A 1 427 ? 4.700 -4.016 -34.984 1.00 68.06 427 ILE A CA 1
ATOM 3313 C C . ILE A 1 427 ? 4.136 -5.248 -35.704 1.00 68.06 427 ILE A C 1
ATOM 3315 O O . ILE A 1 427 ? 3.211 -5.884 -35.207 1.00 68.06 427 ILE A O 1
ATOM 3319 N N . VAL A 1 428 ? 4.737 -5.647 -36.829 1.00 67.50 428 VAL A N 1
ATOM 3320 C CA . VAL A 1 428 ? 4.327 -6.849 -37.582 1.00 67.50 428 VAL A CA 1
ATOM 3321 C C . VAL A 1 428 ? 4.564 -8.143 -36.787 1.00 67.50 428 VAL A C 1
ATOM 3323 O O . VAL A 1 428 ? 3.883 -9.142 -37.006 1.00 67.50 428 VAL A O 1
ATOM 3326 N N . ARG A 1 429 ? 5.511 -8.135 -35.844 1.00 62.09 429 ARG A N 1
ATOM 3327 C CA . ARG A 1 429 ? 5.895 -9.287 -35.012 1.00 62.09 429 ARG A CA 1
ATOM 3328 C C . ARG A 1 429 ? 5.269 -9.274 -33.615 1.00 62.09 429 ARG A C 1
ATOM 3330 O O . ARG A 1 429 ? 5.459 -10.237 -32.879 1.00 62.09 429 ARG A O 1
ATOM 3337 N N . LEU A 1 430 ? 4.508 -8.235 -33.257 1.00 59.19 430 LEU A N 1
ATOM 3338 C CA . LEU A 1 430 ? 3.875 -8.093 -31.940 1.00 59.19 430 LEU A CA 1
ATOM 3339 C C . LEU A 1 430 ? 2.975 -9.273 -31.578 1.00 59.19 430 LEU A C 1
ATOM 3341 O O . LEU A 1 430 ? 2.998 -9.731 -30.442 1.00 59.19 430 LEU A O 1
ATOM 3345 N N . GLY A 1 431 ? 2.244 -9.812 -32.556 1.00 54.69 431 GLY A N 1
ATOM 3346 C CA . GLY A 1 431 ? 1.394 -10.990 -32.359 1.00 54.69 431 GLY A CA 1
ATOM 3347 C C . GLY A 1 431 ? 2.152 -12.312 -32.193 1.00 54.69 431 GLY A C 1
ATOM 3348 O O . GLY A 1 431 ? 1.509 -13.341 -32.055 1.00 54.69 431 GLY A O 1
ATOM 3349 N N . VAL A 1 432 ? 3.490 -12.308 -32.263 1.00 51.38 432 VAL A N 1
ATOM 3350 C CA . VAL A 1 432 ? 4.331 -13.521 -32.280 1.00 51.38 432 VAL A CA 1
ATOM 3351 C C . VAL A 1 432 ? 5.189 -13.655 -31.014 1.00 51.38 432 VAL A C 1
ATOM 3353 O O . VAL A 1 432 ? 5.829 -14.685 -30.825 1.00 51.38 432 VAL A O 1
ATOM 3356 N N . ARG A 1 433 ? 5.222 -12.643 -30.132 1.00 52.84 433 ARG A N 1
ATOM 3357 C CA . ARG A 1 433 ? 5.986 -12.715 -28.870 1.00 52.84 433 ARG A CA 1
ATOM 3358 C C . ARG A 1 433 ? 5.326 -13.597 -27.799 1.00 52.84 433 ARG A C 1
ATOM 3360 O O . ARG A 1 433 ? 6.031 -13.979 -26.871 1.00 52.84 433 ARG A O 1
ATOM 3367 N N . TYR A 1 434 ? 4.050 -13.968 -27.970 1.00 49.59 434 TYR A N 1
ATOM 3368 C CA . TYR A 1 434 ? 3.318 -14.915 -27.116 1.00 49.59 434 TYR A CA 1
ATOM 3369 C C . TYR A 1 434 ? 2.417 -15.854 -27.920 1.00 49.59 434 TYR A C 1
ATOM 3371 O O . TYR A 1 434 ? 1.606 -15.337 -28.720 1.00 49.59 434 TYR A O 1
#

Secondary structure (DSSP, 8-state):
--------------------SSSTTTTTSSS-------------EEEEEESSSBTTBSSHHHHHHHHHHHHHS-TTGGGSHHHHHHHHHHHH-TTT-SGGGTTTSBSEETTTTEE--SS-S-SSS-SEEEEEEEEES-TTTTT-EEEEEEEETT--S-PPPPEEEETTSPEEEEEETTT-EEEEEEETTEEEEEEEE--EEEEEEEEESHHHHTTT--SBPPPEEEEEEE--BSSTT-GGG-SEEEESS-GGGTTSHHHHTTS-B-SBTTTTB-TTSHHHHHHHHHHHS-TTEEEEEEE---TT-BTTBBTTB----SS--SS---S-HHHHHHHHHTTTSPPEEEE--SSSSGGGTSGGGSS--EEEE--TTT-PPP-EEEEE--TTTTTHHHHHHHHHS-TTBHHHHHHHHTTSS--HHHHHHHHHHGGG--

Sequence (434 aa):
MDGSARRRGAIGDLVCASLRGAVAMIIAFVALAAFAETRAETAPLLKWRVENPFRLFADPADSEVHRATYESLSAEERRAPILSAERALQRRHEVDGWAATMFRKTCWDWKNNRYGCAEYTDYMNPESHRVRAEIEGLDEATSLSCTWLTAPLGGGDFRGKAVTQPCSDPFFLNVPYPDGAEVKVEIGGREILRAQIKVSDLLIVGLGDSFASGEGNPDVPVRFSRDRTADYGKSDTSSDLSGYPARIGNWRQIGDRAFIEQNARWDDQACHRSLYSHQFRAALQLAVEDPHRAITYVGLACSGAEVTFGLFLRYKGNEWVPNPPVLSQISAAAQAQCGNHRSDAVDLPEAYHINGRIPELKGGLVMRKCPMEYARKIDLVYVSIGGNDVGFSRLVANAILADQSYLKWLGGWIGEVHGQAEAQSQIVRLGVRY

Radius of gyration: 33.3 Å; chains: 1; bounding box: 124×59×79 Å